Protein 3CJP (pdb70)

InterPro domains:
  IPR006680 Amidohydrolase-related [PF04909] (62-261)
  IPR032465 2-amino-3-carboxymuconate-6-semialdehyde decarboxylase [PTHR21240] (12-261)
  IPR032466 Metal-dependent hydrolase [SSF51556] (1-262)

Solvent-accessible surface area: 20740 Å² total; per-residue (Å²): 120,31,0,0,2,0,0,20,1,9,54,68,18,109,124,0,14,113,59,0,64,146,25,49,4,67,42,0,1,0,0,10,20,51,18,25,2,46,70,24,125,86,136,196,54,15,54,101,34,1,122,98,25,44,32,26,28,57,14,155,8,16,78,99,69,118,62,4,68,99,4,2,114,42,0,24,97,12,30,138,62,60,90,75,48,3,30,3,1,0,18,0,0,7,52,30,65,90,117,84,1,53,70,14,0,78,91,8,0,56,104,58,182,11,55,0,0,0,12,0,8,2,30,52,54,96,0,148,34,0,104,16,0,0,58,16,0,102,109,35,61,39,23,9,0,2,0,13,0,9,24,30,6,80,65,99,3,2,91,31,1,2,100,14,0,99,66,15,84,165,0,18,0,2,1,0,5,4,1,4,37,25,8,32,26,0,0,110,23,0,128,112,10,160,12,2,32,0,1,1,1,18,43,40,7,14,30,6,0,71,9,0,0,33,30,15,35,78,32,0,3,1,2,3,15,16,14,25,15,24,4,71,14,10,13,63,1,1,114,99,17,14,97,77,83,141,11,10,89,4,1,5,0,76,1,3,21,125,35,26,134,66,129,13,5,0,3,0,0,21,1,7,58,74,18,107,123,0,15,130,59,0,84,134,14,49,5,71,55,0,1,0,0,9,19,55,15,23,5,48,74,29,116,89,98,199,52,18,42,128,35,15,141,106,21,54,52,27,45,50,11,147,30,17,70,100,72,92,63,17,69,102,5,2,121,45,0,35,95,10,31,142,60,60,93,73,44,5,30,2,1,0,20,0,0,12,56,38,62,88,121,78,2,51,63,12,0,73,103,10,0,58,105,58,184,12,52,0,0,0,16,1,9,1,27,51,57,99,0,158,38,0,99,28,2,0,61,15,0,84,98,61,68,36,24,10,0,1,0,14,0,10,32,38,6,80,72,98,2,2,96,41,1,3,105,13,0,95,66,16,83,159,0,19,0,1,0,0,5,4,0,4,41,23,8,32,29,0,1,100,24,0,123,108,8,160,12,2,32,0,2,2,1,18,44,39,7,14,34,10,0,71,26,0,0,33,41,15,34,80,33,0,2,1,2,3,14,14,16,34,14,26,4,76,15,10,3,46,2,1,112,93,16,14,95,78,84,139,11,8,66,3,1,1,0,62,3,3,29,128,36,27,130,77

Secondary structure (DSSP, 8-state):
--EEEEEEPPSSHHHHHHHHHHHT--EEEEE--S--GGG--SHHHHHHHHHHHHHHHTTSSTT-HHHHHHHHHHHHHHHHHSTTTEEEEE---TT--HHHHHHHHIIIIITTT-SEEEEE-PPTT-GGGGHHHHHHHHHTT---EEE--STT--HHHHHHHHHHHHHSTTS-EEEGGGGGGGHHHHHHHHHH-TTEEEE-TT-S-HHHHHHHHHHSTTTEE----TTSS-HHHHHHHHHHH-SSHHHHHIIIIIHHHHHHT-/--EEEEEE--SSHHHHHHHHHHHT--EEEEE--S--GGG--SHHHHHHHHHHHHHHHTTTTTT--HHHHHHHHHHHHHHHH-TTTEEEEE---SS--HHHHHHHIIIIIGGGT-SEEEEE-PPTT-GGGGHHHHHHHHHTT---EEE--STT--HHHHHHHHHHHHHSTTS-EEEGGGGGGGHHHHHHHHHH-TTEEEE-TT-S-HHHHHHHHHHSTTTEE----TTSS-HHHHHHHHHHHSSSHHHHHIIIIIHHHHHHT-

Nearest PDB structures (foldseek):
  3cjp-assembly1_B  TM=1.001E+00  e=1.104E-48  Clostridium acetobutylicum ATCC 824
  3p61-assembly1_B  TM=5.730E-01  e=1.739E-01  Methanothermobacter thermautotrophicus str. Delta H
  3qf0-assembly1_B  TM=5.539E-01  e=3.934E-01  Methanothermobacter thermautotrophicus str. Delta H
  3g1s-assembly1_B  TM=5.950E-01  e=1.124E+00  Methanothermobacter thermautotrophicus str. Delta H
  3lld-assembly1_B  TM=5.649E-01  e=1.338E+00  Methanothermobacter thermautotrophicus str. Delta H

Organism: Clostridium acetobutylicum (strain ATCC 824 / DSM 792 / JCM 1419 / IAM 19013 / LMG 5710 / NBRC 13948 / NRRL B-527 / VKM B-1787 / 2291 / W) (NCBI:txid272562)

CATH classification: 3.20.20.140

Foldseek 3Di:
DQEAEEAEDAPPLVVVVVLCVVLVHFAYAYEFDLAHLVPDDDDVVNVVRVVVVVVVLQQPCLPVVVSQLVRLVVVLVSCVVPVRHYAYAGEFRQQDDLVVRLVCCVVRPVVSVHQAYDDARHHEPRLVSNLSVLVNCLVPVLHEYEYAQAPPYDLVSLVSVLVSCVVRVSRAYEYEQCNHPNNVVSLVSPVVRNRYAYENEPHPDLVSVLVRLQSCLQRYAYHHHPPVGRSNVSLVSLVVSHPDVSSSVNRRPVNVCVVSVD/DFEAEEAECAPPNVVVVVLCVVQVHFAYAYEFDLAYLVPQDDDVRNVVRVVVVVCVLQAVCQQDDVSQQVSLVVVLVSCVVPVRHYAYAGEFGFDDDLVVRLVSCVVRPVVSVGQAYDPARHHEVCLVSCLSVLVNLLPDPQHEYEYEQAPPYDLVSLVSVLVSCVVSVSHAYEYHQCNHVNNVVSLVSPVVRVRYAYENEPHPDLVSVLVRLQSCLLRYAYHHHPPVGRSNVSLVSLVVSHPDVSSSVNRSPVNVCVVSVD

Radius of gyration: 23.2 Å; Cα contacts (8 Å, |Δi|>4): 1042; chains: 2; bounding box: 42×70×48 Å

B-factor: mean 26.38, std 10.64, range [7.63, 78.7]

Structure (mmCIF, N/CA/C/O backbone):
data_3CJP
#
_entry.id   3CJP
#
_cell.length_a   47.628
_cell.length_b   77.273
_cell.length_c   72.661
_cell.angle_alpha   90.000
_cell.angle_beta   96.090
_cell.angle_gamma   90.000
#
_symmetry.space_group_name_H-M   'P 1 21 1'
#
loop_
_entity.id
_entity.type
_entity.pdbx_description
1 polymer 'Predicted amidohydrolase, dihydroorotase family'
2 non-polymer 'ZINC ION'
3 water water
#
loop_
_atom_site.group_PDB
_atom_site.id
_atom_site.type_symbol
_atom_site.label_atom_id
_atom_site.label_alt_id
_atom_site.label_comp_id
_atom_site.label_asym_id
_atom_site.label_entity_id
_atom_site.label_seq_id
_atom_site.pdbx_PDB_ins_code
_atom_site.Cartn_x
_atom_site.Cartn_y
_atom_site.Cartn_z
_atom_site.occupancy
_atom_site.B_iso_or_equiv
_atom_site.auth_seq_id
_atom_site.auth_comp_id
_atom_site.auth_asym_id
_atom_site.auth_atom_id
_atom_site.pdbx_PDB_model_num
ATOM 1 N N . LEU A 1 3 ? 51.742 65.478 48.146 1.00 37.11 3 LEU A N 1
ATOM 2 C CA . LEU A 1 3 ? 51.039 65.382 49.478 1.00 35.43 3 LEU A CA 1
ATOM 3 C C . LEU A 1 3 ? 50.237 64.082 49.524 1.00 32.51 3 LEU A C 1
ATOM 4 O O . LEU A 1 3 ? 49.507 63.813 48.563 1.00 32.02 3 LEU A O 1
ATOM 9 N N . ILE A 1 4 ? 50.393 63.274 50.593 1.00 29.92 4 ILE A N 1
ATOM 10 C CA . ILE A 1 4 ? 49.400 62.242 50.924 1.00 26.77 4 ILE A CA 1
ATOM 11 C C . ILE A 1 4 ? 48.377 62.951 51.807 1.00 22.69 4 ILE A C 1
ATOM 12 O O . ILE A 1 4 ? 48.732 63.585 52.832 1.00 20.30 4 ILE A O 1
ATOM 17 N N . ILE A 1 5 ? 47.113 62.865 51.401 1.00 20.20 5 ILE A N 1
ATOM 18 C CA . ILE A 1 5 ? 46.022 63.415 52.187 1.00 18.61 5 ILE A CA 1
ATOM 19 C C . ILE A 1 5 ? 45.019 62.315 52.456 1.00 17.86 5 ILE A C 1
ATOM 20 O O . ILE A 1 5 ? 44.566 61.620 51.533 1.00 17.86 5 ILE A O 1
ATOM 25 N N . ASP A 1 6 ? 44.700 62.129 53.726 1.00 16.74 6 ASP A N 1
ATOM 26 C CA . ASP A 1 6 ? 43.605 61.250 54.077 1.00 16.55 6 ASP A CA 1
ATOM 27 C C . ASP A 1 6 ? 42.310 62.016 53.813 1.00 18.20 6 ASP A C 1
ATOM 28 O O . ASP A 1 6 ? 42.006 62.958 54.526 1.00 17.61 6 ASP A O 1
ATOM 33 N N . GLY A 1 7 ? 41.544 61.575 52.807 1.00 17.97 7 GLY A N 1
ATOM 34 C CA . GLY A 1 7 ? 40.358 62.274 52.330 1.00 17.27 7 GLY A CA 1
ATOM 35 C C . GLY A 1 7 ? 39.109 62.147 53.156 1.00 18.68 7 GLY A C 1
ATOM 36 O O . GLY A 1 7 ? 38.119 62.832 52.902 1.00 20.06 7 GLY A O 1
ATOM 37 N N . HIS A 1 8 ? 39.118 61.243 54.128 1.00 18.57 8 HIS A N 1
ATOM 38 C CA . HIS A 1 8 ? 37.955 61.058 54.981 1.00 18.69 8 HIS A CA 1
ATOM 39 C C . HIS A 1 8 ? 38.339 60.351 56.289 1.00 17.63 8 HIS A C 1
ATOM 40 O O . HIS A 1 8 ? 38.567 59.145 56.328 1.00 14.48 8 HIS A O 1
ATOM 47 N N . THR A 1 9 ? 38.366 61.130 57.372 1.00 16.94 9 THR A N 1
ATOM 48 C CA . THR A 1 9 ? 38.541 60.606 58.718 1.00 17.37 9 THR A CA 1
ATOM 49 C C . THR A 1 9 ? 37.644 61.389 59.668 1.00 19.08 9 THR A C 1
ATOM 50 O O . THR A 1 9 ? 37.437 62.586 59.476 1.00 18.64 9 THR A O 1
ATOM 54 N N . HIS A 1 10 ? 37.035 60.700 60.630 1.00 18.22 10 HIS A N 1
ATOM 55 C CA . HIS A 1 10 ? 36.256 61.386 61.657 1.00 20.57 10 HIS A CA 1
ATOM 56 C C . HIS A 1 10 ? 37.132 61.924 62.823 1.00 21.16 10 HIS A C 1
ATOM 57 O O . HIS A 1 10 ? 38.149 61.333 63.142 1.00 19.01 10 HIS A O 1
ATOM 64 N N . VAL A 1 11 ? 36.720 63.001 63.480 1.00 19.92 11 VAL A N 1
ATOM 65 C CA . VAL A 1 11 ? 37.572 63.570 64.558 1.00 20.19 11 VAL A CA 1
ATOM 66 C C . VAL A 1 11 ? 38.035 62.490 65.542 1.00 20.01 11 VAL A C 1
ATOM 67 O O . VAL A 1 11 ? 37.185 61.795 66.137 1.00 20.07 11 VAL A O 1
ATOM 71 N N . ILE A 1 12 ? 39.353 62.358 65.715 1.00 19.62 12 ILE A N 1
ATOM 72 C CA . ILE A 1 12 ? 39.938 61.392 66.667 1.00 19.49 12 ILE A CA 1
ATOM 73 C C . ILE A 1 12 ? 40.412 62.076 67.958 1.00 19.68 12 ILE A C 1
ATOM 74 O O . ILE A 1 12 ? 41.127 63.087 67.914 1.00 19.17 12 ILE A O 1
ATOM 79 N N . LEU A 1 13 ? 40.013 61.513 69.098 1.00 17.41 13 LEU A N 1
ATOM 80 C CA . LEU A 1 13 ? 40.531 62.006 70.368 1.00 18.71 13 LEU A CA 1
ATOM 81 C C . LEU A 1 13 ? 41.355 60.928 71.050 1.00 19.52 13 LEU A C 1
ATOM 82 O O . LEU A 1 13 ? 40.980 59.755 70.999 1.00 20.25 13 LEU A O 1
ATOM 87 N N . PRO A 1 14 ? 42.476 61.302 71.700 1.00 18.83 14 PRO A N 1
ATOM 88 C CA . PRO A 1 14 ? 43.093 62.640 71.776 1.00 20.15 14 PRO A CA 1
ATOM 89 C C . PRO A 1 14 ? 43.734 63.027 70.429 1.00 20.13 14 PRO A C 1
ATOM 90 O O . PRO A 1 14 ? 44.205 62.151 69.675 1.00 20.10 14 PRO A O 1
ATOM 94 N N . VAL A 1 15 ? 43.753 64.324 70.142 1.00 19.58 15 VAL A N 1
ATOM 95 C CA . VAL A 1 15 ? 44.160 64.811 68.817 1.00 19.90 15 VAL A CA 1
ATOM 96 C C . VAL A 1 15 ? 45.621 64.490 68.548 1.00 19.76 15 VAL A C 1
ATOM 97 O O . VAL A 1 15 ? 45.991 64.067 67.462 1.00 19.96 15 VAL A O 1
ATOM 101 N N . GLU A 1 16 ? 46.450 64.680 69.563 1.00 18.54 16 GLU A N 1
ATOM 102 C CA . GLU A 1 16 ? 47.883 64.379 69.439 1.00 19.13 16 GLU A CA 1
ATOM 103 C C . GLU A 1 16 ? 48.159 62.943 69.025 1.00 19.36 16 GLU A C 1
ATOM 104 O O . GLU A 1 16 ? 49.135 62.696 68.303 1.00 22.54 16 GLU A O 1
ATOM 110 N N . LYS A 1 17 ? 47.347 61.992 69.498 1.00 20.14 17 LYS A N 1
ATOM 111 C CA . LYS A 1 17 ? 47.433 60.589 69.020 1.00 22.54 17 LYS A CA 1
ATOM 112 C C . LYS A 1 17 ? 47.265 60.497 67.496 1.00 20.97 17 LYS A C 1
ATOM 113 O O . LYS A 1 17 ? 47.995 59.762 66.804 1.00 19.03 17 LYS A O 1
ATOM 119 N N . HIS A 1 18 ? 46.308 61.258 66.978 1.00 19.80 18 HIS A N 1
ATOM 120 C CA . HIS A 1 18 ? 45.989 61.177 65.547 1.00 19.21 18 HIS A CA 1
ATOM 121 C C . HIS A 1 18 ? 47.087 61.858 64.747 1.00 19.16 18 HIS A C 1
ATOM 122 O O . HIS A 1 18 ? 47.525 61.327 63.733 1.00 20.18 18 HIS A O 1
ATOM 129 N N . ILE A 1 19 ? 47.579 62.994 65.246 1.00 18.92 19 ILE A N 1
ATOM 130 C CA . ILE A 1 19 ? 48.701 63.723 64.587 1.00 18.06 19 ILE A CA 1
ATOM 131 C C . ILE A 1 19 ? 49.965 62.851 64.507 1.00 18.85 19 ILE A C 1
ATOM 132 O O . ILE A 1 19 ? 50.652 62.794 63.479 1.00 17.61 19 ILE A O 1
ATOM 137 N N . LYS A 1 20 ? 50.236 62.136 65.587 1.00 19.71 20 LYS A N 1
ATOM 138 C CA . LYS A 1 20 ? 51.329 61.146 65.616 1.00 20.45 20 LYS A CA 1
ATOM 139 C C . LYS A 1 20 ? 51.182 60.053 64.544 1.00 19.76 20 LYS A C 1
ATOM 140 O O . LYS A 1 20 ? 52.126 59.736 63.816 1.00 22.04 20 LYS A O 1
ATOM 146 N N . ILE A 1 21 ? 49.994 59.477 64.441 1.00 18.26 21 ILE A N 1
ATOM 147 C CA . ILE A 1 21 ? 49.695 58.453 63.428 1.00 18.01 21 ILE A CA 1
ATOM 148 C C . ILE A 1 21 ? 49.925 59.014 62.014 1.00 17.34 21 ILE A C 1
ATOM 149 O O . ILE A 1 21 ? 50.466 58.331 61.160 1.00 18.16 21 ILE A O 1
ATOM 154 N N . MET A 1 22 ? 49.555 60.280 61.798 1.00 17.08 22 MET A N 1
ATOM 155 C CA . MET A 1 22 ? 49.730 60.940 60.499 1.00 17.14 22 MET A CA 1
ATOM 156 C C . MET A 1 22 ? 51.187 61.062 60.225 1.00 20.26 22 MET A C 1
ATOM 157 O O . MET A 1 22 ? 51.678 60.675 59.121 1.00 19.59 22 MET A O 1
ATOM 162 N N . ASP A 1 23 ? 51.876 61.587 61.239 1.00 20.44 23 ASP A N 1
ATOM 163 C CA . ASP A 1 23 ? 53.312 61.755 61.197 1.00 21.43 23 ASP A CA 1
ATOM 164 C C . ASP A 1 23 ? 53.989 60.422 60.823 1.00 20.45 23 ASP A C 1
ATOM 165 O O . ASP A 1 23 ? 54.719 60.362 59.850 1.00 22.86 23 ASP A O 1
ATOM 170 N N . GLU A 1 24 ? 53.722 59.358 61.570 1.00 19.43 24 GLU A N 1
ATOM 171 C CA . GLU A 1 24 ? 54.311 58.027 61.289 1.00 21.86 24 GLU A CA 1
ATOM 172 C C . GLU A 1 24 ? 53.991 57.385 59.909 1.00 23.49 24 GLU A C 1
ATOM 173 O O . GLU A 1 24 ? 54.767 56.572 59.389 1.00 23.31 24 GLU A O 1
ATOM 179 N N . ALA A 1 25 ? 52.862 57.766 59.324 1.00 21.57 25 ALA A N 1
ATOM 180 C CA . ALA A 1 25 ? 52.381 57.204 58.058 1.00 20.62 25 ALA A CA 1
ATOM 181 C C . ALA A 1 25 ? 52.795 58.091 56.895 1.00 21.50 25 ALA A C 1
ATOM 182 O O . ALA A 1 25 ? 52.494 57.777 55.749 1.00 22.66 25 ALA A O 1
ATOM 184 N N . GLY A 1 26 ? 53.473 59.198 57.184 1.00 22.37 26 GLY A N 1
ATOM 185 C CA . GLY A 1 26 ? 53.894 60.149 56.152 1.00 22.64 26 GLY A CA 1
ATOM 186 C C . GLY A 1 26 ? 52.706 60.877 55.541 1.00 23.56 26 GLY A C 1
ATOM 187 O O . GLY A 1 26 ? 52.684 61.150 54.366 1.00 25.09 26 GLY A O 1
ATOM 188 N N . VAL A 1 27 ? 51.702 61.193 56.344 1.00 22.96 27 VAL A N 1
ATOM 189 C CA . VAL A 1 27 ? 50.512 61.840 55.824 1.00 20.78 27 VAL A CA 1
ATOM 190 C C . VAL A 1 27 ? 50.548 63.343 56.152 1.00 21.74 27 VAL A C 1
ATOM 191 O O . VAL A 1 27 ? 50.750 63.735 57.324 1.00 20.61 27 VAL A O 1
ATOM 195 N N . ASP A 1 28 ? 50.317 64.178 55.135 1.00 20.28 28 ASP A N 1
ATOM 196 C CA . ASP A 1 28 ? 50.502 65.623 55.275 1.00 20.75 28 ASP A CA 1
ATOM 197 C C . ASP A 1 28 ? 49.256 66.282 55.900 1.00 20.41 28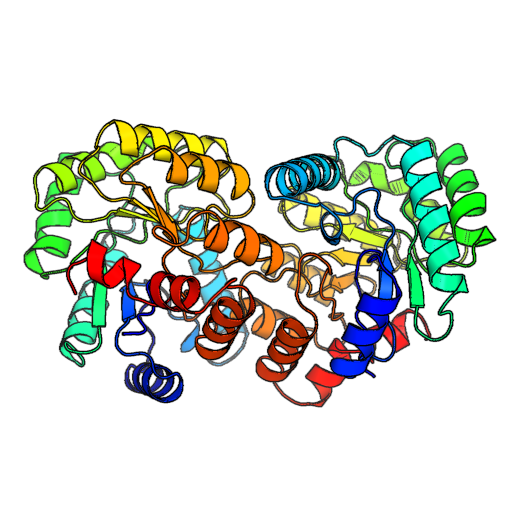 ASP A C 1
ATOM 198 O O . ASP A 1 28 ? 49.378 67.103 56.820 1.00 19.27 28 ASP A O 1
ATOM 203 N N . LYS A 1 29 ? 48.074 65.886 55.436 1.00 19.76 29 LYS A N 1
ATOM 204 C CA . LYS A 1 29 ? 46.794 66.471 55.879 1.00 19.22 29 LYS A CA 1
ATOM 205 C C . LYS A 1 29 ? 45.693 65.426 55.922 1.00 18.22 29 LYS A C 1
ATOM 206 O O . LYS A 1 29 ? 45.719 64.393 55.192 1.00 16.70 29 LYS A O 1
ATOM 212 N N . THR A 1 30 ? 44.661 65.737 56.699 1.00 17.62 30 THR A N 1
ATOM 213 C CA . THR A 1 30 ? 43.459 64.917 56.717 1.00 18.50 30 THR A CA 1
ATOM 214 C C . THR A 1 30 ? 42.262 65.837 56.552 1.00 18.41 30 THR A C 1
ATOM 215 O O . THR A 1 30 ? 42.212 66.919 57.161 1.00 18.96 30 THR A O 1
ATOM 219 N N . ILE A 1 31 ? 41.326 65.423 55.708 1.00 16.49 31 ILE A N 1
ATOM 220 C CA . ILE A 1 31 ? 39.992 66.058 55.692 1.00 16.08 31 ILE A CA 1
ATOM 221 C C . ILE A 1 31 ? 39.212 65.417 56.815 1.00 18.35 31 ILE A C 1
ATOM 222 O O . ILE A 1 31 ? 38.882 64.234 56.787 1.00 18.35 31 ILE A O 1
ATOM 227 N N . LEU A 1 32 ? 38.894 66.232 57.815 1.00 18.36 32 LEU A N 1
ATOM 228 C CA . LEU A 1 32 ? 38.380 65.746 59.033 1.00 16.88 32 LEU A CA 1
ATOM 229 C C . LEU A 1 32 ? 36.874 66.005 59.013 1.00 17.67 32 LEU A C 1
ATOM 230 O O . LEU A 1 32 ? 36.399 67.064 58.539 1.00 17.03 32 LEU A O 1
ATOM 235 N N . PHE A 1 33 ? 36.127 65.046 59.540 1.00 16.47 33 PHE A N 1
ATOM 236 C CA . PHE A 1 33 ? 34.686 65.082 59.462 1.00 17.11 33 PHE A CA 1
ATOM 237 C C . PHE A 1 33 ? 34.198 65.054 60.879 1.00 18.77 33 PHE A C 1
ATOM 238 O O . PHE A 1 33 ? 34.809 64.406 61.738 1.00 16.50 33 PHE A O 1
ATOM 246 N N . SER A 1 34 ? 33.103 65.759 61.134 1.00 19.93 34 SER A N 1
ATOM 247 C CA . SER A 1 34 ? 32.595 65.790 62.489 1.00 23.50 34 SER A CA 1
ATOM 248 C C . SER A 1 34 ? 32.067 64.409 62.876 1.00 27.04 34 SER A C 1
ATOM 249 O O . SER A 1 34 ? 31.748 63.582 61.997 1.00 29.43 34 SER A O 1
ATOM 252 N N . THR A 1 35 ? 31.998 64.147 64.180 1.00 25.97 35 THR A N 1
ATOM 253 C CA . THR A 1 35 ? 31.328 62.949 64.688 1.00 26.74 35 THR A CA 1
ATOM 254 C C . THR A 1 35 ? 30.668 63.161 66.064 1.00 27.10 35 THR A C 1
ATOM 255 O O . THR A 1 35 ? 31.206 63.879 66.916 1.00 25.35 35 THR A O 1
ATOM 259 N N . SER A 1 36 ? 29.507 62.527 66.263 1.00 27.62 36 SER A N 1
ATOM 260 C CA . SER A 1 36 ? 28.750 62.618 67.500 1.00 27.20 36 SER A CA 1
ATOM 261 C C . SER A 1 36 ? 29.226 61.535 68.455 1.00 26.81 36 SER A C 1
ATOM 262 O O . SER A 1 36 ? 28.963 61.618 69.670 1.00 25.90 36 SER A O 1
ATOM 265 N N . ILE A 1 37 ? 29.913 60.519 67.921 1.00 26.61 37 ILE A N 1
ATOM 266 C CA . ILE A 1 37 ? 30.339 59.378 68.754 1.00 28.07 37 ILE A CA 1
ATOM 267 C C . ILE A 1 37 ? 31.844 59.081 68.654 1.00 27.19 37 ILE A C 1
ATOM 268 O O . ILE A 1 37 ? 32.430 59.151 67.576 1.00 31.29 37 ILE A O 1
ATOM 273 N N . HIS A 1 38 ? 32.456 58.747 69.786 1.00 22.44 38 HIS A N 1
ATOM 274 C CA . HIS A 1 38 ? 33.892 58.513 69.857 1.00 22.95 38 HIS A CA 1
ATOM 275 C C . HIS A 1 38 ? 34.310 57.120 70.351 1.00 23.40 38 HIS A C 1
ATOM 276 O O . HIS A 1 38 ? 34.792 56.966 71.474 1.00 23.91 38 HIS A O 1
ATOM 283 N N . PRO A 1 39 ? 34.147 56.092 69.492 1.00 23.31 39 PRO A N 1
ATOM 284 C CA . PRO A 1 39 ? 34.401 54.690 69.939 1.00 24.61 39 PRO A CA 1
ATOM 285 C C . PRO A 1 39 ? 35.868 54.470 70.266 1.00 26.25 39 PRO A C 1
ATOM 286 O O . PRO A 1 39 ? 36.227 53.509 70.972 1.00 27.66 39 PRO A O 1
ATOM 290 N N . GLU A 1 40 ? 36.719 55.366 69.771 1.00 26.73 40 GLU A N 1
ATOM 291 C CA . GLU A 1 40 ? 38.152 55.273 70.035 1.00 28.87 40 GLU A CA 1
ATOM 292 C C . GLU A 1 40 ? 38.537 55.641 71.471 1.00 32.28 40 GLU A C 1
ATOM 293 O O . GLU A 1 40 ? 39.645 55.340 71.902 1.00 33.23 40 GLU A O 1
ATOM 299 N N . THR A 1 41 ? 37.654 56.306 72.210 1.00 35.13 41 THR A N 1
ATOM 300 C CA . THR A 1 41 ? 37.987 56.689 73.580 1.00 37.43 41 THR A CA 1
ATOM 301 C C . THR A 1 41 ? 37.313 55.795 74.598 1.00 41.21 41 THR A C 1
ATOM 302 O O . THR A 1 41 ? 37.536 55.938 75.812 1.00 40.34 41 THR A O 1
ATOM 306 N N . ALA A 1 42 ? 36.468 54.887 74.117 1.00 44.01 42 ALA A N 1
ATOM 307 C CA . ALA A 1 42 ? 35.879 53.892 75.000 1.00 46.02 42 ALA A CA 1
ATOM 308 C C . ALA A 1 42 ? 36.939 52.864 75.397 1.00 48.48 42 ALA A C 1
ATOM 309 O O . ALA A 1 42 ? 37.518 52.188 74.543 1.00 49.01 42 ALA A O 1
ATOM 311 N N . VAL A 1 43 ? 37.229 52.794 76.694 1.00 51.03 43 VAL A N 1
ATOM 312 C CA . VAL A 1 43 ? 37.925 51.634 77.250 1.00 52.32 43 VAL A CA 1
ATOM 313 C C . VAL A 1 43 ? 36.857 50.657 77.714 1.00 52.44 43 VAL A C 1
ATOM 314 O O . VAL A 1 43 ? 35.743 51.058 78.089 1.00 52.60 43 VAL A O 1
ATOM 318 N N . ASN A 1 44 ? 37.218 49.380 77.682 1.00 51.56 44 ASN A N 1
ATOM 319 C CA . ASN A 1 44 ? 36.290 48.266 77.899 1.00 50.59 44 ASN A CA 1
ATOM 320 C C . ASN A 1 44 ? 35.228 48.086 76.807 1.00 48.69 44 ASN A C 1
ATOM 321 O O . ASN A 1 44 ? 34.726 49.041 76.193 1.00 47.91 44 ASN A O 1
ATOM 326 N N . LEU A 1 45 ? 34.889 46.821 76.623 1.00 46.93 45 LEU A N 1
ATOM 327 C CA . LEU A 1 45 ? 34.156 46.338 75.487 1.00 44.93 45 LEU A CA 1
ATOM 328 C C . LEU A 1 45 ? 32.674 46.738 75.482 1.00 41.75 45 LEU A C 1
ATOM 329 O O . LEU A 1 45 ? 32.128 47.027 74.413 1.00 41.75 45 LEU A O 1
ATOM 334 N N . ARG A 1 46 ? 32.031 46.799 76.656 1.00 39.01 46 ARG A N 1
ATOM 335 C CA . ARG A 1 46 ? 30.607 47.184 76.736 1.00 37.21 46 ARG A CA 1
ATOM 336 C C . ARG A 1 46 ? 30.354 48.603 76.178 1.00 34.37 46 ARG A C 1
ATOM 337 O O . ARG A 1 46 ? 29.396 48.833 75.433 1.00 33.48 46 ARG A O 1
ATOM 345 N N . ASP A 1 47 ? 31.232 49.541 76.525 1.00 33.69 47 ASP A N 1
ATOM 346 C CA . ASP A 1 47 ? 31.120 50.921 76.046 1.00 33.14 47 ASP A CA 1
ATOM 347 C C . ASP A 1 47 ? 31.387 51.050 74.543 1.00 32.16 47 ASP A C 1
ATOM 348 O O . ASP A 1 47 ? 30.678 51.783 73.864 1.00 32.39 47 ASP A O 1
ATOM 353 N N . VAL A 1 48 ? 32.427 50.378 74.049 1.00 31.73 48 VAL A N 1
ATOM 354 C CA . VAL A 1 48 ? 32.709 50.328 72.592 1.00 29.92 48 VAL A CA 1
ATOM 355 C C . VAL A 1 48 ? 31.430 49.874 71.857 1.00 26.37 48 VAL A C 1
ATOM 356 O O . VAL A 1 48 ? 30.967 50.526 70.916 1.00 24.44 48 VAL A O 1
ATOM 360 N N . LYS A 1 49 ? 30.850 48.774 72.321 1.00 23.98 49 LYS A N 1
ATOM 361 C CA . LYS A 1 49 ? 29.647 48.208 71.703 1.00 26.76 49 LYS A CA 1
ATOM 362 C C . LYS A 1 49 ? 28.505 49.229 71.728 1.00 27.15 49 LYS A C 1
ATOM 363 O O . LYS A 1 49 ? 27.795 49.406 70.745 1.00 27.17 49 LYS A O 1
ATOM 369 N N . LYS A 1 50 ? 28.371 49.923 72.855 1.00 28.27 50 LYS A N 1
ATOM 370 C CA . LYS A 1 50 ? 27.364 50.962 73.054 1.00 29.80 50 LYS A CA 1
ATOM 371 C C . LYS A 1 50 ? 27.492 52.120 72.037 1.00 29.67 50 LYS A C 1
ATOM 372 O O . LYS A 1 50 ? 26.487 52.602 71.493 1.00 29.81 50 LYS A O 1
ATOM 378 N N . GLU A 1 51 ? 28.728 52.562 71.785 1.00 29.76 51 GLU A N 1
ATOM 379 C CA . GLU A 1 51 ? 29.014 53.599 70.771 1.00 30.49 51 GLU A CA 1
ATOM 380 C C . GLU A 1 51 ? 28.754 53.077 69.367 1.00 30.68 51 GLU A C 1
ATOM 381 O O . GLU A 1 51 ? 28.058 53.721 68.559 1.00 30.44 51 GLU A O 1
ATOM 387 N N . MET A 1 52 ? 29.301 51.892 69.075 1.00 29.95 52 MET A N 1
ATOM 388 C CA . MET A 1 52 ? 29.130 51.309 67.752 1.00 29.61 52 MET A CA 1
ATOM 389 C C . MET A 1 52 ? 27.652 51.153 67.394 1.00 30.79 52 MET A C 1
ATOM 390 O O . MET A 1 52 ? 27.267 51.352 66.244 1.00 31.47 52 MET A O 1
ATOM 395 N N . LYS A 1 53 ? 26.827 50.818 68.387 1.00 32.08 53 LYS A N 1
ATOM 396 C CA . LYS A 1 53 ? 25.385 50.734 68.203 1.00 34.67 53 LYS A CA 1
ATOM 397 C C . LYS A 1 53 ? 24.741 52.124 67.907 1.00 36.22 53 LYS A C 1
ATOM 398 O O . LYS A 1 53 ? 23.985 52.274 66.922 1.00 37.25 53 LYS A O 1
ATOM 404 N N . LYS A 1 54 ? 25.045 53.128 68.735 1.00 35.54 54 LYS A N 1
ATOM 405 C CA . LYS A 1 54 ? 24.651 54.511 68.438 1.00 36.67 54 LYS A CA 1
ATOM 406 C C . LYS A 1 54 ? 25.065 54.918 67.009 1.00 37.53 54 LYS A C 1
ATOM 407 O O . LYS A 1 54 ? 24.276 55.492 66.254 1.00 36.38 54 LYS A O 1
ATOM 413 N N . LEU A 1 55 ? 26.301 54.600 66.638 1.00 39.39 55 LEU A N 1
ATOM 414 C CA . LEU A 1 55 ? 26.769 54.879 65.296 1.00 41.09 55 LEU A CA 1
ATOM 415 C C . LEU A 1 55 ? 25.921 54.177 64.259 1.00 42.58 55 LEU A C 1
ATOM 416 O O . LEU A 1 55 ? 25.498 54.800 63.286 1.00 42.81 55 LEU A O 1
ATOM 421 N N . ASN A 1 56 ? 25.702 52.874 64.446 1.00 43.97 56 ASN A N 1
ATOM 422 C CA . ASN A 1 56 ? 25.038 52.065 63.430 1.00 45.71 56 ASN A CA 1
ATOM 423 C C . ASN A 1 56 ? 23.685 52.672 63.042 1.00 46.89 56 ASN A C 1
ATOM 424 O O . ASN A 1 56 ? 23.314 52.626 61.882 1.00 47.14 56 ASN A O 1
ATOM 429 N N . ASP A 1 57 ? 22.961 53.277 63.987 1.00 47.53 57 ASP A N 1
ATOM 430 C CA . ASP A 1 57 ? 21.691 53.913 63.611 1.00 48.13 57 ASP A CA 1
ATOM 431 C C . ASP A 1 57 ? 21.792 55.374 63.126 1.00 46.43 57 ASP A C 1
ATOM 432 O O . ASP A 1 57 ? 20.844 55.891 62.529 1.00 46.15 57 ASP A O 1
ATOM 437 N N . VAL A 1 58 ? 22.938 56.020 63.355 1.00 44.54 58 VAL A N 1
ATOM 438 C CA . VAL A 1 58 ? 23.243 57.293 62.692 1.00 43.82 58 VAL A CA 1
ATOM 439 C C . VAL A 1 58 ? 23.411 57.009 61.198 1.00 42.94 58 VAL A C 1
ATOM 440 O O . VAL A 1 58 ? 22.700 57.578 60.357 1.00 42.31 58 VAL A O 1
ATOM 444 N N . VAL A 1 59 ? 24.342 56.108 60.882 1.00 42.02 59 VAL A N 1
ATOM 445 C CA . VAL A 1 59 ? 24.675 55.783 59.493 1.00 42.32 59 VAL A CA 1
ATOM 446 C C . VAL A 1 59 ? 23.454 55.226 58.758 1.00 43.46 59 VAL A C 1
ATOM 447 O O . VAL A 1 59 ? 23.312 55.392 57.530 1.00 41.63 59 VAL A O 1
ATOM 451 N N . ASN A 1 60 ? 22.552 54.609 59.523 1.00 45.27 60 ASN A N 1
ATOM 452 C CA . ASN A 1 60 ? 21.326 54.079 58.957 1.00 46.70 60 ASN A CA 1
ATOM 453 C C . ASN A 1 60 ? 20.255 55.150 58.741 1.00 47.73 60 ASN A C 1
ATOM 454 O O . ASN A 1 60 ? 19.254 54.898 58.069 1.00 46.97 60 ASN A O 1
ATOM 459 N N . GLY A 1 61 ? 20.483 56.340 59.300 1.00 49.64 61 GLY A N 1
ATOM 460 C CA . GLY A 1 61 ? 19.625 57.512 59.060 1.00 51.43 61 GLY A CA 1
ATOM 461 C C . GLY A 1 61 ? 18.603 57.907 60.123 1.00 53.14 61 GLY A C 1
ATOM 462 O O . GLY A 1 61 ? 17.716 58.723 59.845 1.00 53.27 61 GLY A O 1
ATOM 463 N N . LYS A 1 62 ? 18.724 57.355 61.334 1.00 54.48 62 LYS A N 1
ATOM 464 C CA . LYS A 1 62 ? 17.718 57.577 62.405 1.00 55.79 62 LYS A CA 1
ATOM 465 C C . LYS A 1 62 ? 17.947 58.846 63.247 1.00 56.50 62 LYS A C 1
ATOM 466 O O . LYS A 1 62 ? 16.999 59.391 63.833 1.00 55.85 62 LYS A O 1
ATOM 472 N N . THR A 1 63 ? 19.199 59.305 63.280 1.00 56.85 63 THR A N 1
ATOM 473 C CA . THR A 1 63 ? 19.630 60.468 64.061 1.00 58.37 63 THR A CA 1
ATOM 474 C C . THR A 1 63 ? 19.503 61.764 63.233 1.00 60.24 63 THR A C 1
ATOM 475 O O . THR A 1 63 ? 19.782 62.868 63.729 1.00 60.46 63 THR A O 1
ATOM 479 N N . ASN A 1 64 ? 19.038 61.626 61.988 1.00 61.47 64 ASN A N 1
ATOM 480 C CA . ASN A 1 64 ? 19.108 62.706 60.983 1.00 62.18 64 ASN A CA 1
ATOM 481 C C . ASN A 1 64 ? 18.419 64.029 61.324 1.00 63.32 64 ASN A C 1
ATOM 482 O O . ASN A 1 64 ? 18.479 64.975 60.541 1.00 63.93 64 ASN A O 1
ATOM 487 N N . SER A 1 65 ? 17.771 64.077 62.488 1.00 63.86 65 SER A N 1
ATOM 488 C CA . SER A 1 65 ? 17.236 65.316 63.055 1.00 63.70 65 SER A CA 1
ATOM 489 C C . SER A 1 65 ? 17.445 65.349 64.572 1.00 63.77 65 SER A C 1
ATOM 490 O O . SER A 1 65 ? 16.491 65.288 65.361 1.00 64.74 65 SER A O 1
ATOM 493 N N . MET A 1 66 ? 18.721 65.416 64.953 1.00 62.48 66 MET A N 1
ATOM 494 C CA . MET A 1 66 ? 19.152 65.612 66.332 1.00 61.03 66 MET A CA 1
ATOM 495 C C . MET A 1 66 ? 20.098 66.824 66.362 1.00 57.88 66 MET A C 1
ATOM 496 O O . MET A 1 66 ? 21.264 66.711 66.756 1.00 57.41 66 MET A O 1
ATOM 501 N N . ILE A 1 67 ? 19.563 67.975 65.942 1.00 55.03 67 ILE A N 1
ATOM 502 C CA . ILE A 1 67 ? 20.321 69.216 65.673 1.00 52.60 67 ILE A CA 1
ATOM 503 C C . ILE A 1 67 ? 21.313 69.650 66.770 1.00 49.76 67 ILE A C 1
ATOM 504 O O . ILE A 1 67 ? 22.457 70.004 66.452 1.00 49.97 67 ILE A O 1
ATOM 509 N N . ASP A 1 68 ? 20.874 69.607 68.033 1.00 46.43 68 ASP A N 1
ATOM 510 C CA . ASP A 1 68 ? 21.719 69.891 69.202 1.00 43.47 68 ASP A CA 1
ATOM 511 C C . ASP A 1 68 ? 23.065 69.156 69.149 1.00 39.85 68 ASP A C 1
ATOM 512 O O . ASP A 1 68 ? 24.128 69.783 69.160 1.00 39.03 68 ASP A O 1
ATOM 517 N N . VAL A 1 69 ? 22.978 67.820 69.128 1.00 37.10 69 VAL A N 1
ATOM 518 C CA . VAL A 1 69 ? 24.131 66.920 69.127 1.00 35.63 69 VAL A CA 1
ATOM 519 C C . VAL A 1 69 ? 25.038 67.307 67.974 1.00 34.81 69 VAL A C 1
ATOM 520 O O . VAL A 1 69 ? 26.267 67.340 68.108 1.00 36.35 69 VAL A O 1
ATOM 524 N N . ARG A 1 70 ? 24.420 67.642 66.851 1.00 32.89 70 ARG A N 1
ATOM 525 C CA . ARG A 1 70 ? 25.162 67.969 65.651 1.00 31.94 70 ARG A CA 1
ATOM 526 C C . ARG A 1 70 ? 25.793 69.369 65.653 1.00 29.45 70 ARG A C 1
ATOM 527 O O . ARG A 1 70 ? 26.875 69.570 65.085 1.00 28.80 70 ARG A O 1
ATOM 535 N N . ARG A 1 71 ? 25.130 70.325 66.297 1.00 27.08 71 ARG A N 1
ATOM 536 C CA . ARG A 1 71 ? 25.763 71.612 66.578 1.00 27.11 71 ARG A CA 1
ATOM 537 C C . ARG A 1 71 ? 27.022 71.412 67.461 1.00 24.26 71 ARG A C 1
ATOM 538 O O . ARG A 1 71 ? 28.075 71.995 67.199 1.00 24.42 71 ARG A O 1
ATOM 546 N N . ASN A 1 72 ? 26.926 70.546 68.466 1.00 22.46 72 ASN A N 1
ATOM 547 C CA . ASN A 1 72 ? 28.082 70.243 69.333 1.00 21.71 72 ASN A CA 1
ATOM 548 C C . ASN A 1 72 ? 29.241 69.601 68.549 1.00 19.85 72 ASN A C 1
ATOM 549 O O . ASN A 1 72 ? 30.378 69.981 68.758 1.00 20.13 72 ASN A O 1
ATOM 554 N N . SER A 1 73 ? 28.933 68.686 67.624 1.00 19.31 73 SER A N 1
ATOM 555 C CA A SER A 1 73 ? 29.976 67.984 66.849 0.50 19.91 73 SER A CA 1
ATOM 556 C CA B SER A 1 73 ? 29.952 67.982 66.809 0.50 19.93 73 SER A CA 1
ATOM 557 C C . SER A 1 73 ? 30.748 68.942 65.931 1.00 19.78 73 SER A C 1
ATOM 558 O O . SER A 1 73 ? 31.937 68.740 65.681 1.00 20.54 73 SER A O 1
ATOM 563 N N . ILE A 1 74 ? 30.066 69.975 65.424 1.00 20.47 74 ILE A N 1
ATOM 564 C CA . ILE A 1 74 ? 30.694 70.986 64.571 1.00 19.83 74 ILE A CA 1
ATOM 565 C C . ILE A 1 74 ? 31.605 71.892 65.403 1.00 18.32 74 ILE A C 1
ATOM 566 O O . ILE A 1 74 ? 32.711 72.222 64.967 1.00 18.70 74 ILE A O 1
ATOM 571 N N . LYS A 1 75 ? 31.143 72.282 66.592 1.00 17.32 75 LYS A N 1
ATOM 572 C CA . LYS A 1 75 ? 32.010 73.004 67.579 1.00 16.15 75 LYS A CA 1
ATOM 573 C C . LYS A 1 75 ? 33.261 72.166 67.892 1.00 15.42 75 LYS A C 1
ATOM 574 O O . LYS A 1 75 ? 34.373 72.692 67.894 1.00 18.18 75 LYS A O 1
ATOM 580 N N . GLU A 1 76 ? 33.091 70.877 68.174 1.00 12.58 76 GLU A N 1
ATOM 581 C CA . GLU A 1 76 ? 34.269 70.021 68.363 1.00 13.24 76 GLU A CA 1
ATOM 582 C C . GLU A 1 76 ? 35.199 70.113 67.165 1.00 13.02 76 GLU A C 1
ATOM 583 O O . GLU A 1 76 ? 36.423 70.285 67.319 1.00 13.69 76 GLU A O 1
ATOM 589 N N . LEU A 1 77 ? 34.643 69.984 65.961 1.00 15.33 77 LEU A N 1
ATOM 590 C CA . LEU A 1 77 ? 35.479 69.909 64.737 1.00 16.08 77 LEU A CA 1
ATOM 591 C C . LEU A 1 77 ? 36.211 71.242 64.562 1.00 16.57 77 LEU A C 1
ATOM 592 O O . LEU A 1 77 ? 37.380 71.271 64.227 1.00 17.36 77 LEU A O 1
ATOM 597 N N . THR A 1 78 ? 35.513 72.356 64.774 1.00 17.41 78 THR A N 1
ATOM 598 C CA . THR A 1 78 ? 36.173 73.663 64.581 1.00 18.69 78 THR A CA 1
ATOM 599 C C . THR A 1 78 ? 37.335 73.866 65.581 1.00 17.93 78 THR A C 1
ATOM 600 O O . THR A 1 78 ? 38.428 74.342 65.203 1.00 18.12 78 THR A O 1
ATOM 604 N N . ASN A 1 79 ? 37.111 73.474 66.839 1.00 14.84 79 ASN A N 1
ATOM 605 C CA . ASN A 1 79 ? 38.170 73.516 67.826 1.00 15.93 79 ASN A CA 1
ATOM 606 C C . ASN A 1 79 ? 39.381 72.631 67.519 1.00 18.16 79 ASN A C 1
ATOM 607 O O . ASN A 1 79 ? 40.530 73.033 67.809 1.00 19.39 79 ASN A O 1
ATOM 612 N N . VAL A 1 80 ? 39.146 71.432 66.958 1.00 19.38 80 VAL A N 1
ATOM 613 C CA . VAL A 1 80 ? 40.260 70.526 66.585 1.00 19.25 80 VAL A CA 1
ATOM 614 C C . VAL A 1 80 ? 41.061 71.090 65.424 1.00 19.36 80 VAL A C 1
ATOM 615 O O . VAL A 1 80 ? 42.309 71.084 65.411 1.00 18.79 80 VAL A O 1
ATOM 619 N N . ILE A 1 81 ? 40.345 71.580 64.423 1.00 20.36 81 ILE A N 1
ATOM 620 C CA . ILE A 1 81 ? 41.012 72.226 63.286 1.00 22.85 81 ILE A CA 1
ATOM 621 C C . ILE A 1 81 ? 41.909 73.394 63.736 1.00 21.88 81 ILE A C 1
ATOM 622 O O . ILE A 1 81 ? 43.037 73.571 63.245 1.00 20.06 81 ILE A O 1
ATOM 627 N N . GLN A 1 82 ? 41.418 74.174 64.685 1.00 20.85 82 GLN A N 1
ATOM 628 C CA . GLN A 1 82 ? 42.190 75.310 65.196 1.00 21.85 82 GLN A CA 1
ATOM 629 C C . GLN A 1 82 ? 43.508 74.867 65.841 1.00 22.28 82 GLN A C 1
ATOM 630 O O . GLN A 1 82 ? 44.482 75.609 65.790 1.00 22.72 82 GLN A O 1
ATOM 636 N N . ALA A 1 83 ? 43.551 73.659 66.421 1.00 20.13 83 ALA A N 1
ATOM 637 C CA . ALA A 1 83 ? 44.763 73.168 67.068 1.00 19.26 83 ALA A CA 1
ATOM 638 C C . ALA A 1 83 ? 45.877 72.776 66.074 1.00 21.88 83 ALA A C 1
ATOM 639 O O . ALA A 1 83 ? 47.064 72.891 66.397 1.00 23.44 83 ALA A O 1
ATOM 641 N N . TYR A 1 84 ? 45.487 72.265 64.901 1.00 20.67 84 TYR A N 1
ATOM 642 C CA . TYR A 1 84 ? 46.452 71.891 63.858 1.00 20.19 84 TYR A CA 1
ATOM 643 C C . TYR A 1 84 ? 45.981 72.343 62.474 1.00 19.57 84 TYR A C 1
ATOM 644 O O . TYR A 1 84 ? 45.776 71.504 61.563 1.00 17.68 84 TYR A O 1
ATOM 653 N N . PRO A 1 85 ? 45.837 73.683 62.283 1.00 20.11 85 PRO A N 1
ATOM 654 C CA . PRO A 1 85 ? 45.230 74.219 61.064 1.00 21.45 85 PRO A CA 1
ATOM 655 C C . PRO A 1 85 ? 46.045 73.951 59.803 1.00 22.24 85 PRO A C 1
ATOM 656 O O . PRO A 1 85 ? 45.506 74.111 58.718 1.00 22.30 85 PRO A O 1
ATOM 660 N N . SER A 1 86 ? 47.314 73.548 59.955 1.00 22.74 86 SER A N 1
ATOM 661 C CA . SER A 1 86 ? 48.160 73.153 58.811 1.00 22.41 86 SER A CA 1
ATOM 662 C C . SER A 1 86 ? 48.014 71.659 58.443 1.00 20.96 86 SER A C 1
ATOM 663 O O . SER A 1 86 ? 48.500 71.231 57.410 1.00 21.02 86 SER A O 1
ATOM 666 N N . ARG A 1 87 ? 47.314 70.897 59.283 1.00 19.52 87 ARG A N 1
ATOM 667 C CA . ARG A 1 87 ? 47.207 69.439 59.166 1.00 19.59 87 ARG A CA 1
ATOM 668 C C . ARG A 1 87 ? 45.818 68.995 58.819 1.00 19.50 87 ARG A C 1
ATOM 669 O O . ARG A 1 87 ? 45.627 67.869 58.350 1.00 20.32 87 ARG A O 1
ATOM 677 N N . TYR A 1 88 ? 44.843 69.870 59.077 1.00 19.71 88 TYR A N 1
ATOM 678 C CA . TYR A 1 88 ? 43.444 69.528 58.980 1.00 19.11 88 TYR A CA 1
ATOM 679 C C . TYR A 1 88 ? 42.661 70.585 58.206 1.00 21.28 88 TYR A C 1
ATOM 680 O O . TYR A 1 88 ? 42.870 71.822 58.374 1.00 21.65 88 TYR A O 1
ATOM 689 N N . VAL A 1 89 ? 41.755 70.102 57.361 1.00 21.67 89 VAL A N 1
ATOM 690 C CA . VAL A 1 89 ? 40.697 70.937 56.765 1.00 23.49 89 VAL A CA 1
ATOM 691 C C . VAL A 1 89 ? 39.384 70.219 57.008 1.00 22.99 89 VAL A C 1
ATOM 692 O O . VAL A 1 89 ? 39.385 68.987 57.103 1.00 26.86 89 VAL A O 1
ATOM 696 N N . GLY A 1 90 ? 38.268 70.928 57.145 1.00 18.63 90 GLY A N 1
ATOM 697 C CA . GLY A 1 90 ? 37.098 70.237 57.653 1.00 17.66 90 GLY A CA 1
ATOM 698 C C . GLY A 1 90 ? 35.886 70.231 56.748 1.00 19.22 90 GLY A C 1
ATOM 699 O O . GLY A 1 90 ? 35.684 71.172 55.974 1.00 20.35 90 GLY A O 1
ATOM 700 N N . PHE A 1 91 ? 35.097 69.157 56.843 1.00 20.66 91 PHE A N 1
ATOM 701 C CA . PHE A 1 91 ? 33.758 69.098 56.240 1.00 21.39 91 PHE A CA 1
ATOM 702 C C . PHE A 1 91 ? 32.777 69.123 57.400 1.00 22.15 91 PHE A C 1
ATOM 703 O O . PHE A 1 91 ? 32.990 68.447 58.397 1.00 21.41 91 PHE A O 1
ATOM 711 N N . GLY A 1 92 ? 31.681 69.863 57.277 1.00 24.36 92 GLY A N 1
ATOM 712 C CA . GLY A 1 92 ? 30.729 69.883 58.380 1.00 23.61 92 GLY A CA 1
ATOM 713 C C . GLY A 1 92 ? 29.414 69.263 57.997 1.00 24.62 92 GLY A C 1
ATOM 714 O O . GLY A 1 92 ? 28.960 69.432 56.862 1.00 23.52 92 GLY A O 1
ATOM 715 N N . ASN A 1 93 ? 28.811 68.531 58.936 1.00 24.20 93 ASN A N 1
ATOM 716 C CA . ASN A 1 93 ? 27.591 67.805 58.668 1.00 25.12 93 ASN A CA 1
ATOM 717 C C . ASN A 1 93 ? 26.344 68.703 58.697 1.00 26.28 93 ASN A C 1
ATOM 718 O O . ASN A 1 93 ? 26.324 69.736 59.364 1.00 26.23 93 ASN A O 1
ATOM 723 N N . VAL A 1 94 ? 25.326 68.319 57.929 1.00 27.11 94 VAL A N 1
ATOM 724 C CA . VAL A 1 94 ? 24.062 69.046 57.844 1.00 26.77 94 VAL A CA 1
ATOM 725 C C . VAL A 1 94 ? 22.953 68.011 57.983 1.00 28.84 94 VAL A C 1
ATOM 726 O O . VAL A 1 94 ? 22.971 66.982 57.279 1.00 28.57 94 VAL A O 1
ATOM 730 N N . PRO A 1 95 ? 21.999 68.256 58.905 1.00 30.02 95 PRO A N 1
ATOM 731 C CA . PRO A 1 95 ? 20.887 67.329 59.101 1.00 32.52 95 PRO A CA 1
ATOM 732 C C . PRO A 1 95 ? 20.148 67.148 57.768 1.00 33.06 95 PRO A C 1
ATOM 733 O O . PRO A 1 95 ? 19.915 68.127 57.071 1.00 32.06 95 PRO A O 1
ATOM 737 N N . VAL A 1 96 ? 19.796 65.906 57.446 1.00 36.30 96 VAL A N 1
ATOM 738 C CA . VAL A 1 96 ? 19.369 65.505 56.092 1.00 38.88 96 VAL A CA 1
ATOM 739 C C . VAL A 1 96 ? 17.978 65.995 55.621 1.00 42.74 96 VAL A C 1
ATOM 740 O O . VAL A 1 96 ? 17.839 66.513 54.497 1.00 44.50 96 VAL A O 1
ATOM 744 N N . GLY A 1 97 ? 16.955 65.811 56.450 1.00 43.59 97 GLY A N 1
ATOM 745 C CA . GLY A 1 97 ? 15.584 65.984 55.970 1.00 44.14 97 GLY A CA 1
ATOM 746 C C . GLY A 1 97 ? 14.898 67.296 56.293 1.00 44.07 97 GLY A C 1
ATOM 747 O O . GLY A 1 97 ? 13.678 67.326 56.435 1.00 44.35 97 GLY A O 1
ATOM 748 N N . LEU A 1 98 ? 15.658 68.383 56.397 1.00 43.62 98 LEU A N 1
ATOM 749 C CA . LEU A 1 98 ? 15.071 69.672 56.793 1.00 43.39 98 LEU A CA 1
ATOM 750 C C . LEU A 1 98 ? 14.461 70.454 55.617 1.00 42.87 98 LEU A C 1
ATOM 751 O O . LEU A 1 98 ? 14.716 70.154 54.443 1.00 42.94 98 LEU A O 1
ATOM 756 N N . SER A 1 99 ? 13.658 71.461 55.953 1.00 42.32 99 SER A N 1
ATOM 757 C CA . SER A 1 99 ? 13.075 72.370 54.974 1.00 41.87 99 SER A CA 1
ATOM 758 C C . SER A 1 99 ? 14.177 73.193 54.312 1.00 41.01 99 SER A C 1
ATOM 759 O O . SER A 1 99 ? 15.293 73.284 54.829 1.00 40.01 99 SER A O 1
ATOM 762 N N . GLU A 1 100 ? 13.860 73.792 53.172 1.00 40.78 100 GLU A N 1
ATOM 763 C CA . GLU A 1 100 ? 14.828 74.588 52.437 1.00 40.43 100 GLU A CA 1
ATOM 764 C C . GLU A 1 100 ? 15.338 75.728 53.317 1.00 39.77 100 GLU A C 1
ATOM 765 O O . GLU A 1 100 ? 16.534 76.011 53.335 1.00 40.12 100 GLU A O 1
ATOM 771 N N . ASN A 1 101 ? 14.425 76.358 54.063 1.00 37.97 101 ASN A N 1
ATOM 772 C CA . ASN A 1 101 ? 14.766 77.471 54.951 1.00 37.10 101 ASN A CA 1
ATOM 773 C C . ASN A 1 101 ? 15.607 77.089 56.164 1.00 35.05 101 ASN A C 1
ATOM 774 O O . ASN A 1 101 ? 16.564 77.788 56.499 1.00 33.88 101 ASN A O 1
ATOM 779 N N . ASP A 1 102 ? 15.245 75.982 56.813 1.00 34.90 102 ASP A N 1
ATOM 780 C CA . ASP A 1 102 ? 15.989 75.476 57.970 1.00 35.36 102 ASP A CA 1
ATOM 781 C C . ASP A 1 102 ? 17.336 74.876 57.569 1.00 36.27 102 ASP A C 1
ATOM 782 O O . ASP A 1 102 ? 18.202 74.653 58.417 1.00 37.01 102 ASP A O 1
ATOM 787 N N . THR A 1 103 ? 17.489 74.594 56.277 1.00 36.24 103 THR A N 1
ATOM 788 C CA . THR A 1 103 ? 18.722 74.050 55.729 1.00 35.84 103 THR A CA 1
ATOM 789 C C . THR A 1 103 ? 19.722 75.177 55.492 1.00 35.39 103 THR A C 1
ATOM 790 O O . THR A 1 103 ? 20.877 75.074 55.901 1.00 33.99 103 THR A O 1
ATOM 794 N N . ASN A 1 104 ? 19.277 76.253 54.843 1.00 35.77 104 ASN A N 1
ATOM 795 C CA . ASN A 1 104 ? 20.171 77.373 54.518 1.00 36.55 104 ASN A CA 1
ATOM 796 C C . ASN A 1 104 ? 20.640 78.096 55.779 1.00 37.45 104 ASN A C 1
ATOM 797 O O . ASN A 1 104 ? 21.724 78.697 55.807 1.00 38.89 104 ASN A O 1
ATOM 802 N N . SER A 1 105 ? 19.820 78.010 56.823 1.00 36.58 105 SER A N 1
ATOM 803 C CA . SER A 1 105 ? 20.119 78.637 58.103 1.00 36.42 105 SER A CA 1
ATOM 804 C C . SER A 1 105 ? 21.236 77.849 58.772 1.00 36.87 105 SER A C 1
ATOM 805 O O . SER A 1 105 ? 22.259 78.428 59.163 1.00 37.87 105 SER A O 1
ATOM 808 N N . TYR A 1 106 ? 21.049 76.532 58.864 1.00 35.78 106 TYR A N 1
ATOM 809 C CA . TYR A 1 106 ? 22.073 75.648 59.427 1.00 35.53 106 TYR A CA 1
ATOM 810 C C . TYR A 1 106 ? 23.399 75.778 58.687 1.00 35.14 106 TYR A C 1
ATOM 811 O O . TYR A 1 106 ? 24.459 75.914 59.310 1.00 35.12 106 TYR A O 1
ATOM 820 N N . ILE A 1 107 ? 23.347 75.747 57.361 1.00 34.11 107 ILE A N 1
ATOM 821 C CA . ILE A 1 107 ? 24.571 75.786 56.574 1.00 33.06 107 ILE A CA 1
ATOM 822 C C . ILE A 1 107 ? 25.351 77.089 56.767 1.00 33.47 107 ILE A C 1
ATOM 823 O O . ILE A 1 107 ? 26.579 77.072 56.906 1.00 32.44 107 ILE A O 1
ATOM 828 N N . GLU A 1 108 ? 24.637 78.211 56.788 1.00 34.84 108 GLU A N 1
ATOM 829 C CA . GLU A 1 108 ? 25.253 79.537 56.910 1.00 35.29 108 GLU A CA 1
ATOM 830 C C . GLU A 1 108 ? 26.018 79.680 58.215 1.00 34.69 108 GLU A C 1
ATOM 831 O O . GLU A 1 108 ? 27.193 80.045 58.226 1.00 33.23 108 GLU A O 1
ATOM 837 N N . GLU A 1 109 ? 25.311 79.397 59.302 1.00 35.81 109 GLU A N 1
ATOM 838 C CA . GLU A 1 109 ? 25.844 79.464 60.645 1.00 37.72 109 GLU A CA 1
ATOM 839 C C . GLU A 1 109 ? 27.015 78.498 60.802 1.00 37.37 109 GLU A C 1
ATOM 840 O O . GLU A 1 109 ? 28.107 78.903 61.211 1.00 37.54 109 GLU A O 1
ATOM 846 N N . ASN A 1 110 ? 26.791 77.239 60.417 1.00 36.08 110 ASN A N 1
ATOM 847 C CA . ASN A 1 110 ? 27.663 76.144 60.836 1.00 34.11 110 ASN A CA 1
ATOM 848 C C . ASN A 1 110 ? 28.766 75.746 59.868 1.00 33.50 110 ASN A C 1
ATOM 849 O O . ASN A 1 110 ? 29.839 75.317 60.293 1.00 34.83 110 ASN A O 1
ATOM 854 N N . ILE A 1 111 ? 28.527 75.930 58.576 1.00 31.95 111 ILE A N 1
ATOM 855 C CA . ILE A 1 111 ? 29.515 75.585 57.559 1.00 32.04 111 ILE A CA 1
ATOM 856 C C . ILE A 1 111 ? 30.293 76.822 57.083 1.00 31.34 111 ILE A C 1
ATOM 857 O O . ILE A 1 111 ? 31.505 76.929 57.285 1.00 30.81 111 ILE A O 1
ATOM 862 N N . VAL A 1 112 ? 29.587 77.765 56.471 1.00 32.05 112 VAL A N 1
ATOM 863 C CA . VAL A 1 112 ? 30.216 78.943 55.875 1.00 32.52 112 VAL A CA 1
ATOM 864 C C . VAL A 1 112 ? 30.927 79.811 56.915 1.00 33.17 112 VAL A C 1
ATOM 865 O O . VAL A 1 112 ? 32.093 80.190 56.718 1.00 33.83 112 VAL A O 1
ATOM 869 N N . ASN A 1 113 ? 30.236 80.099 58.023 1.00 33.97 113 ASN A N 1
ATOM 870 C CA . ASN A 1 113 ? 30.801 80.900 59.121 1.00 35.41 113 ASN A CA 1
ATOM 871 C C . ASN A 1 113 ? 32.018 80.269 59.805 1.00 34.91 113 ASN A C 1
ATOM 872 O O . ASN A 1 113 ? 32.910 80.986 60.278 1.00 35.59 113 ASN A O 1
ATOM 877 N N . ASN A 1 114 ? 32.073 78.935 59.827 1.00 32.41 114 ASN A N 1
ATOM 878 C CA . ASN A 1 114 ? 33.219 78.223 60.410 1.00 30.30 114 ASN A CA 1
ATOM 879 C C . ASN A 1 114 ? 34.347 77.941 59.429 1.00 29.87 114 ASN A C 1
ATOM 880 O O . ASN A 1 114 ? 35.281 77.210 59.751 1.00 30.05 114 ASN A O 1
ATOM 885 N N . LYS A 1 115 ? 34.249 78.537 58.239 1.00 29.85 115 LYS A N 1
ATOM 886 C CA . LYS A 1 115 ? 35.222 78.386 57.147 1.00 29.57 115 LYS A CA 1
ATOM 887 C C . LYS A 1 115 ? 35.508 76.929 56.751 1.00 28.57 115 LYS A C 1
ATOM 888 O O . LYS A 1 115 ? 36.612 76.589 56.350 1.00 28.83 115 LYS A O 1
ATOM 894 N N . LEU A 1 116 ? 34.494 76.083 56.851 1.00 27.40 116 LEU A N 1
ATOM 895 C CA . LEU A 1 116 ? 34.665 74.669 56.470 1.00 26.49 116 LEU A CA 1
ATOM 896 C C . LEU A 1 116 ? 34.630 74.556 54.951 1.00 26.26 116 LEU A C 1
ATOM 897 O O . LEU A 1 116 ? 33.960 75.359 54.302 1.00 28.24 116 LEU A O 1
ATOM 902 N N . VAL A 1 117 ? 35.328 73.577 54.378 1.00 25.60 117 VAL A N 1
ATOM 903 C CA . VAL A 1 117 ? 35.477 73.503 52.920 1.00 25.93 117 VAL A CA 1
ATOM 904 C C . VAL A 1 117 ? 34.510 72.535 52.200 1.00 24.45 117 VAL A C 1
ATOM 905 O O . VAL A 1 117 ? 34.576 72.383 50.994 1.00 23.77 117 VAL A O 1
ATOM 909 N N . GLY A 1 118 ? 33.602 71.912 52.941 1.00 23.68 118 GLY A N 1
ATOM 910 C CA . GLY A 1 118 ? 32.675 70.967 52.345 1.00 23.53 118 GLY A CA 1
ATOM 911 C C . GLY A 1 118 ? 31.542 70.615 53.282 1.00 21.90 118 GLY A C 1
ATOM 912 O O . GLY A 1 118 ? 31.618 70.922 54.446 1.00 20.92 118 GLY A O 1
ATOM 913 N N . ILE A 1 119 ? 30.510 69.942 52.758 1.00 20.04 119 ILE A N 1
ATOM 914 C CA . ILE A 1 119 ? 29.357 69.496 53.541 1.00 17.85 119 ILE A CA 1
ATOM 915 C C . ILE A 1 119 ? 29.379 67.967 53.602 1.00 17.96 119 ILE A C 1
ATOM 916 O O . ILE A 1 119 ? 29.404 67.275 52.555 1.00 18.55 119 ILE A O 1
ATOM 921 N N . GLY A 1 120 ? 29.359 67.425 54.809 1.00 17.63 120 GLY A N 1
ATOM 922 C CA . GLY A 1 120 ? 29.362 65.952 54.995 1.00 17.95 120 GLY A CA 1
ATOM 923 C C . GLY A 1 120 ? 29.756 65.580 56.425 1.00 18.71 120 GLY A C 1
ATOM 924 O O . GLY A 1 120 ? 30.118 66.452 57.192 1.00 18.11 120 GLY A O 1
ATOM 925 N N . GLU A 1 121 ? 29.708 64.296 56.805 1.00 19.68 121 GLU A N 1
ATOM 926 C CA . GLU A 1 121 ? 29.309 63.212 55.943 1.00 20.91 121 GLU A CA 1
ATOM 927 C C . GLU A 1 121 ? 27.796 63.026 56.038 1.00 19.40 121 GLU A C 1
ATOM 928 O O . GLU A 1 121 ? 27.275 62.702 57.095 1.00 21.10 121 GLU A O 1
ATOM 934 N N . LEU A 1 122 ? 27.069 63.257 54.951 1.00 18.60 122 LEU A N 1
ATOM 935 C CA . LEU A 1 122 ? 25.599 63.014 54.989 1.00 18.31 122 LEU A CA 1
ATOM 936 C C . LEU A 1 122 ? 25.226 61.522 55.086 1.00 18.03 122 LEU A C 1
ATOM 937 O O . LEU A 1 122 ? 25.812 60.666 54.429 1.00 16.46 122 LEU A O 1
ATOM 942 N N . THR A 1 123 ? 24.205 61.219 55.889 1.00 17.58 123 THR A N 1
ATOM 943 C CA . THR A 1 123 ? 23.769 59.828 56.067 1.00 20.47 123 THR A CA 1
ATOM 944 C C . THR A 1 123 ? 22.265 59.706 55.824 1.00 23.02 123 THR A C 1
ATOM 945 O O . THR A 1 123 ? 21.472 59.466 56.759 1.00 25.96 123 THR A O 1
ATOM 949 N N . PRO A 1 124 ? 21.853 59.875 54.559 1.00 22.62 124 PRO A N 1
ATOM 950 C CA . PRO A 1 124 ? 20.429 59.745 54.263 1.00 23.47 124 PRO A CA 1
ATOM 951 C C . PRO A 1 124 ? 20.038 58.263 54.466 1.00 25.49 124 PRO A C 1
ATOM 952 O O . PRO A 1 124 ? 20.871 57.366 54.265 1.00 26.14 124 PRO A O 1
ATOM 956 N N . ALA A 1 125 ? 18.809 58.016 54.905 1.00 27.50 125 ALA A N 1
ATOM 957 C CA . ALA A 1 125 ? 18.279 56.661 54.980 1.00 28.10 125 ALA A CA 1
ATOM 958 C C . ALA A 1 125 ? 17.952 56.226 53.563 1.00 26.61 125 ALA A C 1
ATOM 959 O O . ALA A 1 125 ? 17.681 57.074 52.701 1.00 27.51 125 ALA A O 1
ATOM 961 N N . SER A 1 126 ? 17.933 54.924 53.312 1.00 24.83 126 SER A N 1
ATOM 962 C CA . SER A 1 126 ? 17.516 54.419 51.989 1.00 24.65 126 SER A CA 1
ATOM 963 C C . SER A 1 126 ? 16.153 54.946 51.573 1.00 24.06 126 SER A C 1
ATOM 964 O O . SER A 1 126 ? 15.211 54.948 52.385 1.00 23.68 126 SER A O 1
ATOM 967 N N . GLY A 1 127 ? 16.031 55.401 50.322 1.00 23.37 127 GLY A N 1
ATOM 968 C CA . GLY A 1 127 ? 14.744 55.976 49.859 1.00 24.28 127 GLY A CA 1
ATOM 969 C C . GLY A 1 127 ? 14.594 57.468 50.129 1.00 23.83 127 GLY A C 1
ATOM 970 O O . GLY A 1 127 ? 13.602 58.091 49.712 1.00 24.21 127 GLY A O 1
ATOM 971 N N . GLN A 1 128 ? 15.567 58.071 50.808 1.00 22.43 128 GLN A N 1
ATOM 972 C CA . GLN A 1 128 ? 15.454 59.493 51.114 1.00 24.05 128 GLN A CA 1
ATOM 973 C C . GLN A 1 128 ? 16.446 60.387 50.381 1.00 23.45 128 GLN A C 1
ATOM 974 O O . GLN A 1 128 ? 16.680 61.504 50.799 1.00 24.73 128 GLN A O 1
ATOM 980 N N . ILE A 1 129 ? 17.010 59.917 49.279 1.00 23.16 129 ILE A N 1
ATOM 981 C CA . ILE A 1 129 ? 18.027 60.702 48.564 1.00 22.38 129 ILE A CA 1
ATOM 982 C C . ILE A 1 129 ? 17.451 62.015 48.059 1.00 22.35 129 ILE A C 1
ATOM 983 O O . ILE A 1 129 ? 18.119 63.033 48.039 1.00 22.13 129 ILE A O 1
ATOM 988 N N . LYS A 1 130 ? 16.195 61.991 47.643 1.00 21.99 130 LYS A N 1
ATOM 989 C CA . LYS A 1 130 ? 15.589 63.215 47.142 1.00 23.52 130 LYS A CA 1
ATOM 990 C C . LYS A 1 130 ? 15.513 64.345 48.170 1.00 23.94 130 LYS A C 1
ATOM 991 O O . LYS A 1 130 ? 15.612 65.511 47.782 1.00 24.76 130 LYS A O 1
ATOM 997 N N . SER A 1 131 ? 15.447 63.999 49.463 1.00 23.60 131 SER A N 1
ATOM 998 C CA . SER A 1 131 ? 15.408 64.971 50.571 1.00 23.35 131 SER A CA 1
ATOM 999 C C . SER A 1 131 ? 16.679 65.798 50.625 1.00 23.62 131 SER A C 1
ATOM 1000 O O . SER A 1 131 ? 16.717 66.820 51.286 1.00 24.30 131 SER A O 1
ATOM 1003 N N . LEU A 1 132 ? 17.720 65.344 49.932 1.00 22.12 132 LEU A N 1
ATOM 1004 C CA . LEU A 1 132 ? 18.990 66.074 49.885 1.00 20.05 132 LEU A CA 1
ATOM 1005 C C . LEU A 1 132 ? 18.978 67.340 49.013 1.00 20.01 132 LEU A C 1
ATOM 1006 O O . LEU A 1 132 ? 19.925 68.137 49.061 1.00 17.44 132 LEU A O 1
ATOM 1011 N N . LYS A 1 133 ? 17.917 67.530 48.231 1.00 20.55 133 LYS A N 1
ATOM 1012 C CA . LYS A 1 133 ? 17.882 68.608 47.262 1.00 22.18 133 LYS A CA 1
ATOM 1013 C C . LYS A 1 133 ? 18.221 69.995 47.857 1.00 20.86 133 LYS A C 1
ATOM 1014 O O . LYS A 1 133 ? 19.011 70.705 47.266 1.00 20.17 133 LYS A O 1
ATOM 1020 N N . PRO A 1 134 ? 17.622 70.390 49.009 1.00 21.74 134 PRO A N 1
ATOM 1021 C CA . PRO A 1 134 ? 17.968 71.697 49.605 1.00 22.11 134 PRO A CA 1
ATOM 1022 C C . PRO A 1 134 ? 19.453 71.920 49.786 1.00 21.64 134 PRO A C 1
ATOM 1023 O O . PRO A 1 134 ? 19.948 73.036 49.574 1.00 20.79 134 PRO A O 1
ATOM 1027 N N . ILE A 1 135 ? 20.163 70.868 50.181 1.00 22.08 135 ILE A N 1
ATOM 1028 C CA . ILE A 1 135 ? 21.592 70.981 50.436 1.00 21.87 135 ILE A CA 1
ATOM 1029 C C . ILE A 1 135 ? 22.340 71.256 49.124 1.00 21.90 135 ILE A C 1
ATOM 1030 O O . ILE A 1 135 ? 23.193 72.127 49.072 1.00 22.62 135 ILE A O 1
ATOM 1035 N N . PHE A 1 136 ? 21.994 70.533 48.051 1.00 21.42 136 PHE A N 1
ATOM 1036 C CA . PHE A 1 136 ? 22.539 70.812 46.719 1.00 21.24 136 PHE A CA 1
ATOM 1037 C C . PHE A 1 136 ? 22.217 72.220 46.250 1.00 22.65 136 PHE A C 1
ATOM 1038 O O . PHE A 1 136 ? 23.060 72.909 45.648 1.00 20.67 136 PHE A O 1
ATOM 1046 N N . LYS A 1 137 ? 20.981 72.629 46.507 1.00 25.31 137 LYS A N 1
ATOM 1047 C CA . LYS A 1 137 ? 20.514 73.970 46.135 1.00 30.35 137 LYS A CA 1
ATOM 1048 C C . LYS A 1 137 ? 21.387 75.022 46.830 1.00 31.98 137 LYS A C 1
ATOM 1049 O O . LYS A 1 137 ? 21.897 75.922 46.173 1.00 31.56 137 LYS A O 1
ATOM 1055 N N . TYR A 1 138 ? 21.607 74.866 48.137 1.00 33.85 138 TYR A N 1
ATOM 1056 C CA . TYR A 1 138 ? 22.425 75.841 48.862 1.00 36.18 138 TYR A CA 1
ATOM 1057 C C . TYR A 1 138 ? 23.876 75.847 48.419 1.00 37.08 138 TYR A C 1
ATOM 1058 O O . TYR A 1 138 ? 24.458 76.914 48.228 1.00 38.08 138 TYR A O 1
ATOM 1067 N N . SER A 1 139 ? 24.471 74.668 48.271 1.00 36.70 139 SER A N 1
ATOM 1068 C CA . SER A 1 139 ? 25.860 74.597 47.835 1.00 37.36 139 SER A CA 1
ATOM 1069 C C . SER A 1 139 ? 26.039 75.304 46.493 1.00 37.89 139 SER A C 1
ATOM 1070 O O . SER A 1 139 ? 27.067 75.932 46.248 1.00 37.47 139 SER A O 1
ATOM 1073 N N . MET A 1 140 ? 25.021 75.197 45.642 1.00 39.30 140 MET A N 1
ATOM 1074 C CA . MET A 1 140 ? 25.030 75.827 44.331 1.00 42.09 140 MET A CA 1
ATOM 1075 C C . MET A 1 140 ? 24.993 77.346 44.452 1.00 44.33 140 MET A C 1
ATOM 1076 O O . MET A 1 140 ? 25.495 78.035 43.572 1.00 44.40 140 MET A O 1
ATOM 1081 N N . ASP A 1 141 ? 24.400 77.867 45.528 1.00 46.83 141 ASP A N 1
ATOM 1082 C CA . ASP A 1 141 ? 24.299 79.328 45.691 1.00 48.67 141 ASP A CA 1
ATOM 1083 C C . ASP A 1 141 ? 25.467 79.901 46.509 1.00 49.16 141 ASP A C 1
ATOM 1084 O O . ASP A 1 141 ? 25.844 81.053 46.326 1.00 50.00 141 ASP A O 1
ATOM 1089 N N . SER A 1 142 ? 26.031 79.085 47.394 1.00 48.86 142 SER A N 1
ATOM 1090 C CA . SER A 1 142 ? 27.301 79.388 48.050 1.00 48.51 142 SER A CA 1
ATOM 1091 C C . SER A 1 142 ? 28.471 78.999 47.130 1.00 47.21 142 SER A C 1
ATOM 1092 O O . SER A 1 142 ? 28.344 79.036 45.905 1.00 47.84 142 SER A O 1
ATOM 1095 N N . GLY A 1 143 ? 29.603 78.607 47.702 1.00 45.24 143 GLY A N 1
ATOM 1096 C CA . GLY A 1 143 ? 30.819 78.463 46.894 1.00 42.52 143 GLY A CA 1
ATOM 1097 C C . GLY A 1 143 ? 30.969 77.157 46.147 1.00 38.96 143 GLY A C 1
ATOM 1098 O O . GLY A 1 143 ? 32.089 76.734 45.890 1.00 38.16 143 GLY A O 1
ATOM 1099 N N . SER A 1 144 ? 29.843 76.554 45.756 1.00 36.99 144 SER A N 1
ATOM 1100 C CA . SER A 1 144 ? 29.783 75.133 45.333 1.00 34.76 144 SER A CA 1
ATOM 1101 C C . SER A 1 144 ? 30.639 74.257 46.256 1.00 32.03 144 SER A C 1
ATOM 1102 O O . SER A 1 144 ? 31.651 73.662 45.842 1.00 32.43 144 SER A O 1
ATOM 1105 N N . LEU A 1 145 ? 30.239 74.229 47.525 1.00 28.80 145 LEU A N 1
ATOM 1106 C CA . LEU A 1 145 ? 30.841 73.345 48.526 1.00 25.95 145 LEU A CA 1
ATOM 1107 C C . LEU A 1 145 ? 30.573 71.896 48.127 1.00 23.04 145 LEU A C 1
ATOM 1108 O O . LEU A 1 145 ? 29.423 71.538 47.830 1.00 20.49 145 LEU A O 1
ATOM 1113 N N . PRO A 1 146 ? 31.634 71.066 48.106 1.00 22.20 146 PRO A N 1
ATOM 1114 C CA . PRO A 1 146 ? 31.474 69.654 47.850 1.00 20.97 146 PRO A CA 1
ATOM 1115 C C . PRO A 1 146 ? 30.515 69.025 48.858 1.00 20.20 146 PRO A C 1
ATOM 1116 O O . PRO A 1 146 ? 30.474 69.437 50.011 1.00 22.70 146 PRO A O 1
ATOM 1120 N N . ILE A 1 147 ? 29.763 68.032 48.416 1.00 18.55 147 ILE A N 1
ATOM 1121 C CA . ILE A 1 147 ? 28.839 67.285 49.272 1.00 18.41 147 ILE A CA 1
ATOM 1122 C C . ILE A 1 147 ? 29.343 65.850 49.330 1.00 17.90 147 ILE A C 1
ATOM 1123 O O . ILE A 1 147 ? 29.581 65.235 48.290 1.00 17.24 147 ILE A O 1
ATOM 1128 N N . TRP A 1 148 ? 29.459 65.295 50.542 1.00 17.77 148 TRP A N 1
ATOM 1129 C CA . TRP A 1 148 ? 30.083 63.997 50.772 1.00 17.12 148 TRP A CA 1
ATOM 1130 C C . TRP A 1 148 ? 28.985 63.096 51.373 1.00 16.83 148 TRP A C 1
ATOM 1131 O O . TRP A 1 148 ? 28.398 63.448 52.438 1.00 14.93 148 TRP A O 1
ATOM 1142 N N . ILE A 1 149 ? 28.651 61.990 50.705 1.00 16.39 149 ILE A N 1
ATOM 1143 C CA . ILE A 1 149 ? 27.433 61.228 51.129 1.00 17.59 149 ILE A CA 1
ATOM 1144 C C . ILE A 1 149 ? 27.840 59.814 51.492 1.00 19.46 149 ILE A C 1
ATOM 1145 O O . ILE A 1 149 ? 28.476 59.126 50.684 1.00 21.05 149 ILE A O 1
ATOM 1150 N N . HIS A 1 150 ? 27.477 59.358 52.700 1.00 17.94 150 HIS A N 1
ATOM 1151 C CA . HIS A 1 150 ? 27.674 57.940 53.022 1.00 18.13 150 HIS A CA 1
ATOM 1152 C C . HIS A 1 150 ? 26.920 57.043 52.001 1.00 18.26 150 HIS A C 1
ATOM 1153 O O . HIS A 1 150 ? 25.701 57.189 51.831 1.00 18.70 150 HIS A O 1
ATOM 1160 N N . ALA A 1 151 ? 27.636 56.140 51.327 1.00 18.12 151 ALA A N 1
ATOM 1161 C CA . ALA A 1 151 ? 27.038 55.277 50.268 1.00 17.81 151 ALA A CA 1
ATOM 1162 C C . ALA A 1 151 ? 27.356 53.769 50.357 1.00 16.94 151 ALA A C 1
ATOM 1163 O O . ALA A 1 151 ? 27.131 53.008 49.415 1.00 15.02 151 ALA A O 1
ATOM 1165 N N . PHE A 1 152 ? 27.839 53.350 51.530 1.00 19.34 152 PHE A N 1
ATOM 1166 C CA . PHE A 1 152 ? 27.840 51.932 51.894 1.00 21.28 152 PHE A CA 1
ATOM 1167 C C . PHE A 1 152 ? 26.434 51.585 52.370 1.00 19.82 152 PHE A C 1
ATOM 1168 O O . PHE A 1 152 ? 25.533 52.430 52.298 1.00 19.99 152 PHE A O 1
ATOM 1176 N N . ASN A 1 153 ? 26.217 50.356 52.854 1.00 19.37 153 ASN A N 1
ATOM 1177 C CA . ASN A 1 153 ? 24.927 50.089 53.572 1.00 20.27 153 ASN A CA 1
ATOM 1178 C C . ASN A 1 153 ? 24.640 51.250 54.518 1.00 21.19 153 ASN A C 1
ATOM 1179 O O . ASN A 1 153 ? 25.565 51.713 55.185 1.00 22.52 153 ASN A O 1
ATOM 1184 N N . PRO A 1 154 ? 23.354 51.676 54.637 1.00 20.53 154 PRO A N 1
ATOM 1185 C CA . PRO A 1 154 ? 22.222 50.956 54.031 1.00 21.38 154 PRO A CA 1
ATOM 1186 C C . PRO A 1 154 ? 21.739 51.427 52.667 1.00 22.18 154 PRO A C 1
ATOM 1187 O O . PRO A 1 154 ? 20.658 50.999 52.244 1.00 19.96 154 PRO A O 1
ATOM 1191 N N . LEU A 1 155 ? 22.479 52.317 52.007 1.00 22.63 155 LEU A N 1
ATOM 1192 C CA . LEU A 1 155 ? 22.118 52.707 50.640 1.00 23.41 155 LEU A CA 1
ATOM 1193 C C . LEU A 1 155 ? 22.138 51.517 49.698 1.00 22.69 155 LEU A C 1
ATOM 1194 O O . LEU A 1 155 ? 23.091 50.722 49.681 1.00 21.32 155 LEU A O 1
ATOM 1199 N N . VAL A 1 156 ? 21.100 51.427 48.877 1.00 20.35 156 VAL A N 1
ATOM 1200 C CA . VAL A 1 156 ? 21.011 50.377 47.872 1.00 21.87 156 VAL A CA 1
ATOM 1201 C C . VAL A 1 156 ? 21.228 50.988 46.478 1.00 24.88 156 VAL A C 1
ATOM 1202 O O . VAL A 1 156 ? 21.432 52.208 46.352 1.00 25.83 156 VAL A O 1
ATOM 1206 N N . LEU A 1 157 ? 21.243 50.138 45.444 1.00 25.35 157 LEU A N 1
ATOM 1207 C CA . LEU A 1 157 ? 21.460 50.603 44.069 1.00 24.59 157 LEU A CA 1
ATOM 1208 C C . LEU A 1 157 ? 20.602 51.804 43.633 1.00 23.56 157 LEU A C 1
ATOM 1209 O O . LEU A 1 157 ? 21.106 52.729 42.999 1.00 24.00 157 LEU A O 1
ATOM 1214 N N . GLN A 1 158 ? 19.307 51.780 43.942 1.00 21.46 158 GLN A N 1
ATOM 1215 C CA . GLN A 1 158 ? 18.407 52.855 43.536 1.00 21.71 158 GLN A CA 1
ATOM 1216 C C . GLN A 1 158 ? 18.796 54.207 44.153 1.00 20.82 158 GLN A C 1
ATOM 1217 O O . GLN A 1 158 ? 18.766 55.220 43.461 1.00 19.09 158 GLN A O 1
ATOM 1223 N N . ASP A 1 159 ? 19.198 54.214 45.424 1.00 22.32 159 ASP A N 1
ATOM 1224 C CA . ASP A 1 159 ? 19.749 55.434 46.075 1.00 22.17 159 ASP A CA 1
ATOM 1225 C C . ASP A 1 159 ? 20.991 55.958 45.358 1.00 22.89 159 ASP A C 1
ATOM 1226 O O . ASP A 1 159 ? 21.187 57.174 45.232 1.00 23.87 159 ASP A O 1
ATOM 1231 N N . ILE A 1 160 ? 21.844 55.052 44.905 1.00 22.28 160 ILE A N 1
ATOM 1232 C CA . ILE A 1 160 ? 23.061 55.444 44.174 1.00 21.72 160 ILE A CA 1
ATOM 1233 C C . ILE A 1 160 ? 22.633 56.130 42.868 1.00 22.20 160 ILE A C 1
ATOM 1234 O O . ILE A 1 160 ? 23.096 57.225 42.537 1.00 21.29 160 ILE A O 1
ATOM 1239 N N . LYS A 1 161 ? 21.732 55.478 42.128 1.00 20.24 161 LYS A N 1
ATOM 1240 C CA . LYS A 1 161 ? 21.167 56.090 40.910 1.00 20.29 161 LYS A CA 1
ATOM 1241 C C . LYS A 1 161 ? 20.557 57.451 41.136 1.00 18.24 161 LYS A C 1
ATOM 1242 O O . LYS A 1 161 ? 20.725 58.349 40.302 1.00 16.43 161 LYS A O 1
ATOM 1248 N N . GLU A 1 162 ? 19.894 57.628 42.285 1.00 19.50 162 GLU A N 1
ATOM 1249 C CA . GLU A 1 162 ? 19.269 58.911 42.603 1.00 19.08 162 GLU A CA 1
ATOM 1250 C C . GLU A 1 162 ? 20.273 59.994 42.953 1.00 19.06 162 GLU A C 1
ATOM 1251 O O . GLU A 1 162 ? 20.077 61.164 42.579 1.00 20.61 162 GLU A O 1
ATOM 1257 N N . ILE A 1 163 ? 21.369 59.619 43.618 1.00 18.35 163 ILE A N 1
ATOM 1258 C CA . ILE A 1 163 ? 22.443 60.558 43.853 1.00 18.58 163 ILE A CA 1
ATOM 1259 C C . ILE A 1 163 ? 22.996 61.068 42.503 1.00 19.79 163 ILE A C 1
ATOM 1260 O O . ILE A 1 163 ? 23.163 62.287 42.326 1.00 20.07 163 ILE A O 1
ATOM 1265 N N . ALA A 1 164 ? 23.248 60.151 41.562 1.00 19.14 164 ALA A N 1
ATOM 1266 C CA . ALA A 1 164 ? 23.721 60.539 40.222 1.00 21.05 164 ALA A CA 1
ATOM 1267 C C . ALA A 1 164 ? 22.789 61.569 39.552 1.00 21.50 164 ALA A C 1
ATOM 1268 O O . ALA A 1 164 ? 23.250 62.560 38.997 1.00 22.56 164 ALA A O 1
ATOM 1270 N N . GLU A 1 165 ? 21.478 61.338 39.618 1.00 21.29 165 GLU A N 1
ATOM 1271 C CA . GLU A 1 165 ? 20.537 62.315 39.085 1.00 20.75 165 GLU A CA 1
ATOM 1272 C C . GLU A 1 165 ? 20.732 63.693 39.741 1.00 20.14 165 GLU A C 1
ATOM 1273 O O . GLU A 1 165 ? 20.730 64.708 39.039 1.00 18.40 165 GLU A O 1
ATOM 1279 N N . LEU A 1 166 ? 20.958 63.732 41.057 1.00 20.25 166 LEU A N 1
ATOM 1280 C CA . LEU A 1 166 ? 21.216 65.017 41.729 1.00 21.07 166 LEU A CA 1
ATOM 1281 C C . LEU A 1 166 ? 22.484 65.642 41.201 1.00 19.95 166 LEU A C 1
ATOM 1282 O O . LEU A 1 166 ? 22.541 66.843 41.070 1.00 19.01 166 LEU A O 1
ATOM 1287 N N . CYS A 1 167 ? 23.510 64.835 40.927 1.00 20.58 167 CYS A N 1
ATOM 1288 C CA . CYS A 1 167 ? 24.745 65.385 40.375 1.00 19.81 167 CYS A CA 1
ATOM 1289 C C . CYS A 1 167 ? 24.440 66.068 39.055 1.00 19.77 167 CYS A C 1
ATOM 1290 O O . CYS A 1 167 ? 24.866 67.189 38.841 1.00 20.41 167 CYS A O 1
ATOM 1293 N N . LYS A 1 168 ? 23.671 65.403 38.181 1.00 18.80 168 LYS A N 1
ATOM 1294 C CA . LYS A 1 168 ? 23.348 65.991 36.877 1.00 19.73 168 LYS A CA 1
ATOM 1295 C C . LYS A 1 168 ? 22.503 67.253 37.002 1.00 20.28 168 LYS A C 1
ATOM 1296 O O . LYS A 1 168 ? 22.641 68.165 36.195 1.00 20.74 168 LYS A O 1
ATOM 1302 N N . ALA A 1 169 ? 21.612 67.305 37.987 1.00 19.84 169 ALA A N 1
ATOM 1303 C CA . ALA A 1 169 ? 20.799 68.520 38.206 1.00 19.80 169 ALA A CA 1
ATOM 1304 C C . ALA A 1 169 ? 21.584 69.687 38.786 1.00 20.37 169 ALA A C 1
ATOM 1305 O O . ALA A 1 169 ? 21.177 70.831 38.665 1.00 21.52 169 ALA A O 1
ATOM 1307 N N . PHE 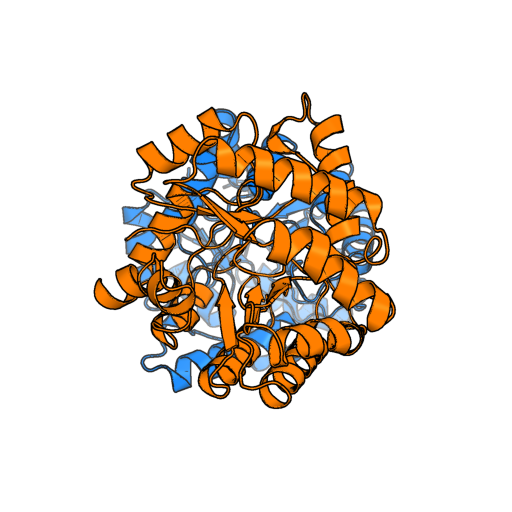A 1 170 ? 22.738 69.397 39.368 1.00 19.83 170 PHE A N 1
ATOM 1308 C CA . PHE A 1 170 ? 23.594 70.404 39.977 1.00 20.27 170 PHE A CA 1
ATOM 1309 C C . PHE A 1 170 ? 25.031 70.197 39.528 1.00 20.90 170 PHE A C 1
ATOM 1310 O O . PHE A 1 170 ? 25.890 69.864 40.353 1.00 20.68 170 PHE A O 1
ATOM 1318 N N . PRO A 1 171 ? 25.298 70.382 38.211 1.00 21.41 171 PRO A N 1
ATOM 1319 C CA . PRO A 1 171 ? 26.608 70.019 37.635 1.00 22.29 171 PRO A CA 1
ATOM 1320 C C . PRO A 1 171 ? 27.821 70.734 38.228 1.00 23.22 171 PRO A C 1
ATOM 1321 O O . PRO A 1 171 ? 28.919 70.186 38.144 1.00 24.49 171 PRO A O 1
ATOM 1325 N N . LYS A 1 172 ? 27.645 71.914 38.824 1.00 22.56 172 LYS A N 1
ATOM 1326 C CA . LYS A 1 172 ? 28.771 72.607 39.471 1.00 23.01 172 LYS A CA 1
ATOM 1327 C C . LYS A 1 172 ? 29.095 72.174 40.903 1.00 23.93 172 LYS A C 1
ATOM 1328 O O . LYS A 1 172 ? 30.136 72.552 41.430 1.00 24.02 172 LYS A O 1
ATOM 1334 N N . VAL A 1 173 ? 28.210 71.386 41.517 1.00 22.00 173 VAL A N 1
ATOM 1335 C CA . VAL A 1 173 ? 28.392 70.916 42.902 1.00 20.72 173 VAL A CA 1
ATOM 1336 C C . VAL A 1 173 ? 29.191 69.594 42.877 1.00 20.13 173 VAL A C 1
ATOM 1337 O O . VAL A 1 173 ? 28.687 68.594 42.425 1.00 19.52 173 VAL A O 1
ATOM 1341 N N . PRO A 1 174 ? 30.429 69.593 43.380 1.00 18.83 174 PRO A N 1
ATOM 1342 C CA . PRO A 1 174 ? 31.138 68.325 43.465 1.00 17.92 174 PRO A CA 1
ATOM 1343 C C . PRO A 1 174 ? 30.527 67.406 44.509 1.00 16.66 174 PRO A C 1
ATOM 1344 O O . PRO A 1 174 ? 30.065 67.869 45.569 1.00 17.80 174 PRO A O 1
ATOM 1348 N N . VAL A 1 175 ? 30.488 66.122 44.192 1.00 16.63 175 VAL A N 1
ATOM 1349 C CA . VAL A 1 175 ? 29.874 65.117 45.063 1.00 18.05 175 VAL A CA 1
ATOM 1350 C C . VAL A 1 175 ? 30.864 63.996 45.266 1.00 16.97 175 VAL A C 1
ATOM 1351 O O . VAL A 1 175 ? 31.438 63.476 44.281 1.00 16.04 175 VAL A O 1
ATOM 1355 N N . ILE A 1 176 ? 31.073 63.617 46.523 1.00 15.71 176 ILE A N 1
ATOM 1356 C CA . ILE A 1 176 ? 31.998 62.496 46.802 1.00 15.46 176 ILE A CA 1
ATOM 1357 C C . ILE A 1 176 ? 31.146 61.375 47.315 1.00 15.76 176 ILE A C 1
ATOM 1358 O O . ILE A 1 176 ? 30.399 61.555 48.313 1.00 17.30 176 ILE A O 1
ATOM 1363 N N . LEU A 1 177 ? 31.184 60.255 46.583 1.00 15.25 177 LEU A N 1
ATOM 1364 C CA . LEU A 1 177 ? 30.380 59.085 46.924 1.00 14.50 177 LEU A CA 1
ATOM 1365 C C . LEU A 1 177 ? 31.171 58.217 47.916 1.00 15.66 177 LEU A C 1
ATOM 1366 O O . LEU A 1 177 ? 32.187 57.589 47.550 1.00 19.84 177 LEU A O 1
ATOM 1371 N N . GLY A 1 178 ? 30.716 58.234 49.172 1.00 17.06 178 GLY A N 1
ATOM 1372 C CA . GLY A 1 178 ? 31.346 57.499 50.264 1.00 17.56 178 GLY A CA 1
ATOM 1373 C C . GLY A 1 178 ? 31.487 56.005 49.999 1.00 18.11 178 GLY A C 1
ATOM 1374 O O . GLY A 1 178 ? 30.528 55.336 49.593 1.00 18.12 178 GLY A O 1
ATOM 1375 N N . HIS A 1 179 ? 32.694 55.491 50.217 1.00 18.14 179 HIS A N 1
ATOM 1376 C CA . HIS A 1 179 ? 32.916 54.051 50.243 1.00 18.67 179 HIS A CA 1
ATOM 1377 C C . HIS A 1 179 ? 32.688 53.354 48.890 1.00 19.15 179 HIS A C 1
ATOM 1378 O O . HIS A 1 179 ? 32.415 52.159 48.857 1.00 20.21 179 HIS A O 1
ATOM 1385 N N . MET A 1 180 ? 32.809 54.112 47.775 1.00 17.23 180 MET A N 1
ATOM 1386 C CA . MET A 1 180 ? 32.700 53.585 46.371 1.00 18.11 180 MET A CA 1
ATOM 1387 C C . MET A 1 180 ? 31.275 53.024 46.160 1.00 17.50 180 MET A C 1
ATOM 1388 O O . MET A 1 180 ? 30.999 52.272 45.227 1.00 18.84 180 MET A O 1
ATOM 1393 N N . GLY A 1 181 ? 30.355 53.417 47.026 1.00 16.54 181 GLY A N 1
ATOM 1394 C CA . GLY A 1 181 ? 28.994 52.856 46.915 1.00 16.83 181 GLY A CA 1
ATOM 1395 C C . GLY A 1 181 ? 28.840 51.388 47.375 1.00 18.53 181 GLY A C 1
ATOM 1396 O O . GLY A 1 181 ? 27.831 50.731 47.069 1.00 20.03 181 GLY A O 1
ATOM 1397 N N . GLY A 1 182 ? 29.796 50.868 48.131 1.00 19.78 182 GLY A N 1
ATOM 1398 C CA . GLY A 1 182 ? 29.656 49.535 48.761 1.00 18.74 182 GLY A CA 1
ATOM 1399 C C . GLY A 1 182 ? 29.515 48.447 47.711 1.00 19.48 182 GLY A C 1
ATOM 1400 O O . GLY A 1 182 ? 30.267 48.407 46.741 1.00 20.17 182 GLY A O 1
ATOM 1401 N N . SER A 1 183 ? 28.503 47.605 47.877 1.00 22.04 183 SER A N 1
ATOM 1402 C CA A SER A 1 183 ? 28.273 46.481 46.971 0.50 20.85 183 SER A CA 1
ATOM 1403 C CA B SER A 1 183 ? 28.300 46.483 46.969 0.50 20.82 183 SER A CA 1
ATOM 1404 C C . SER A 1 183 ? 27.823 46.958 45.591 1.00 20.71 183 SER A C 1
ATOM 1405 O O . SER A 1 183 ? 27.790 46.173 44.644 1.00 20.97 183 SER A O 1
ATOM 1410 N N . ASN A 1 184 ? 27.482 48.252 45.496 1.00 19.32 184 ASN A N 1
ATOM 1411 C CA . ASN A 1 184 ? 27.019 48.864 44.261 1.00 18.89 184 ASN A CA 1
ATOM 1412 C C . ASN A 1 184 ? 28.109 49.557 43.470 1.00 17.94 184 ASN A C 1
ATOM 1413 O O . ASN A 1 184 ? 27.802 50.386 42.628 1.00 16.01 184 ASN A O 1
ATOM 1418 N N . TRP A 1 185 ? 29.369 49.180 43.739 1.00 18.17 185 TRP A N 1
ATOM 1419 C CA . TRP A 1 185 ? 30.553 49.803 43.155 1.00 20.97 185 TRP A CA 1
ATOM 1420 C C . TRP A 1 185 ? 30.648 49.739 41.608 1.00 21.58 185 TRP A C 1
ATOM 1421 O O . TRP A 1 185 ? 31.265 50.604 40.978 1.00 18.06 185 TRP A O 1
ATOM 1432 N N . MET A 1 186 ? 30.070 48.691 41.002 1.00 22.27 186 MET A N 1
ATOM 1433 C CA . MET A 1 186 ? 30.053 48.577 39.532 1.00 22.30 186 MET A CA 1
ATOM 1434 C C . MET A 1 186 ? 29.238 49.713 38.925 1.00 19.38 186 MET A C 1
ATOM 1435 O O . MET A 1 186 ? 29.663 50.354 37.981 1.00 18.59 186 MET A O 1
ATOM 1440 N N . THR A 1 187 ? 28.048 49.960 39.467 1.00 19.44 187 THR A N 1
ATOM 1441 C CA . THR A 1 187 ? 27.272 51.093 38.998 1.00 19.18 187 THR A CA 1
ATOM 1442 C C . THR A 1 187 ? 27.961 52.438 39.377 1.00 16.95 187 THR A C 1
ATOM 1443 O O . THR A 1 187 ? 28.055 53.324 38.562 1.00 16.26 187 THR A O 1
ATOM 1447 N N . ALA A 1 188 ? 28.430 52.560 40.607 1.00 18.28 188 ALA A N 1
ATOM 1448 C CA . ALA A 1 188 ? 29.093 53.762 41.079 1.00 18.55 188 ALA A CA 1
ATOM 1449 C C . ALA A 1 188 ? 30.219 54.162 40.124 1.00 18.56 188 ALA A C 1
ATOM 1450 O O . ALA A 1 188 ? 30.349 55.339 39.757 1.00 16.98 188 ALA A O 1
ATOM 1452 N N . VAL A 1 189 ? 31.022 53.192 39.706 1.00 19.25 189 VAL A N 1
ATOM 1453 C CA . VAL A 1 189 ? 32.177 53.550 38.856 1.00 19.59 189 VAL A CA 1
ATOM 1454 C C . VAL A 1 189 ? 31.727 53.929 37.419 1.00 20.87 189 VAL A C 1
ATOM 1455 O O . VAL A 1 189 ? 32.305 54.834 36.820 1.00 22.06 189 VAL A O 1
ATOM 1459 N N . GLU A 1 190 ? 30.683 53.285 36.883 1.00 21.40 190 GLU A N 1
ATOM 1460 C CA . GLU A 1 190 ? 30.116 53.721 35.593 1.00 22.10 190 GLU A CA 1
ATOM 1461 C C . GLU A 1 190 ? 29.606 55.167 35.678 1.00 19.67 190 GLU A C 1
ATOM 1462 O O . GLU A 1 190 ? 29.787 55.935 34.761 1.00 19.41 190 GLU A O 1
ATOM 1468 N N . LEU A 1 191 ? 28.914 55.489 36.770 1.00 18.95 191 LEU A N 1
ATOM 1469 C CA . LEU A 1 191 ? 28.301 56.807 36.985 1.00 18.84 191 LEU A CA 1
ATOM 1470 C C . LEU A 1 191 ? 29.370 57.894 37.120 1.00 20.61 191 LEU A C 1
ATOM 1471 O O . LEU A 1 191 ? 29.266 58.971 36.491 1.00 21.37 191 LEU A O 1
ATOM 1476 N N . ALA A 1 192 ? 30.415 57.590 37.888 1.00 20.02 192 ALA A N 1
ATOM 1477 C CA . ALA A 1 192 ? 31.516 58.537 38.092 1.00 20.93 192 ALA A CA 1
ATOM 1478 C C . ALA A 1 192 ? 32.326 58.760 36.803 1.00 21.37 192 ALA A C 1
ATOM 1479 O O . ALA A 1 192 ? 32.830 59.860 36.591 1.00 20.49 192 ALA A O 1
ATOM 1481 N N . LYS A 1 193 ? 32.427 57.739 35.937 1.00 22.92 193 LYS A N 1
ATOM 1482 C CA . LYS A 1 193 ? 33.078 57.889 34.645 1.00 24.87 193 LYS A CA 1
ATOM 1483 C C . LYS A 1 193 ? 32.286 58.886 33.778 1.00 24.20 193 LYS A C 1
ATOM 1484 O O . LYS A 1 193 ? 32.883 59.775 33.153 1.00 24.34 193 LYS A O 1
ATOM 1490 N N . GLU A 1 194 ? 30.951 58.765 33.795 1.00 23.04 194 GLU A N 1
ATOM 1491 C CA . GLU A 1 194 ? 30.043 59.536 32.925 1.00 23.49 194 GLU A CA 1
ATOM 1492 C C . GLU A 1 194 ? 29.702 60.929 33.437 1.00 20.11 194 GLU A C 1
ATOM 1493 O O . GLU A 1 194 ? 29.406 61.830 32.644 1.00 17.67 194 GLU A O 1
ATOM 1499 N N . ILE A 1 195 ? 29.745 61.124 34.758 1.00 18.63 195 ILE A N 1
ATOM 1500 C CA . ILE A 1 195 ? 29.276 62.381 35.352 1.00 17.66 195 ILE A CA 1
ATOM 1501 C C . ILE A 1 195 ? 30.432 63.210 35.881 1.00 16.48 195 ILE A C 1
ATOM 1502 O O . ILE A 1 195 ? 31.139 62.787 36.809 1.00 16.22 195 ILE A O 1
ATOM 1507 N N . GLN A 1 196 ? 30.631 64.374 35.250 1.00 15.22 196 GLN A N 1
ATOM 1508 C CA . GLN A 1 196 ? 31.742 65.315 35.553 1.00 18.68 196 GLN A CA 1
ATOM 1509 C C . GLN A 1 196 ? 32.069 65.552 37.054 1.00 19.35 196 GLN A C 1
ATOM 1510 O O . GLN A 1 196 ? 33.253 65.473 37.476 1.00 21.54 196 GLN A O 1
ATOM 1516 N N . ASN A 1 197 ? 31.027 65.752 37.861 1.00 16.57 197 ASN A N 1
ATOM 1517 C CA . ASN A 1 197 ? 31.195 66.224 39.214 1.00 17.32 197 ASN A CA 1
ATOM 1518 C C . ASN A 1 197 ? 31.190 65.126 40.288 1.00 18.64 197 ASN A C 1
ATOM 1519 O O . ASN A 1 197 ? 31.323 65.426 41.469 1.00 20.99 197 ASN A O 1
ATOM 1524 N N . LEU A 1 198 ? 31.111 63.858 39.873 1.00 17.48 198 LEU A N 1
ATOM 1525 C CA . LEU A 1 198 ? 30.941 62.735 40.821 1.00 17.35 198 LEU A CA 1
ATOM 1526 C C . LEU A 1 198 ? 32.315 62.059 41.015 1.00 17.60 198 LEU A C 1
ATOM 1527 O O . LEU A 1 198 ? 32.933 61.668 40.037 1.00 19.63 198 LEU A O 1
ATOM 1532 N N . TYR A 1 199 ? 32.783 61.999 42.277 1.00 15.93 199 TYR A N 1
ATOM 1533 C CA . TYR A 1 199 ? 34.011 61.319 42.693 1.00 15.25 199 TYR A CA 1
ATOM 1534 C C . TYR A 1 199 ? 33.650 60.165 43.607 1.00 16.09 199 TYR A C 1
ATOM 1535 O O . TYR A 1 199 ? 32.544 60.125 44.143 1.00 18.19 199 TYR A O 1
ATOM 1544 N N . LEU A 1 200 ? 34.610 59.271 43.815 1.00 17.90 200 LEU A N 1
ATOM 1545 C CA . LEU A 1 200 ? 34.440 58.110 44.689 1.00 16.58 200 LEU A CA 1
ATOM 1546 C C . LEU A 1 200 ? 35.445 58.164 45.829 1.00 16.31 200 LEU A C 1
ATOM 1547 O O . LEU A 1 200 ? 36.653 58.286 45.574 1.00 17.35 200 LEU A O 1
ATOM 1552 N N . ASP A 1 201 ? 34.959 58.053 47.073 1.00 16.17 201 ASP A N 1
ATOM 1553 C CA . ASP A 1 201 ? 35.847 57.779 48.218 1.00 17.91 201 ASP A CA 1
ATOM 1554 C C . ASP A 1 201 ? 36.211 56.269 48.283 1.00 16.74 201 ASP A C 1
ATOM 1555 O O . ASP A 1 201 ? 35.352 55.447 48.044 1.00 17.02 201 ASP A O 1
ATOM 1560 N N . THR A 1 202 ? 37.475 55.943 48.586 1.00 17.17 202 THR A N 1
ATOM 1561 C CA . THR A 1 202 ? 38.003 54.552 48.647 1.00 19.25 202 THR A CA 1
ATOM 1562 C C . THR A 1 202 ? 37.811 53.883 50.017 1.00 20.60 202 THR A C 1
ATOM 1563 O O . THR A 1 202 ? 37.987 52.649 50.155 1.00 19.37 202 THR A O 1
ATOM 1567 N N . SER A 1 203 ? 37.403 54.658 51.026 1.00 21.73 203 SER A N 1
ATOM 1568 C CA . SER A 1 203 ? 37.306 54.126 52.393 1.00 19.63 203 SER A CA 1
ATOM 1569 C C . SER A 1 203 ? 36.305 53.010 52.527 1.00 19.78 203 SER A C 1
ATOM 1570 O O . SER A 1 203 ? 35.316 52.989 51.831 1.00 20.70 203 SER A O 1
ATOM 1573 N N . ALA A 1 204 ? 36.592 52.069 53.437 1.00 18.45 204 ALA A N 1
ATOM 1574 C CA . ALA A 1 204 ? 35.714 50.936 53.705 1.00 19.06 204 ALA A CA 1
ATOM 1575 C C . ALA A 1 204 ? 35.455 50.055 52.499 1.00 20.34 204 ALA A C 1
ATOM 1576 O O . ALA A 1 204 ? 34.354 49.509 52.340 1.00 22.32 204 ALA A O 1
ATOM 1578 N N . TYR A 1 205 ? 36.484 49.908 51.650 1.00 22.38 205 TYR A N 1
ATOM 1579 C CA . TYR A 1 205 ? 36.517 48.850 50.658 1.00 20.14 205 TYR A CA 1
ATOM 1580 C C . TYR A 1 205 ? 36.408 47.529 51.469 1.00 18.98 205 TYR A C 1
ATOM 1581 O O . TYR A 1 205 ? 36.969 47.419 52.594 1.00 18.57 205 TYR A O 1
ATOM 1590 N N . PHE A 1 206 ? 35.705 46.553 50.897 1.00 17.48 206 PHE A N 1
ATOM 1591 C CA . PHE A 1 206 ? 35.647 45.177 51.461 1.00 18.36 206 PHE A CA 1
ATOM 1592 C C . PHE A 1 206 ? 36.408 44.131 50.628 1.00 21.21 206 PHE A C 1
ATOM 1593 O O . PHE A 1 206 ? 36.472 42.959 51.026 1.00 23.29 206 PHE A O 1
ATOM 1601 N N . SER A 1 207 ? 36.945 44.538 49.471 1.00 19.30 207 SER A N 1
ATOM 1602 C CA . SER A 1 207 ? 37.730 43.659 48.560 1.00 20.70 207 SER A CA 1
ATOM 1603 C C . SER A 1 207 ? 38.863 44.466 47.934 1.00 19.78 207 SER A C 1
ATOM 1604 O O . SER A 1 207 ? 38.606 45.553 47.394 1.00 21.03 207 SER A O 1
ATOM 1607 N N . THR A 1 208 ? 40.112 43.986 48.012 1.00 18.54 208 THR A N 1
ATOM 1608 C CA . THR A 1 208 ? 41.227 44.663 47.414 1.00 18.53 208 THR A CA 1
ATOM 1609 C C . THR A 1 208 ? 41.159 44.546 45.893 1.00 18.10 208 THR A C 1
ATOM 1610 O O . THR A 1 208 ? 41.530 45.458 45.181 1.00 18.00 208 THR A O 1
ATOM 1614 N N . PHE A 1 209 ? 40.583 43.451 45.406 1.00 20.05 209 PHE A N 1
ATOM 1615 C CA . PHE A 1 209 ? 40.335 43.278 43.974 1.00 18.46 209 PHE A CA 1
ATOM 1616 C C . PHE A 1 209 ? 39.388 44.323 43.443 1.00 19.38 209 PHE A C 1
ATOM 1617 O O . PHE A 1 209 ? 39.638 44.880 42.369 1.00 20.11 209 PHE A O 1
ATOM 1625 N N . VAL A 1 210 ? 38.277 44.568 44.163 1.00 17.57 210 VAL A N 1
ATOM 1626 C CA . VAL A 1 210 ? 37.359 45.662 43.791 1.00 19.23 210 VAL A CA 1
ATOM 1627 C C . VAL A 1 210 ? 38.116 46.993 43.785 1.00 18.95 210 VAL A C 1
ATOM 1628 O O . VAL A 1 210 ? 38.047 47.760 42.826 1.00 17.29 210 VAL A O 1
ATOM 1632 N N . LEU A 1 211 ? 38.853 47.234 44.868 1.00 16.07 211 LEU A N 1
ATOM 1633 C CA . LEU A 1 211 ? 39.650 48.454 44.999 1.00 17.48 211 LEU A CA 1
ATOM 1634 C C . LEU A 1 211 ? 40.553 48.650 43.815 1.00 18.19 211 LEU A C 1
ATOM 1635 O O . LEU A 1 211 ? 40.585 49.724 43.226 1.00 18.25 211 LEU A O 1
ATOM 1640 N N . LYS A 1 212 ? 41.270 47.594 43.460 1.00 16.19 212 LYS A N 1
ATOM 1641 C CA . LYS A 1 212 ? 42.105 47.583 42.253 1.00 15.33 212 LYS A CA 1
ATOM 1642 C C . LYS A 1 212 ? 41.367 47.957 40.974 1.00 16.61 212 LYS A C 1
ATOM 1643 O O . LYS A 1 212 ? 41.812 48.817 40.195 1.00 17.31 212 LYS A O 1
ATOM 1649 N N . ILE A 1 213 ? 40.251 47.303 40.714 1.00 15.42 213 ILE A N 1
ATOM 1650 C CA . ILE A 1 213 ? 39.508 47.618 39.493 1.00 15.61 213 ILE A CA 1
ATOM 1651 C C . ILE A 1 213 ? 39.107 49.096 39.487 1.00 17.07 213 ILE A C 1
ATOM 1652 O O . ILE A 1 213 ? 39.329 49.792 38.474 1.00 15.75 213 ILE A O 1
ATOM 1657 N N . VAL A 1 214 ? 38.424 49.524 40.556 1.00 19.23 214 VAL A N 1
ATOM 1658 C CA . VAL A 1 214 ? 37.921 50.907 40.671 1.00 18.54 214 VAL A CA 1
ATOM 1659 C C . VAL A 1 214 ? 39.018 51.996 40.523 1.00 17.24 214 VAL A C 1
ATOM 1660 O O . VAL A 1 214 ? 38.905 52.869 39.655 1.00 14.25 214 VAL A O 1
ATOM 1664 N N . ILE A 1 215 ? 40.089 51.935 41.320 1.00 19.50 215 ILE A N 1
ATOM 1665 C CA . ILE A 1 215 ? 41.140 52.972 41.240 1.00 19.11 215 ILE A CA 1
ATOM 1666 C C . ILE A 1 215 ? 41.903 53.028 39.938 1.00 19.13 215 ILE A C 1
ATOM 1667 O O . ILE A 1 215 ? 42.377 54.115 39.506 1.00 18.44 215 ILE A O 1
ATOM 1672 N N . ASN A 1 216 ? 42.057 51.876 39.285 1.00 19.94 216 ASN A N 1
ATOM 1673 C CA . ASN A 1 216 ? 42.749 51.868 38.005 1.00 18.26 216 ASN A CA 1
ATOM 1674 C C . ASN A 1 216 ? 41.856 52.212 36.827 1.00 17.39 216 ASN A C 1
ATOM 1675 O O . ASN A 1 216 ? 42.347 52.658 35.784 1.00 18.27 216 ASN A O 1
ATOM 1680 N N . GLU A 1 217 ? 40.560 52.025 36.999 1.00 17.53 217 GLU A N 1
ATOM 1681 C CA . GLU A 1 217 ? 39.606 52.477 35.980 1.00 17.94 217 GLU A CA 1
ATOM 1682 C C . GLU A 1 217 ? 39.372 54.008 36.047 1.00 17.15 217 GLU A C 1
ATOM 1683 O O . GLU A 1 217 ? 39.199 54.654 35.009 1.00 19.11 217 GLU A O 1
ATOM 1689 N N . LEU A 1 218 ? 39.348 54.534 37.269 1.00 14.77 218 LEU A N 1
ATOM 1690 C CA . LEU A 1 218 ? 39.112 55.941 37.546 1.00 17.75 218 LEU A CA 1
ATOM 1691 C C . LEU A 1 218 ? 40.205 56.600 38.405 1.00 16.83 218 LEU A C 1
ATOM 1692 O O . LEU A 1 218 ? 39.929 57.083 39.497 1.00 19.30 218 LEU A O 1
ATOM 1697 N N . PRO A 1 219 ? 41.453 56.666 37.898 1.00 17.27 219 PRO A N 1
ATOM 1698 C CA . PRO A 1 219 ? 42.605 57.083 38.716 1.00 16.00 219 PRO A CA 1
ATOM 1699 C C . PRO A 1 219 ? 42.498 58.544 39.125 1.00 17.01 219 PRO A C 1
ATOM 1700 O O . PRO A 1 219 ? 43.019 58.942 40.145 1.00 19.62 219 PRO A O 1
ATOM 1704 N N . LEU A 1 220 ? 41.760 59.332 38.354 1.00 14.94 220 LEU A N 1
ATOM 1705 C CA . LEU A 1 220 ? 41.668 60.774 38.628 1.00 16.64 220 LEU A CA 1
ATOM 1706 C C . LEU A 1 220 ? 40.438 61.214 39.401 1.00 16.95 220 LEU A C 1
ATOM 1707 O O . LEU A 1 220 ? 40.325 62.382 39.818 1.00 17.30 220 LEU A O 1
ATOM 1712 N N . LYS A 1 221 ? 39.531 60.282 39.635 1.00 15.61 221 LYS A N 1
ATOM 1713 C CA . LYS A 1 221 ? 38.373 60.640 40.386 1.00 17.59 221 LYS A CA 1
ATOM 1714 C C . LYS A 1 221 ? 38.144 59.815 41.665 1.00 17.41 221 LYS A C 1
ATOM 1715 O O . LYS A 1 221 ? 37.125 59.984 42.321 1.00 16.63 221 LYS A O 1
ATOM 1721 N N . CYS A 1 222 ? 39.130 58.996 42.051 1.00 16.85 222 CYS A N 1
ATOM 1722 C CA . CYS A 1 222 ? 39.059 58.261 43.308 1.00 16.18 222 CYS A CA 1
ATOM 1723 C C . CYS A 1 222 ? 39.917 58.989 44.331 1.00 16.47 222 CYS A C 1
ATOM 1724 O O . CYS A 1 222 ? 41.068 59.376 44.051 1.00 14.90 222 CYS A O 1
ATOM 1727 N N . ILE A 1 223 ? 39.336 59.171 45.519 1.00 14.93 223 ILE A N 1
ATOM 1728 C CA . ILE A 1 223 ? 39.935 59.918 46.569 1.00 15.21 223 ILE A CA 1
ATOM 1729 C C . ILE A 1 223 ? 40.212 58.985 47.760 1.00 16.20 223 ILE A C 1
ATOM 1730 O O . ILE A 1 223 ? 39.289 58.398 48.354 1.00 15.56 223 ILE A O 1
ATOM 1735 N N . PHE A 1 224 ? 41.497 58.829 48.058 1.00 16.03 224 PHE A N 1
ATOM 1736 C CA . PHE A 1 224 ? 41.914 57.992 49.191 1.00 17.34 224 PHE A CA 1
ATOM 1737 C C . PHE A 1 224 ? 41.298 58.542 50.455 1.00 18.68 224 PHE A C 1
ATOM 1738 O O . PHE A 1 224 ? 41.402 59.759 50.742 1.00 19.60 224 PHE A O 1
ATOM 1746 N N . GLY A 1 225 ? 40.684 57.641 51.224 1.00 17.03 225 GLY A N 1
ATOM 1747 C CA . GLY A 1 225 ? 40.342 57.964 52.611 1.00 16.58 225 GLY A CA 1
ATOM 1748 C C . GLY A 1 225 ? 40.451 56.705 53.459 1.00 15.06 225 GLY A C 1
ATOM 1749 O O . GLY A 1 225 ? 40.366 55.599 52.942 1.00 16.59 225 GLY A O 1
ATOM 1750 N N . THR A 1 226 ? 40.665 56.873 54.751 1.00 15.82 226 THR A N 1
ATOM 1751 C CA . THR A 1 226 ? 40.764 55.719 55.640 1.00 18.60 226 THR A CA 1
ATOM 1752 C C . THR A 1 226 ? 39.512 55.493 56.469 1.00 18.67 226 THR A C 1
ATOM 1753 O O . THR A 1 226 ? 39.300 54.397 57.001 1.00 18.11 226 THR A O 1
ATOM 1757 N N . ASP A 1 227 ? 38.735 56.548 56.668 1.00 18.92 227 ASP A N 1
ATOM 1758 C CA . ASP A 1 227 ? 37.578 56.457 57.586 1.00 21.03 227 ASP A CA 1
ATOM 1759 C C . ASP A 1 227 ? 38.014 56.110 59.042 1.00 22.06 227 ASP A C 1
ATOM 1760 O O . ASP A 1 227 ? 37.330 55.360 59.727 1.00 22.27 227 ASP A O 1
ATOM 1765 N N . MET A 1 228 ? 39.124 56.667 59.515 1.00 19.74 228 MET A N 1
ATOM 1766 C CA . MET A 1 228 ? 39.448 56.513 60.949 1.00 19.92 228 MET A CA 1
ATOM 1767 C C . MET A 1 228 ? 38.272 57.061 61.765 1.00 20.82 228 MET A C 1
ATOM 1768 O O . MET A 1 228 ? 37.652 58.062 61.359 1.00 19.47 228 MET A O 1
ATOM 1773 N N . PRO A 1 229 ? 37.959 56.443 62.920 1.00 20.48 229 PRO A N 1
ATOM 1774 C CA . PRO A 1 229 ? 38.625 55.358 63.643 1.00 22.68 229 PRO A CA 1
ATOM 1775 C C . PRO A 1 229 ? 38.267 53.947 63.110 1.00 22.50 229 PRO A C 1
ATOM 1776 O O . PRO A 1 229 ? 38.667 52.969 63.716 1.00 21.99 229 PRO A O 1
ATOM 1780 N N . PHE A 1 230 ? 37.559 53.859 61.981 1.00 20.06 230 PHE A N 1
ATOM 1781 C CA . PHE A 1 230 ? 37.061 52.565 61.493 1.00 19.99 230 PHE A CA 1
ATOM 1782 C C . PHE A 1 230 ? 38.064 51.798 60.665 1.00 21.29 230 PHE A C 1
ATOM 1783 O O . PHE A 1 230 ? 37.976 50.556 60.513 1.00 20.58 230 PHE A O 1
ATOM 1791 N N . GLY A 1 231 ? 39.033 52.540 60.136 1.00 20.49 231 GLY A N 1
ATOM 1792 C CA . GLY A 1 231 ? 40.062 51.961 59.301 1.00 19.63 231 GLY A CA 1
ATOM 1793 C C . GLY A 1 231 ? 41.374 52.392 59.871 1.00 22.46 231 GLY A C 1
ATOM 1794 O O . GLY A 1 231 ? 41.453 53.195 60.830 1.00 25.34 231 GLY A O 1
ATOM 1795 N N . ASP A 1 232 ? 42.414 51.867 59.272 1.00 22.13 232 ASP A N 1
ATOM 1796 C CA . ASP A 1 232 ? 43.738 51.984 59.792 1.00 21.20 232 ASP A CA 1
ATOM 1797 C C . ASP A 1 232 ? 44.590 52.681 58.718 1.00 19.77 232 ASP A C 1
ATOM 1798 O O . ASP A 1 232 ? 44.734 52.177 57.590 1.00 18.91 232 ASP A O 1
ATOM 1803 N N . LEU A 1 233 ? 45.141 53.829 59.075 1.00 18.52 233 LEU A N 1
ATOM 1804 C CA . LEU A 1 233 ? 45.873 54.653 58.103 1.00 18.66 233 LEU A CA 1
ATOM 1805 C C . LEU A 1 233 ? 46.984 53.873 57.359 1.00 19.27 233 LEU A C 1
ATOM 1806 O O . LEU A 1 233 ? 47.003 53.812 56.119 1.00 20.33 233 LEU A O 1
ATOM 1811 N N . GLN A 1 234 ? 47.905 53.270 58.105 1.00 18.09 234 GLN A N 1
ATOM 1812 C CA . GLN A 1 234 ? 49.042 52.559 57.477 1.00 18.29 234 GLN A CA 1
ATOM 1813 C C . GLN A 1 234 ? 48.522 51.418 56.616 1.00 18.11 234 GLN A C 1
ATOM 1814 O O . GLN A 1 234 ? 48.957 51.226 55.496 1.00 18.94 234 GLN A O 1
ATOM 1820 N N . LEU A 1 235 ? 47.550 50.670 57.137 1.00 19.00 235 LEU A N 1
ATOM 1821 C CA . LEU A 1 235 ? 47.030 49.514 56.384 1.00 20.89 235 LEU A CA 1
ATOM 1822 C C . LEU A 1 235 ? 46.418 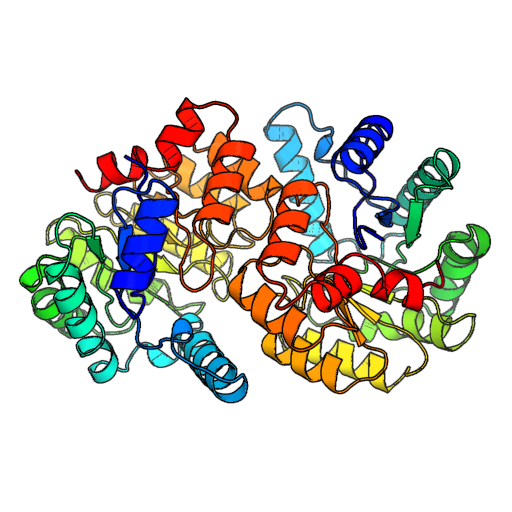49.950 55.043 1.00 21.15 235 LEU A C 1
ATOM 1823 O O . LEU A 1 235 ? 46.720 49.367 53.983 1.00 19.87 235 LEU A O 1
ATOM 1828 N N . SER A 1 236 ? 45.595 50.995 55.101 1.00 19.68 236 SER A N 1
ATOM 1829 C CA . SER A 1 236 ? 44.852 51.487 53.916 1.00 19.39 236 SER A CA 1
ATOM 1830 C C . SER A 1 236 ? 45.793 52.050 52.895 1.00 18.72 236 SER A C 1
ATOM 1831 O O . SER A 1 236 ? 45.634 51.762 51.728 1.00 17.76 236 SER A O 1
ATOM 1834 N N . ILE A 1 237 ? 46.751 52.868 53.321 1.00 18.68 237 ILE A N 1
ATOM 1835 C CA . ILE A 1 237 ? 47.801 53.327 52.395 1.00 18.71 237 ILE A CA 1
ATOM 1836 C C . ILE A 1 237 ? 48.511 52.184 51.654 1.00 21.97 237 ILE A C 1
ATOM 1837 O O . ILE A 1 237 ? 48.793 52.265 50.418 1.00 20.44 237 ILE A O 1
ATOM 1842 N N . GLU A 1 238 ? 48.909 51.163 52.425 1.00 21.35 238 GLU A N 1
ATOM 1843 C CA . GLU A 1 238 ? 49.603 50.016 51.839 1.00 19.87 238 GLU A CA 1
ATOM 1844 C C . GLU A 1 238 ? 48.800 49.403 50.720 1.00 18.00 238 GLU A C 1
ATOM 1845 O O . GLU A 1 238 ? 49.336 49.027 49.666 1.00 17.31 238 GLU A O 1
ATOM 1851 N N . ALA A 1 239 ? 47.497 49.291 50.967 1.00 15.21 239 ALA A N 1
ATOM 1852 C CA . ALA A 1 239 ? 46.601 48.638 50.024 1.00 17.06 239 ALA A CA 1
ATOM 1853 C C . ALA A 1 239 ? 46.533 49.450 48.727 1.00 19.68 239 ALA A C 1
ATOM 1854 O O . ALA A 1 239 ? 46.645 48.880 47.634 1.00 18.79 239 ALA A O 1
ATOM 1856 N N . ILE A 1 240 ? 46.358 50.773 48.862 1.00 18.77 240 ILE A N 1
ATOM 1857 C CA . ILE A 1 240 ? 46.324 51.658 47.666 1.00 17.00 240 ILE A CA 1
ATOM 1858 C C . ILE A 1 240 ? 47.603 51.461 46.828 1.00 18.38 240 ILE A C 1
ATOM 1859 O O . ILE A 1 240 ? 47.566 51.280 45.578 1.00 18.83 240 ILE A O 1
ATOM 1864 N N . LYS A 1 241 ? 48.752 51.461 47.499 1.00 17.21 241 LYS A N 1
ATOM 1865 C CA . LYS A 1 241 ? 49.989 51.384 46.743 1.00 20.02 241 LYS A CA 1
ATOM 1866 C C . LYS A 1 241 ? 50.125 50.016 46.107 1.00 20.58 241 LYS A C 1
ATOM 1867 O O . LYS A 1 241 ? 50.610 49.905 44.984 1.00 20.85 241 LYS A O 1
ATOM 1873 N N . LYS A 1 242 ? 49.656 48.978 46.790 1.00 20.06 242 LYS A N 1
ATOM 1874 C CA . LYS A 1 242 ? 49.794 47.621 46.249 1.00 19.47 242 LYS A CA 1
ATOM 1875 C C . LYS A 1 242 ? 48.834 47.388 45.111 1.00 17.96 242 LYS A C 1
ATOM 1876 O O . LYS A 1 242 ? 49.208 46.771 44.113 1.00 16.83 242 LYS A O 1
ATOM 1882 N N . MET A 1 243 ? 47.601 47.902 45.226 1.00 18.20 243 MET A N 1
ATOM 1883 C CA . MET A 1 243 ? 46.618 47.733 44.155 1.00 18.85 243 MET A CA 1
ATOM 1884 C C . MET A 1 243 ? 46.755 48.678 42.942 1.00 18.96 243 MET A C 1
ATOM 1885 O O . MET A 1 243 ? 46.209 48.360 41.878 1.00 18.26 243 MET A O 1
ATOM 1890 N N . SER A 1 244 ? 47.428 49.824 43.110 1.00 18.53 244 SER A N 1
ATOM 1891 C CA . SER A 1 244 ? 47.609 50.797 41.989 1.00 19.45 244 SER A CA 1
ATOM 1892 C C . SER A 1 244 ? 48.471 50.190 40.864 1.00 22.38 244 SER A C 1
ATOM 1893 O O . SER A 1 244 ? 49.497 49.574 41.151 1.00 23.11 244 SER A O 1
ATOM 1896 N N . ASN A 1 245 ? 48.100 50.388 39.596 1.00 21.71 245 ASN A N 1
ATOM 1897 C CA . ASN A 1 245 ? 48.897 49.779 38.508 1.00 23.84 245 ASN A CA 1
ATOM 1898 C C . ASN A 1 245 ? 50.234 50.449 38.234 1.00 22.62 245 ASN A C 1
ATOM 1899 O O . ASN A 1 245 ? 51.115 49.848 37.582 1.00 22.28 245 ASN A O 1
ATOM 1904 N N . ASP A 1 246 ? 50.376 51.677 38.740 1.00 21.07 246 ASP A N 1
ATOM 1905 C CA . ASP A 1 246 ? 51.613 52.459 38.650 1.00 19.68 246 ASP A CA 1
ATOM 1906 C C . ASP A 1 246 ? 51.651 53.583 39.708 1.00 19.50 246 ASP A C 1
ATOM 1907 O O . ASP A 1 246 ? 50.669 53.819 40.432 1.00 16.44 246 ASP A O 1
ATOM 1912 N N . SER A 1 247 ? 52.791 54.242 39.840 1.00 18.94 247 SER A N 1
ATOM 1913 C CA . SER A 1 247 ? 52.973 55.237 40.897 1.00 18.82 247 SER A CA 1
ATOM 1914 C C . SER A 1 247 ? 52.191 56.535 40.627 1.00 19.47 247 SER A C 1
ATOM 1915 O O . SER A 1 247 ? 51.893 57.287 41.563 1.00 19.82 247 SER A O 1
ATOM 1918 N N . TYR A 1 248 ? 51.882 56.826 39.350 1.00 18.80 248 TYR A N 1
ATOM 1919 C CA . TYR A 1 248 ? 50.971 57.935 39.026 1.00 18.79 248 TYR A CA 1
ATOM 1920 C C . TYR A 1 248 ? 49.609 57.709 39.628 1.00 17.31 248 TYR A C 1
ATOM 1921 O O . TYR A 1 248 ? 49.028 58.613 40.245 1.00 18.26 248 TYR A O 1
ATOM 1930 N N . VAL A 1 249 ? 49.056 56.530 39.367 1.00 15.85 249 VAL A N 1
ATOM 1931 C CA . VAL A 1 249 ? 47.741 56.178 39.918 1.00 16.64 249 VAL A CA 1
ATOM 1932 C C . VAL A 1 249 ? 47.761 56.344 41.450 1.00 16.58 249 VAL A C 1
ATOM 1933 O O . VAL A 1 249 ? 46.899 57.044 42.040 1.00 15.41 249 VAL A O 1
ATOM 1937 N N . ALA A 1 250 ? 48.761 55.733 42.080 1.00 16.54 250 ALA A N 1
ATOM 1938 C CA . ALA A 1 250 ? 48.922 55.798 43.550 1.00 17.41 250 ALA A CA 1
ATOM 1939 C C . ALA A 1 250 ? 49.043 57.246 44.008 1.00 16.94 250 ALA A C 1
ATOM 1940 O O . ALA A 1 250 ? 48.415 57.642 44.990 1.00 16.77 250 ALA A O 1
ATOM 1942 N N . ASN A 1 251 ? 49.844 58.052 43.317 1.00 15.96 251 ASN A N 1
ATOM 1943 C CA . ASN A 1 251 ? 50.032 59.435 43.787 1.00 15.88 251 ASN A CA 1
ATOM 1944 C C . ASN A 1 251 ? 48.807 60.292 43.584 1.00 16.27 251 ASN A C 1
ATOM 1945 O O . ASN A 1 251 ? 48.549 61.196 44.403 1.00 20.31 251 ASN A O 1
ATOM 1950 N N . ALA A 1 252 ? 48.032 60.020 42.525 1.00 13.84 252 ALA A N 1
ATOM 1951 C CA . ALA A 1 252 ? 46.753 60.708 42.320 1.00 13.01 252 ALA A CA 1
ATOM 1952 C C . ALA A 1 252 ? 45.734 60.344 43.407 1.00 15.92 252 ALA A C 1
ATOM 1953 O O . ALA A 1 252 ? 45.139 61.229 44.061 1.00 14.87 252 ALA A O 1
ATOM 1955 N N . VAL A 1 253 ? 45.507 59.047 43.582 1.00 15.64 253 VAL A N 1
ATOM 1956 C CA . VAL A 1 253 ? 44.512 58.596 44.565 1.00 16.26 253 VAL A CA 1
ATOM 1957 C C . VAL A 1 253 ? 44.832 59.025 45.996 1.00 16.48 253 VAL A C 1
ATOM 1958 O O . VAL A 1 253 ? 43.925 59.443 46.746 1.00 14.71 253 VAL A O 1
ATOM 1962 N N . LEU A 1 254 ? 46.116 58.987 46.318 1.00 17.09 254 LEU A N 1
ATOM 1963 C CA . LEU A 1 254 ? 46.592 59.262 47.665 1.00 17.77 254 LEU A CA 1
ATOM 1964 C C . LEU A 1 254 ? 46.555 60.738 48.062 1.00 19.10 254 LEU A C 1
ATOM 1965 O O . LEU A 1 254 ? 46.563 61.034 49.252 1.00 19.40 254 LEU A O 1
ATOM 1970 N N . GLY A 1 255 ? 46.470 61.670 47.102 1.00 18.18 255 GLY A N 1
ATOM 1971 C CA . GLY A 1 255 ? 46.360 63.081 47.488 1.00 16.55 255 GLY A CA 1
ATOM 1972 C C . GLY A 1 255 ? 46.210 64.134 46.403 1.00 16.79 255 GLY A C 1
ATOM 1973 O O . GLY A 1 255 ? 45.657 65.223 46.640 1.00 16.74 255 GLY A O 1
ATOM 1974 N N . ASP A 1 256 ? 46.777 63.866 45.244 1.00 15.35 256 ASP A N 1
ATOM 1975 C CA . ASP A 1 256 ? 46.772 64.842 44.178 1.00 17.26 256 ASP A CA 1
ATOM 1976 C C . ASP A 1 256 ? 45.353 65.140 43.745 1.00 16.88 256 ASP A C 1
ATOM 1977 O O . ASP A 1 256 ? 45.003 66.289 43.495 1.00 18.13 256 ASP A O 1
ATOM 1982 N N . ASN A 1 257 ? 44.526 64.108 43.660 1.00 17.67 257 ASN A N 1
ATOM 1983 C CA . ASN A 1 257 ? 43.130 64.322 43.260 1.00 18.15 257 ASN A CA 1
ATOM 1984 C C . ASN A 1 257 ? 42.392 65.284 44.190 1.00 17.15 257 ASN A C 1
ATOM 1985 O O . ASN A 1 257 ? 41.706 66.216 43.715 1.00 18.33 257 ASN A O 1
ATOM 1990 N N . ILE A 1 258 ? 42.446 65.031 45.503 1.00 15.57 258 ILE A N 1
ATOM 1991 C CA . ILE A 1 258 ? 41.698 65.891 46.444 1.00 16.26 258 ILE A CA 1
ATOM 1992 C C . ILE A 1 258 ? 42.346 67.287 46.564 1.00 17.24 258 ILE A C 1
ATOM 1993 O O . ILE A 1 258 ? 41.650 68.284 46.787 1.00 18.34 258 ILE A O 1
ATOM 1998 N N . SER A 1 259 ? 43.668 67.337 46.451 1.00 17.72 259 SER A N 1
ATOM 1999 C CA . SER A 1 259 ? 44.399 68.612 46.363 1.00 17.59 259 SER A CA 1
ATOM 2000 C C . SER A 1 259 ? 43.907 69.491 45.206 1.00 19.23 259 SER A C 1
ATOM 2001 O O . SER A 1 259 ? 43.684 70.697 45.374 1.00 18.66 259 SER A O 1
ATOM 2004 N N . ARG A 1 260 ? 43.682 68.875 44.054 1.00 18.89 260 ARG A N 1
ATOM 2005 C CA . ARG A 1 260 ? 43.109 69.549 42.917 1.00 20.18 260 ARG A CA 1
ATOM 2006 C C . ARG A 1 260 ? 41.669 69.989 43.189 1.00 20.04 260 ARG A C 1
ATOM 2007 O O . ARG A 1 260 ? 41.325 71.164 42.994 1.00 18.42 260 ARG A O 1
ATOM 2015 N N . LEU A 1 261 ? 40.841 69.063 43.655 1.00 22.00 261 LEU A N 1
ATOM 2016 C CA . LEU A 1 261 ? 39.403 69.322 43.774 1.00 23.62 261 LEU A CA 1
ATOM 2017 C C . LEU A 1 261 ? 39.140 70.387 44.833 1.00 24.33 261 LEU A C 1
ATOM 2018 O O . LEU A 1 261 ? 38.278 71.271 44.638 1.00 23.76 261 LEU A O 1
ATOM 2023 N N . LEU A 1 262 ? 39.860 70.299 45.950 1.00 24.06 262 LEU A N 1
ATOM 2024 C CA . LEU A 1 262 ? 39.670 71.242 47.068 1.00 25.24 262 LEU A CA 1
ATOM 2025 C C . LEU A 1 262 ? 40.530 72.491 46.985 1.00 27.62 262 LEU A C 1
ATOM 2026 O O . LEU A 1 262 ? 40.321 73.423 47.765 1.00 27.43 262 LEU A O 1
ATOM 2031 N N . ASN A 1 263 ? 41.466 72.506 46.026 1.00 28.29 263 ASN A N 1
ATOM 2032 C CA . ASN A 1 263 ? 42.498 73.542 45.891 1.00 29.74 263 ASN A CA 1
ATOM 2033 C C . ASN A 1 263 ? 43.390 73.650 47.135 1.00 29.11 263 ASN A C 1
ATOM 2034 O O . ASN A 1 263 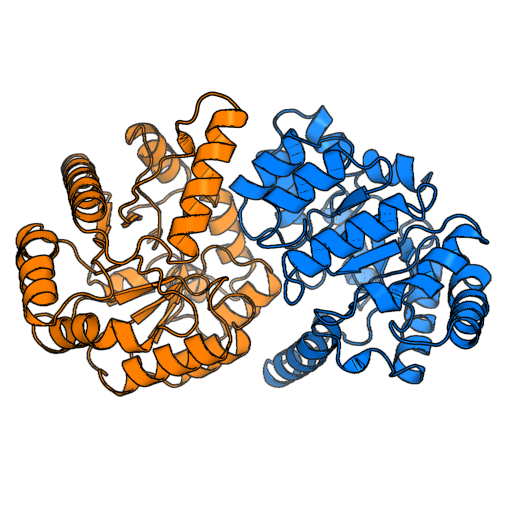? 43.531 74.735 47.719 1.00 27.48 263 ASN A O 1
ATOM 2039 N N . ILE A 1 264 ? 43.975 72.533 47.542 1.00 29.46 264 ILE A N 1
ATOM 2040 C CA . ILE A 1 264 ? 44.770 72.485 48.764 1.00 32.50 264 ILE A CA 1
ATOM 2041 C C . ILE A 1 264 ? 46.230 72.879 48.509 1.00 34.81 264 ILE A C 1
ATOM 2042 O O . ILE A 1 264 ? 46.960 72.142 47.835 1.00 36.23 264 ILE A O 1
ATOM 2047 N N . LEU B 1 3 ? 48.837 26.415 60.933 1.00 40.88 3 LEU B N 1
ATOM 2048 C CA . LEU B 1 3 ? 49.748 27.474 61.473 1.00 38.51 3 LEU B CA 1
ATOM 2049 C C . LEU B 1 3 ? 49.425 28.833 60.880 1.00 33.31 3 LEU B C 1
ATOM 2050 O O . LEU B 1 3 ? 49.135 29.759 61.629 1.00 34.39 3 LEU B O 1
ATOM 2055 N N . ILE B 1 4 ? 49.554 29.002 59.564 1.00 27.29 4 ILE B N 1
ATOM 2056 C CA . ILE B 1 4 ? 48.647 29.927 58.887 1.00 20.96 4 ILE B CA 1
ATOM 2057 C C . ILE B 1 4 ? 47.890 29.074 57.866 1.00 21.12 4 ILE B C 1
ATOM 2058 O O . ILE B 1 4 ? 48.501 28.412 57.026 1.00 20.45 4 ILE B O 1
ATOM 2063 N N . ILE B 1 5 ? 46.571 29.087 58.003 1.00 21.59 5 ILE B N 1
ATOM 2064 C CA . ILE B 1 5 ? 45.664 28.476 57.069 1.00 19.05 5 ILE B CA 1
ATOM 2065 C C . ILE B 1 5 ? 44.666 29.514 56.592 1.00 17.12 5 ILE B C 1
ATOM 2066 O O . ILE B 1 5 ? 43.922 30.125 57.390 1.00 17.18 5 ILE B O 1
ATOM 2071 N N . ASP B 1 6 ? 44.619 29.704 55.269 1.00 15.82 6 ASP B N 1
ATOM 2072 C CA . ASP B 1 6 ? 43.618 30.602 54.706 1.00 15.27 6 ASP B CA 1
ATOM 2073 C C . ASP B 1 6 ? 42.298 29.841 54.672 1.00 17.44 6 ASP B C 1
ATOM 2074 O O . ASP B 1 6 ? 42.146 28.918 53.892 1.00 17.30 6 ASP B O 1
ATOM 2079 N N . GLY B 1 7 ? 41.363 30.212 55.541 1.00 16.32 7 GLY B N 1
ATOM 2080 C CA . GLY B 1 7 ? 40.122 29.454 55.702 1.00 17.97 7 GLY B CA 1
ATOM 2081 C C . GLY B 1 7 ? 39.078 29.595 54.615 1.00 18.10 7 GLY B C 1
ATOM 2082 O O . GLY B 1 7 ? 38.038 28.919 54.657 1.00 16.41 7 GLY B O 1
ATOM 2083 N N . HIS B 1 8 ? 39.349 30.418 53.613 1.00 18.58 8 HIS B N 1
ATOM 2084 C CA . HIS B 1 8 ? 38.333 30.623 52.565 1.00 20.07 8 HIS B CA 1
ATOM 2085 C C . HIS B 1 8 ? 38.962 31.349 51.395 1.00 19.65 8 HIS B C 1
ATOM 2086 O O . HIS B 1 8 ? 39.180 32.560 51.458 1.00 17.45 8 HIS B O 1
ATOM 2093 N N . THR B 1 9 ? 39.250 30.590 50.336 1.00 19.08 9 THR B N 1
ATOM 2094 C CA . THR B 1 9 ? 39.740 31.125 49.069 1.00 19.42 9 THR B CA 1
ATOM 2095 C C . THR B 1 9 ? 39.084 30.346 47.943 1.00 20.47 9 THR B C 1
ATOM 2096 O O . THR B 1 9 ? 38.850 29.134 48.073 1.00 20.53 9 THR B O 1
ATOM 2100 N N . HIS B 1 10 ? 38.716 31.046 46.872 1.00 20.82 10 HIS B N 1
ATOM 2101 C CA . HIS B 1 10 ? 38.180 30.358 45.686 1.00 20.80 10 HIS B CA 1
ATOM 2102 C C . HIS B 1 10 ? 39.295 29.815 44.783 1.00 20.11 10 HIS B C 1
ATOM 2103 O O . HIS B 1 10 ? 40.392 30.361 44.746 1.00 21.66 10 HIS B O 1
ATOM 2110 N N . VAL B 1 11 ? 39.025 28.734 44.073 1.00 16.76 11 VAL B N 1
ATOM 2111 C CA . VAL B 1 11 ? 40.117 28.145 43.224 1.00 15.14 11 VAL B CA 1
ATOM 2112 C C . VAL B 1 11 ? 40.720 29.253 42.368 1.00 17.24 11 VAL B C 1
ATOM 2113 O O . VAL B 1 11 ? 39.993 29.992 41.720 1.00 17.79 11 VAL B O 1
ATOM 2117 N N . ILE B 1 12 ? 42.054 29.358 42.356 1.00 17.29 12 ILE B N 1
ATOM 2118 C CA . ILE B 1 12 ? 42.801 30.362 41.574 1.00 17.57 12 ILE B CA 1
ATOM 2119 C C . ILE B 1 12 ? 43.606 29.653 40.491 1.00 17.53 12 ILE B C 1
ATOM 2120 O O . ILE B 1 12 ? 44.229 28.646 40.774 1.00 19.28 12 ILE B O 1
ATOM 2125 N N . LEU B 1 13 ? 43.526 30.163 39.254 1.00 16.43 13 LEU B N 1
ATOM 2126 C CA . LEU B 1 13 ? 44.282 29.673 38.128 1.00 20.17 13 LEU B CA 1
ATOM 2127 C C . LEU B 1 13 ? 45.218 30.765 37.613 1.00 21.07 13 LEU B C 1
ATOM 2128 O O . LEU B 1 13 ? 44.850 31.943 37.670 1.00 22.51 13 LEU B O 1
ATOM 2133 N N . PRO B 1 14 ? 46.423 30.397 37.132 1.00 20.50 14 PRO B N 1
ATOM 2134 C CA . PRO B 1 14 ? 47.092 29.081 37.220 1.00 19.78 14 PRO B CA 1
ATOM 2135 C C . PRO B 1 14 ? 47.308 28.735 38.692 1.00 18.01 14 PRO B C 1
ATOM 2136 O O . PRO B 1 14 ? 47.532 29.634 39.533 1.00 17.44 14 PRO B O 1
ATOM 2140 N N . VAL B 1 15 ? 47.178 27.453 39.003 1.00 17.02 15 VAL B N 1
ATOM 2141 C CA . VAL B 1 15 ? 47.286 26.960 40.379 1.00 16.99 15 VAL B CA 1
ATOM 2142 C C . VAL B 1 15 ? 48.637 27.309 40.957 1.00 17.81 15 VAL B C 1
ATOM 2143 O O . VAL B 1 15 ? 48.734 27.709 42.091 1.00 18.63 15 VAL B O 1
ATOM 2147 N N . GLU B 1 16 ? 49.678 27.223 40.135 1.00 15.32 16 GLU B N 1
ATOM 2148 C CA . GLU B 1 16 ? 51.058 27.462 40.588 1.00 18.54 16 GLU B CA 1
ATOM 2149 C C . GLU B 1 16 ? 51.290 28.916 41.040 1.00 18.96 16 GLU B C 1
ATOM 2150 O O . GLU B 1 16 ? 52.124 29.193 41.908 1.00 18.35 16 GLU B O 1
ATOM 2156 N N . LYS B 1 17 ? 50.593 29.858 40.420 1.00 19.73 17 LYS B N 1
ATOM 2157 C CA . LYS B 1 17 ? 50.639 31.251 40.903 1.00 22.44 17 LYS B CA 1
ATOM 2158 C C . LYS B 1 17 ? 50.103 31.361 42.349 1.00 20.43 17 LYS B C 1
ATOM 2159 O O . LYS B 1 17 ? 50.641 32.089 43.193 1.00 17.36 17 LYS B O 1
ATOM 2165 N N . HIS B 1 18 ? 49.033 30.643 42.633 1.00 19.01 18 HIS B N 1
ATOM 2166 C CA . HIS B 1 18 ? 48.457 30.697 43.985 1.00 19.76 18 HIS B CA 1
ATOM 2167 C C . HIS B 1 18 ? 49.397 30.009 44.985 1.00 18.64 18 HIS B C 1
ATOM 2168 O O . HIS B 1 18 ? 49.588 30.521 46.077 1.00 17.91 18 HIS B O 1
ATOM 2175 N N . ILE B 1 19 ? 50.023 28.894 44.575 1.00 18.26 19 ILE B N 1
ATOM 2176 C CA . ILE B 1 19 ? 50.929 28.141 45.468 1.00 17.51 19 ILE B CA 1
ATOM 2177 C C . ILE B 1 19 ? 52.141 29.056 45.780 1.00 19.52 19 ILE B C 1
ATOM 2178 O O . ILE B 1 19 ? 52.662 29.105 46.916 1.00 18.91 19 ILE B O 1
ATOM 2183 N N . LYS B 1 20 ? 52.589 29.774 44.762 1.00 19.58 20 LYS B N 1
ATOM 2184 C CA . LYS B 1 20 ? 53.671 30.730 44.986 1.00 20.73 20 LYS B CA 1
ATOM 2185 C C . LYS B 1 20 ? 53.260 31.855 45.974 1.00 19.33 20 LYS B C 1
ATOM 2186 O O . LYS B 1 20 ? 54.062 32.247 46.817 1.00 22.73 20 LYS B O 1
ATOM 2192 N N . ILE B 1 21 ? 52.034 32.349 45.888 1.00 19.53 21 ILE B N 1
ATOM 2193 C CA . ILE B 1 21 ? 51.509 33.407 46.794 1.00 19.13 21 ILE B CA 1
ATOM 2194 C C . ILE B 1 21 ? 51.411 32.881 48.243 1.00 18.51 21 ILE B C 1
ATOM 2195 O O . ILE B 1 21 ? 51.752 33.564 49.211 1.00 20.14 21 ILE B O 1
ATOM 2200 N N . MET B 1 22 ? 50.956 31.644 48.389 1.00 16.17 22 MET B N 1
ATOM 2201 C CA . MET B 1 22 ? 50.964 30.961 49.671 1.00 15.41 22 MET B CA 1
ATOM 2202 C C . MET B 1 22 ? 52.403 30.814 50.183 1.00 18.64 22 MET B C 1
ATOM 2203 O O . MET B 1 22 ? 52.681 31.163 51.345 1.00 20.53 22 MET B O 1
ATOM 2208 N N . ASP B 1 23 ? 53.298 30.312 49.335 1.00 19.11 23 ASP B N 1
ATOM 2209 C CA . ASP B 1 23 ? 54.715 30.165 49.755 1.00 21.91 23 ASP B CA 1
ATOM 2210 C C . ASP B 1 23 ? 55.269 31.489 50.283 1.00 23.55 23 ASP B C 1
ATOM 2211 O O . ASP B 1 23 ? 55.818 31.563 51.397 1.00 24.31 23 ASP B O 1
ATOM 2216 N N . GLU B 1 24 ? 55.089 32.549 49.505 1.00 24.39 24 GLU B N 1
ATOM 2217 C CA . GLU B 1 24 ? 55.613 33.861 49.873 1.00 25.79 24 GLU B CA 1
ATOM 2218 C C . GLU B 1 24 ? 54.972 34.474 51.129 1.00 24.79 24 GLU B C 1
ATOM 2219 O O . GLU B 1 24 ? 55.614 35.260 51.828 1.00 26.11 24 GLU B O 1
ATOM 2225 N N . ALA B 1 25 ? 53.734 34.085 51.448 1.00 23.60 25 ALA B N 1
ATOM 2226 C CA . ALA B 1 25 ? 53.002 34.681 52.570 1.00 22.75 25 ALA B CA 1
ATOM 2227 C C . ALA B 1 25 ? 53.169 33.861 53.850 1.00 23.93 25 ALA B C 1
ATOM 2228 O O . ALA B 1 25 ? 52.634 34.231 54.890 1.00 24.83 25 ALA B O 1
ATOM 2230 N N . GLY B 1 26 ? 53.868 32.732 53.760 1.00 22.25 26 GLY B N 1
ATOM 2231 C CA . GLY B 1 26 ? 54.054 31.834 54.908 1.00 23.83 26 GLY B CA 1
ATOM 2232 C C . GLY B 1 26 ? 52.815 31.031 55.257 1.00 24.97 26 GLY B C 1
ATOM 2233 O O . GLY B 1 26 ? 52.569 30.721 56.413 1.00 26.27 26 GLY B O 1
ATOM 2234 N N . VAL B 1 27 ? 52.030 30.697 54.235 1.00 22.21 27 VAL B N 1
ATOM 2235 C CA . VAL B 1 27 ? 50.764 30.024 54.402 1.00 18.84 27 VAL B CA 1
ATOM 2236 C C . VAL B 1 27 ? 50.893 28.516 54.107 1.00 20.89 27 VAL B C 1
ATOM 2237 O O . VAL B 1 27 ? 51.381 28.127 53.030 1.00 23.13 27 VAL B O 1
ATOM 2241 N N . ASP B 1 28 ? 50.487 27.673 55.062 1.00 19.77 28 ASP B N 1
ATOM 2242 C CA . ASP B 1 28 ? 50.686 26.222 54.948 1.00 21.23 28 ASP B CA 1
ATOM 2243 C C . ASP B 1 28 ? 49.656 25.573 54.049 1.00 21.40 28 ASP B C 1
ATOM 2244 O O . ASP B 1 28 ? 49.996 24.740 53.171 1.00 22.38 28 ASP B O 1
ATOM 2249 N N . LYS B 1 29 ? 48.410 25.957 54.262 1.00 19.39 29 LYS B N 1
ATOM 2250 C CA . LYS B 1 29 ? 47.266 25.346 53.580 1.00 19.71 29 LYS B CA 1
ATOM 2251 C C . LYS B 1 29 ? 46.169 26.369 53.321 1.00 18.84 29 LYS B C 1
ATOM 2252 O O . LYS B 1 29 ? 46.061 27.400 54.009 1.00 19.88 29 LYS B O 1
ATOM 2258 N N . THR B 1 30 ? 45.337 26.051 52.338 1.00 17.67 30 THR B N 1
ATOM 2259 C CA . THR B 1 30 ? 44.175 26.836 52.035 1.00 17.98 30 THR B CA 1
ATOM 2260 C C . THR B 1 30 ? 42.984 25.894 51.973 1.00 17.35 30 THR B C 1
ATOM 2261 O O . THR B 1 30 ? 43.073 24.774 51.448 1.00 15.86 30 THR B O 1
ATOM 2265 N N . ILE B 1 31 ? 41.878 26.362 52.519 1.00 19.00 31 ILE B N 1
ATOM 2266 C CA . ILE B 1 31 ? 40.609 25.687 52.330 1.00 19.63 31 ILE B CA 1
ATOM 2267 C C . ILE B 1 31 ? 40.047 26.298 51.039 1.00 20.29 31 ILE B C 1
ATOM 2268 O O . ILE B 1 31 ? 39.748 27.495 50.979 1.00 20.38 31 ILE B O 1
ATOM 2273 N N . LEU B 1 32 ? 40.013 25.507 49.966 1.00 20.68 32 LEU B N 1
ATOM 2274 C CA . LEU B 1 32 ? 39.554 25.984 48.670 1.00 19.46 32 LEU B CA 1
ATOM 2275 C C . LEU B 1 32 ? 38.071 25.772 48.457 1.00 19.54 32 LEU B C 1
ATOM 2276 O O . LEU B 1 32 ? 37.480 24.739 48.863 1.00 18.53 32 LEU B O 1
ATOM 2281 N N . PHE B 1 33 ? 37.480 26.755 47.796 1.00 19.07 33 PHE B N 1
ATOM 2282 C CA . PHE B 1 33 ? 36.069 26.747 47.498 1.00 19.33 33 PHE B CA 1
ATOM 2283 C C . PHE B 1 33 ? 35.898 26.695 46.016 1.00 20.42 33 PHE B C 1
ATOM 2284 O O . PHE B 1 33 ? 36.644 27.351 45.268 1.00 17.94 33 PHE B O 1
ATOM 2292 N N . SER B 1 34 ? 34.925 25.888 45.572 1.00 21.53 34 SER B N 1
ATOM 2293 C CA . SER B 1 34 ? 34.681 25.814 44.162 1.00 24.20 34 SER B CA 1
ATOM 2294 C C . SER B 1 34 ? 34.220 27.188 43.705 1.00 26.65 34 SER B C 1
ATOM 2295 O O . SER B 1 34 ? 33.865 28.058 44.541 1.00 28.57 34 SER B O 1
ATOM 2298 N N . THR B 1 35 ? 34.304 27.422 42.402 1.00 26.73 35 THR B N 1
ATOM 2299 C CA . THR B 1 35 ? 33.769 28.623 41.785 1.00 27.90 35 THR B CA 1
ATOM 2300 C C . THR B 1 35 ? 33.525 28.382 40.290 1.00 28.68 35 THR B C 1
ATOM 2301 O O . THR B 1 35 ? 34.294 27.693 39.620 1.00 26.60 35 THR B O 1
ATOM 2305 N N . SER B 1 36 ? 32.446 28.964 39.780 1.00 30.57 36 SER B N 1
ATOM 2306 C CA . SER B 1 36 ? 32.120 28.842 38.385 1.00 31.14 36 SER B CA 1
ATOM 2307 C C . SER B 1 36 ? 32.837 29.924 37.547 1.00 30.42 36 SER B C 1
ATOM 2308 O O . SER B 1 36 ? 32.825 29.887 36.308 1.00 31.53 36 SER B O 1
ATOM 2311 N N . ILE B 1 37 ? 33.532 30.837 38.217 1.00 26.98 37 ILE B N 1
ATOM 2312 C CA . ILE B 1 37 ? 33.932 32.088 37.582 1.00 25.69 37 ILE B CA 1
ATOM 2313 C C . ILE B 1 37 ? 35.368 32.450 37.960 1.00 23.32 37 ILE B C 1
ATOM 2314 O O . ILE B 1 37 ? 35.738 32.313 39.131 1.00 23.89 37 ILE B O 1
ATOM 2319 N N . HIS B 1 38 ? 36.168 32.881 36.978 1.00 19.12 38 HIS B N 1
ATOM 2320 C CA . HIS B 1 38 ? 37.576 33.129 37.215 1.00 18.41 38 HIS B CA 1
ATOM 2321 C C . HIS B 1 38 ? 38.028 34.526 36.768 1.00 18.95 38 HIS B C 1
ATOM 2322 O O . HIS B 1 38 ? 38.695 34.675 35.746 1.00 19.10 38 HIS B O 1
ATOM 2329 N N . PRO B 1 39 ? 37.656 35.552 37.545 1.00 18.14 39 PRO B N 1
ATOM 2330 C CA . PRO B 1 39 ? 37.993 36.936 37.162 1.00 19.60 39 PRO B CA 1
ATOM 2331 C C . PRO B 1 39 ? 39.502 37.139 37.089 1.00 20.29 39 PRO B C 1
ATOM 2332 O O . PRO B 1 39 ? 39.973 37.994 36.310 1.00 22.15 39 PRO B O 1
ATOM 2336 N N . GLU B 1 40 ? 40.249 36.360 37.873 1.00 18.96 40 GLU B N 1
ATOM 2337 C CA . GLU B 1 40 ? 41.735 36.430 37.864 1.00 20.07 40 GLU B CA 1
ATOM 2338 C C . GLU B 1 40 ? 42.405 36.018 36.556 1.00 24.20 40 GLU B C 1
ATOM 2339 O O . GLU B 1 40 ? 43.604 36.245 36.393 1.00 25.90 40 GLU B O 1
ATOM 2345 N N . THR B 1 41 ? 41.655 35.411 35.629 1.00 26.01 41 THR B N 1
ATOM 2346 C CA . THR B 1 41 ? 42.216 35.054 34.308 1.00 27.67 41 THR B CA 1
ATOM 2347 C C . THR B 1 41 ? 41.654 35.911 33.182 1.00 31.43 41 THR B C 1
ATOM 2348 O O . THR B 1 41 ? 41.992 35.685 32.019 1.00 31.15 41 THR B O 1
ATOM 2352 N N . ALA B 1 42 ? 40.757 36.842 33.497 1.00 33.60 42 ALA B N 1
ATOM 2353 C CA . ALA B 1 42 ? 40.182 37.676 32.446 1.00 36.79 42 ALA B CA 1
ATOM 2354 C C . ALA B 1 42 ? 41.287 38.508 31.800 1.00 40.90 42 ALA B C 1
ATOM 2355 O O . ALA B 1 42 ? 42.066 39.148 32.501 1.00 41.38 42 ALA B O 1
ATOM 2357 N N . VAL B 1 43 ? 41.385 38.455 30.466 1.00 44.47 43 VAL B N 1
ATOM 2358 C CA . VAL B 1 43 ? 42.208 39.441 29.741 1.00 46.61 43 VAL B CA 1
ATOM 2359 C C . VAL B 1 43 ? 41.332 40.671 29.561 1.00 46.82 43 VAL B C 1
ATOM 2360 O O . VAL B 1 43 ? 40.161 40.534 29.212 1.00 48.99 43 VAL B O 1
ATOM 2364 N N . ASN B 1 44 ? 41.876 41.851 29.848 1.00 44.72 44 ASN B N 1
ATOM 2365 C CA . ASN B 1 44 ? 41.173 43.149 29.663 1.00 43.01 44 ASN B CA 1
ATOM 2366 C C . ASN B 1 44 ? 39.971 43.465 30.587 1.00 39.97 44 ASN B C 1
ATOM 2367 O O . ASN B 1 44 ? 39.279 42.561 31.098 1.00 39.23 44 ASN B O 1
ATOM 2372 N N . LEU B 1 45 ? 39.741 44.765 30.775 1.00 37.00 45 LEU B N 1
ATOM 2373 C CA . LEU B 1 45 ? 38.772 45.274 31.741 1.00 33.90 45 LEU B CA 1
ATOM 2374 C C . LEU B 1 45 ? 37.333 44.859 31.447 1.00 29.23 45 LEU B C 1
ATOM 2375 O O . LEU B 1 45 ? 36.602 44.482 32.344 1.00 25.44 45 LEU B O 1
ATOM 2380 N N . ARG B 1 46 ? 36.942 44.884 30.181 1.00 29.58 46 ARG B N 1
ATOM 2381 C CA . ARG B 1 46 ? 35.603 44.472 29.779 1.00 29.86 46 ARG B CA 1
ATOM 2382 C C . ARG B 1 46 ? 35.288 43.044 30.291 1.00 27.66 46 ARG B C 1
ATOM 2383 O O . ARG B 1 46 ? 34.231 42.789 30.867 1.00 26.19 46 ARG B O 1
ATOM 2391 N N . ASP B 1 47 ? 36.239 42.135 30.072 1.00 27.56 47 ASP B N 1
ATOM 2392 C CA . ASP B 1 47 ? 36.137 40.747 30.531 1.00 26.36 47 ASP B CA 1
ATOM 2393 C C . ASP B 1 47 ? 36.095 40.623 32.061 1.00 23.44 47 ASP B C 1
ATOM 2394 O O . ASP B 1 47 ? 35.289 39.856 32.580 1.00 23.32 47 ASP B O 1
ATOM 2399 N N . VAL B 1 48 ? 36.927 41.380 32.779 1.00 22.95 48 VAL B N 1
ATOM 2400 C CA . VAL B 1 48 ? 36.817 41.426 34.263 1.00 22.52 48 VAL B CA 1
ATOM 2401 C C . VAL B 1 48 ? 35.394 41.800 34.697 1.00 22.66 48 VAL B C 1
ATOM 2402 O O . VAL B 1 48 ? 34.775 41.136 35.550 1.00 19.25 48 VAL B O 1
ATOM 2406 N N . LYS B 1 49 ? 34.859 42.861 34.098 1.00 23.83 49 LYS B N 1
ATOM 2407 C CA . LYS B 1 49 ? 33.510 43.301 34.433 1.00 26.37 49 LYS B CA 1
ATOM 2408 C C . LYS B 1 49 ? 32.447 42.280 34.137 1.00 26.62 49 LYS B C 1
ATOM 2409 O O . LYS B 1 49 ? 31.551 42.070 34.957 1.00 27.15 49 LYS B O 1
ATOM 2415 N N . LYS B 1 50 ? 32.547 41.639 32.971 1.00 27.35 50 LYS B N 1
ATOM 2416 C CA . LYS B 1 50 ? 31.643 40.563 32.594 1.00 28.57 50 LYS B CA 1
ATOM 2417 C C . LYS B 1 50 ? 31.631 39.494 33.696 1.00 26.87 50 LYS B C 1
ATOM 2418 O O . LYS B 1 50 ? 30.564 39.057 34.157 1.00 25.16 50 LYS B O 1
ATOM 2424 N N . GLU B 1 51 ? 32.836 39.116 34.131 1.00 26.35 51 GLU B N 1
ATOM 2425 C CA . GLU B 1 51 ? 33.033 38.093 35.165 1.00 26.23 51 GLU B CA 1
ATOM 2426 C C . GLU B 1 51 ? 32.519 38.539 36.517 1.00 23.87 51 GLU B C 1
ATOM 2427 O O . GLU B 1 51 ? 31.884 37.760 37.212 1.00 22.12 51 GLU B O 1
ATOM 2433 N N . MET B 1 52 ? 32.810 39.794 36.890 1.00 21.59 52 MET B N 1
ATOM 2434 C CA . MET B 1 52 ? 32.299 40.341 38.161 1.00 21.85 52 MET B CA 1
ATOM 2435 C C . MET B 1 52 ? 30.782 40.486 38.150 1.00 23.54 52 MET B C 1
ATOM 2436 O O . MET B 1 52 ? 30.112 40.187 39.160 1.00 24.28 52 MET B O 1
ATOM 2441 N N . LYS B 1 53 ? 30.218 40.866 37.001 1.00 24.26 53 LYS B N 1
ATOM 2442 C CA . LYS B 1 53 ? 28.741 40.871 36.872 1.00 26.43 53 LYS B CA 1
ATOM 2443 C C . LYS B 1 53 ? 28.125 39.467 37.064 1.00 26.79 53 LYS B C 1
ATOM 2444 O O . LYS B 1 53 ? 27.089 39.326 37.727 1.00 27.55 53 LYS B O 1
ATOM 2450 N N . LYS B 1 54 ? 28.752 38.422 36.523 1.00 26.03 54 LYS B N 1
ATOM 2451 C CA . LYS B 1 54 ? 28.246 37.055 36.772 1.00 27.39 54 LYS B CA 1
ATOM 2452 C C . LYS B 1 54 ? 28.360 36.662 38.254 1.00 26.51 54 LYS B C 1
ATOM 2453 O O . LYS B 1 54 ? 27.490 35.985 38.801 1.00 25.00 54 LYS B O 1
ATOM 2459 N N . LEU B 1 55 ? 29.433 37.085 38.905 1.00 28.27 55 LEU B N 1
ATOM 2460 C CA . LEU B 1 55 ? 29.617 36.765 40.311 1.00 28.46 55 LEU B CA 1
ATOM 2461 C C . LEU B 1 55 ? 28.594 37.474 41.156 1.00 29.00 55 LEU B C 1
ATOM 2462 O O . LEU B 1 55 ? 28.119 36.913 42.145 1.00 28.37 55 LEU B O 1
ATOM 2467 N N . ASN B 1 56 ? 28.235 38.699 40.765 1.00 28.84 56 ASN B N 1
ATOM 2468 C CA . ASN B 1 56 ? 27.122 39.408 41.408 1.00 32.01 56 ASN B CA 1
ATOM 2469 C C . ASN B 1 56 ? 25.830 38.608 41.386 1.00 31.11 56 ASN B C 1
ATOM 2470 O O . ASN B 1 56 ? 25.129 38.566 42.386 1.00 31.83 56 ASN B O 1
ATOM 2475 N N . ASP B 1 57 ? 25.515 37.974 40.249 1.00 29.14 57 ASP B N 1
ATOM 2476 C CA . ASP B 1 57 ? 24.306 37.161 40.148 1.00 28.83 57 ASP B CA 1
ATOM 2477 C C . ASP B 1 57 ? 24.383 35.972 41.089 1.00 27.36 57 ASP B C 1
ATOM 2478 O O . ASP B 1 57 ? 23.410 35.678 41.780 1.00 27.63 57 ASP B O 1
ATOM 2483 N N . VAL B 1 58 ? 25.536 35.305 41.114 1.00 25.30 58 VAL B N 1
ATOM 2484 C CA . VAL B 1 58 ? 25.756 34.160 42.015 1.00 25.93 58 VAL B CA 1
ATOM 2485 C C . VAL B 1 58 ? 25.579 34.574 43.470 1.00 26.46 58 VAL B C 1
ATOM 2486 O O . VAL B 1 58 ? 24.749 33.996 44.184 1.00 25.25 58 VAL B O 1
ATOM 2490 N N . VAL B 1 59 ? 26.338 35.586 43.900 1.00 27.89 59 VAL B N 1
ATOM 2491 C CA . VAL B 1 59 ? 26.283 36.040 45.295 1.00 29.68 59 VAL B CA 1
ATOM 2492 C C . VAL B 1 59 ? 24.872 36.494 45.689 1.00 29.32 59 VAL B C 1
ATOM 2493 O O . VAL B 1 59 ? 24.471 36.349 46.842 1.00 29.15 59 VAL B O 1
ATOM 2497 N N . ASN B 1 60 ? 24.125 37.019 44.716 1.00 30.16 60 ASN B N 1
ATOM 2498 C CA . ASN B 1 60 ? 22.762 37.461 44.942 1.00 31.99 60 ASN B CA 1
ATOM 2499 C C . ASN B 1 60 ? 21.804 36.288 44.994 1.00 32.87 60 ASN B C 1
ATOM 2500 O O . ASN B 1 60 ? 20.644 36.446 45.378 1.00 33.59 60 ASN B O 1
ATOM 2505 N N . GLY B 1 61 ? 22.282 35.101 44.617 1.00 32.96 61 GLY B N 1
ATOM 2506 C CA . GLY B 1 61 ? 21.468 33.884 44.717 1.00 31.76 61 GLY B CA 1
ATOM 2507 C C . GLY B 1 61 ? 20.604 33.555 43.507 1.00 31.96 61 GLY B C 1
ATOM 2508 O O . GLY B 1 61 ? 19.709 32.734 43.603 1.00 33.18 61 GLY B O 1
ATOM 2509 N N . LYS B 1 62 ? 20.885 34.167 42.359 1.00 31.12 62 LYS B N 1
ATOM 2510 C CA . LYS B 1 62 ? 20.045 33.943 41.181 1.00 29.89 62 LYS B CA 1
ATOM 2511 C C . LYS B 1 62 ? 20.307 32.596 40.533 1.00 28.02 62 LYS B C 1
ATOM 2512 O O . LYS B 1 62 ? 19.513 32.187 39.701 1.00 27.43 62 LYS B O 1
ATOM 2518 N N . THR B 1 63 ? 21.397 31.909 40.905 1.00 26.91 63 THR B N 1
ATOM 2519 C CA . THR B 1 63 ? 21.799 30.672 40.204 1.00 26.08 63 THR B CA 1
ATOM 2520 C C . THR B 1 63 ? 21.626 29.395 41.037 1.00 24.36 63 THR B C 1
ATOM 2521 O O . THR B 1 63 ? 22.131 28.325 40.658 1.00 22.42 63 THR B O 1
ATOM 2525 N N . ASN B 1 64 ? 20.881 29.490 42.138 1.00 23.86 64 ASN B N 1
ATOM 2526 C CA . ASN B 1 64 ? 21.048 28.519 43.231 1.00 23.95 64 ASN B CA 1
ATOM 2527 C C . ASN B 1 64 ? 20.600 27.125 42.932 1.00 23.48 64 ASN B C 1
ATOM 2528 O O . ASN B 1 64 ? 21.189 26.199 43.450 1.00 24.77 64 ASN B O 1
ATOM 2533 N N . SER B 1 65 ? 19.538 26.962 42.133 1.00 23.50 65 SER B N 1
ATOM 2534 C CA . SER B 1 65 ? 19.024 25.626 41.800 1.00 22.45 65 SER B CA 1
ATOM 2535 C C . SER B 1 65 ? 19.778 24.911 40.669 1.00 22.77 65 SER B C 1
ATOM 2536 O O . SER B 1 65 ? 19.513 23.757 40.392 1.00 23.37 65 SER B O 1
ATOM 2539 N N . MET B 1 66 ? 20.722 25.587 40.021 1.00 23.01 66 MET B N 1
ATOM 2540 C CA . MET B 1 66 ? 21.464 24.981 38.910 1.00 23.37 66 MET B CA 1
ATOM 2541 C C . MET B 1 66 ? 22.445 23.889 39.389 1.00 25.08 66 MET B C 1
ATOM 2542 O O . MET B 1 66 ? 23.185 24.085 40.371 1.00 27.57 66 MET B O 1
ATOM 2547 N N . ILE B 1 67 ? 22.442 22.750 38.700 1.00 23.65 67 ILE B N 1
ATOM 2548 C CA . ILE B 1 67 ? 23.171 21.546 39.131 1.00 22.04 67 ILE B CA 1
ATOM 2549 C C . ILE B 1 67 ? 24.523 21.407 38.413 1.00 22.80 67 ILE B C 1
ATOM 2550 O O . ILE B 1 67 ? 25.584 21.368 39.069 1.00 22.91 67 ILE B O 1
ATOM 2555 N N . ASP B 1 68 ? 24.476 21.327 37.080 1.00 23.77 68 ASP B N 1
ATOM 2556 C CA . ASP B 1 68 ? 25.659 21.121 36.224 1.00 24.76 68 ASP B CA 1
ATOM 2557 C C . ASP B 1 68 ? 26.819 22.078 36.489 1.00 24.78 68 ASP B C 1
ATOM 2558 O O . ASP B 1 68 ? 27.991 21.686 36.413 1.00 26.24 68 ASP B O 1
ATOM 2563 N N . VAL B 1 69 ? 26.519 23.338 36.754 1.00 22.45 69 VAL B N 1
ATOM 2564 C CA . VAL B 1 69 ? 27.612 24.300 36.923 1.00 22.69 69 VAL B CA 1
ATOM 2565 C C . VAL B 1 69 ? 28.319 24.011 38.255 1.00 23.14 69 VAL B C 1
ATOM 2566 O O . VAL B 1 69 ? 29.555 24.075 38.327 1.00 25.23 69 VAL B O 1
ATOM 2570 N N . ARG B 1 70 ? 27.549 23.647 39.282 1.00 21.65 70 ARG B N 1
ATOM 2571 C CA . ARG B 1 70 ? 28.141 23.280 40.582 1.00 23.27 70 ARG B CA 1
ATOM 2572 C C . ARG B 1 70 ? 28.955 21.971 40.501 1.00 21.72 70 ARG B C 1
ATOM 2573 O O . ARG B 1 70 ? 29.984 21.814 41.161 1.00 19.60 70 ARG B O 1
ATOM 2581 N N . ARG B 1 71 ? 28.475 21.029 39.693 1.00 21.40 71 ARG B N 1
ATOM 2582 C CA . ARG B 1 71 ? 29.197 19.776 39.450 1.00 22.21 71 ARG B CA 1
ATOM 2583 C C . ARG B 1 71 ? 30.489 19.999 38.679 1.00 20.72 71 ARG B C 1
ATOM 2584 O O . ARG B 1 71 ? 31.493 19.438 39.065 1.00 21.67 71 ARG B O 1
ATOM 2592 N N . ASN B 1 72 ? 30.498 20.838 37.635 1.00 20.07 72 ASN B N 1
ATOM 2593 C CA . ASN B 1 72 ? 31.759 21.183 36.925 1.00 21.41 72 ASN B CA 1
ATOM 2594 C C . ASN B 1 72 ? 32.766 21.888 37.858 1.00 19.47 72 ASN B C 1
ATOM 2595 O O . ASN B 1 72 ? 33.934 21.554 37.885 1.00 22.13 72 ASN B O 1
ATOM 2600 N N . SER B 1 73 ? 32.298 22.854 38.623 1.00 20.18 73 SER B N 1
ATOM 2601 C CA . SER B 1 73 ? 33.162 23.501 39.640 1.00 21.26 73 SER B CA 1
ATOM 2602 C C . SER B 1 73 ? 33.708 22.536 40.740 1.00 21.51 73 SER B C 1
ATOM 2603 O O . SER B 1 73 ? 34.839 22.728 41.207 1.00 22.96 73 SER B O 1
ATOM 2606 N N . ILE B 1 74 ? 32.948 21.496 41.129 1.00 20.25 74 ILE B N 1
ATOM 2607 C CA . ILE B 1 74 ? 33.528 20.450 41.995 1.00 19.21 74 ILE B CA 1
ATOM 2608 C C . ILE B 1 74 ? 34.631 19.660 41.253 1.00 17.83 74 ILE B C 1
ATOM 2609 O O . ILE B 1 74 ? 35.680 19.344 41.802 1.00 17.64 74 ILE B O 1
ATOM 2614 N N . LYS B 1 75 ? 34.386 19.339 40.002 1.00 16.33 75 LYS B N 1
ATOM 2615 C CA . LYS B 1 75 ? 35.398 18.633 39.205 1.00 15.82 75 LYS B CA 1
ATOM 2616 C C . LYS B 1 75 ? 36.686 19.460 39.152 1.00 14.63 75 LYS B C 1
ATOM 2617 O O . LYS B 1 75 ? 37.772 18.917 39.332 1.00 16.17 75 LYS B O 1
ATOM 2623 N N . GLU B 1 76 ? 36.566 20.757 38.903 1.00 14.20 76 GLU B N 1
ATOM 2624 C CA . GLU B 1 76 ? 37.719 21.661 38.944 1.00 13.74 76 GLU B CA 1
ATOM 2625 C C . GLU B 1 76 ? 38.389 21.562 40.302 1.00 13.27 76 GLU B C 1
ATOM 2626 O O . GLU B 1 76 ? 39.607 21.393 40.411 1.00 12.47 76 GLU B O 1
ATOM 2632 N N . LEU B 1 77 ? 37.590 21.686 41.369 1.00 14.58 77 LEU B N 1
ATOM 2633 C CA . LEU B 1 77 ? 38.121 21.655 42.730 1.00 16.77 77 LEU B CA 1
ATOM 2634 C C . LEU B 1 77 ? 38.896 20.355 43.016 1.00 18.37 77 LEU B C 1
ATOM 2635 O O . LEU B 1 77 ? 40.043 20.386 43.507 1.00 19.30 77 LEU B O 1
ATOM 2640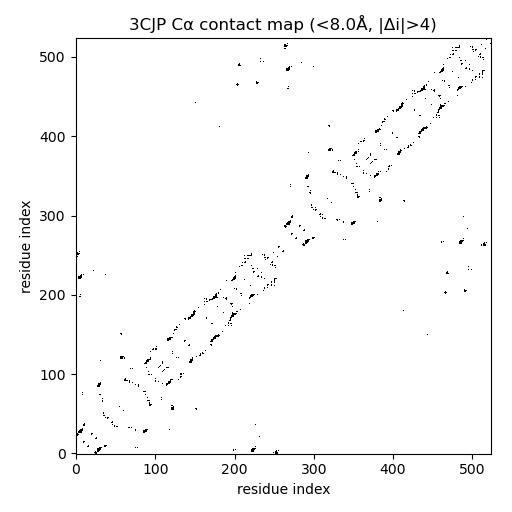 N N . THR B 1 78 ? 38.308 19.209 42.695 1.00 18.11 78 THR B N 1
ATOM 2641 C CA . THR B 1 78 ? 39.006 17.916 42.979 1.00 18.58 78 THR B CA 1
ATOM 2642 C C . THR B 1 78 ? 40.297 17.776 42.177 1.00 19.82 78 THR B C 1
ATOM 2643 O O . THR B 1 78 ? 41.302 17.208 42.664 1.00 20.67 78 THR B O 1
ATOM 2647 N N . ASN B 1 79 ? 40.270 18.274 40.942 1.00 17.85 79 ASN B N 1
ATOM 2648 C CA . ASN B 1 79 ? 41.426 18.215 40.118 1.00 19.52 79 ASN B CA 1
ATOM 2649 C C . ASN B 1 79 ? 42.555 19.127 40.640 1.00 20.92 79 ASN B C 1
ATOM 2650 O O . ASN B 1 79 ? 43.750 18.766 40.526 1.00 20.24 79 ASN B O 1
ATOM 2655 N N . VAL B 1 80 ? 42.184 20.299 41.190 1.00 20.12 80 VAL B N 1
ATOM 2656 C CA . VAL B 1 80 ? 43.159 21.209 41.791 1.00 19.26 80 VAL B CA 1
ATOM 2657 C C . VAL B 1 80 ? 43.775 20.629 43.066 1.00 17.58 80 VAL B C 1
ATOM 2658 O O . VAL B 1 80 ? 44.984 20.622 43.234 1.00 17.23 80 VAL B O 1
ATOM 2662 N N . ILE B 1 81 ? 42.940 20.111 43.949 1.00 16.27 81 ILE B N 1
ATOM 2663 C CA . ILE B 1 81 ? 43.444 19.484 45.183 1.00 18.26 81 ILE B CA 1
ATOM 2664 C C . ILE B 1 81 ? 44.367 18.311 44.911 1.00 18.95 81 ILE B C 1
ATOM 2665 O O . ILE B 1 81 ? 45.358 18.134 45.608 1.00 18.40 81 ILE B O 1
ATOM 2670 N N . GLN B 1 82 ? 44.056 17.528 43.879 1.00 18.73 82 GLN B N 1
ATOM 2671 C CA . GLN B 1 82 ? 44.806 16.324 43.614 1.00 20.45 82 GLN B CA 1
ATOM 2672 C C . GLN B 1 82 ? 46.241 16.707 43.277 1.00 21.40 82 GLN B C 1
ATOM 2673 O O . GLN B 1 82 ? 47.162 15.960 43.607 1.00 24.25 82 GLN B O 1
ATOM 2679 N N . ALA B 1 83 ? 46.412 17.878 42.669 1.00 20.60 83 ALA B N 1
ATOM 2680 C CA . ALA B 1 83 ? 47.742 18.416 42.325 1.00 20.96 83 ALA B CA 1
ATOM 2681 C C . ALA B 1 83 ? 48.546 18.852 43.563 1.00 22.36 83 ALA B C 1
ATOM 2682 O O . ALA B 1 83 ? 49.765 18.676 43.608 1.00 23.89 83 ALA B O 1
ATOM 2684 N N . TYR B 1 84 ? 47.877 19.440 44.553 1.00 20.69 84 TYR B N 1
ATOM 2685 C CA . TYR B 1 84 ? 48.560 19.897 45.779 1.00 20.30 84 TYR B CA 1
ATOM 2686 C C . TYR B 1 84 ? 47.828 19.450 47.033 1.00 21.90 84 TYR B C 1
ATOM 2687 O O . TYR B 1 84 ? 47.305 20.291 47.818 1.00 20.71 84 TYR B O 1
ATOM 2696 N N . PRO B 1 85 ? 47.797 18.111 47.251 1.00 22.84 85 PRO B N 1
ATOM 2697 C CA . PRO B 1 85 ? 47.015 17.581 48.339 1.00 23.12 85 PRO B CA 1
ATOM 2698 C C . PRO B 1 85 ? 47.605 17.893 49.701 1.00 21.90 85 PRO B C 1
ATOM 2699 O O . PRO B 1 85 ? 46.891 17.775 50.667 1.00 24.11 85 PRO B O 1
ATOM 2703 N N . SER B 1 86 ? 48.877 18.283 49.789 1.00 20.78 86 SER B N 1
ATOM 2704 C CA . SER B 1 86 ? 49.408 18.772 51.087 1.00 20.19 86 SER B CA 1
ATOM 2705 C C . SER B 1 86 ? 49.067 20.259 51.396 1.00 19.17 86 SER B C 1
ATOM 2706 O O . SER B 1 86 ? 49.177 20.704 52.533 1.00 18.65 86 SER B O 1
ATOM 2709 N N . ARG B 1 87 ? 48.670 21.011 50.380 1.00 17.24 87 ARG B N 1
ATOM 2710 C CA . ARG B 1 87 ? 48.409 22.445 50.479 1.00 17.09 87 ARG B CA 1
ATOM 2711 C C . ARG B 1 87 ? 46.946 22.818 50.482 1.00 16.83 87 ARG B C 1
ATOM 2712 O O . ARG B 1 87 ? 46.594 23.949 50.869 1.00 17.60 87 ARG B O 1
ATOM 2720 N N . TYR B 1 88 ? 46.106 21.915 49.982 1.00 18.51 88 TYR B N 1
ATOM 2721 C CA . TYR B 1 88 ? 44.665 22.186 49.865 1.00 17.65 88 TYR B CA 1
ATOM 2722 C C . TYR B 1 88 ? 43.722 21.178 50.503 1.00 21.01 88 TYR B C 1
ATOM 2723 O O . TYR B 1 88 ? 43.927 19.935 50.458 1.00 23.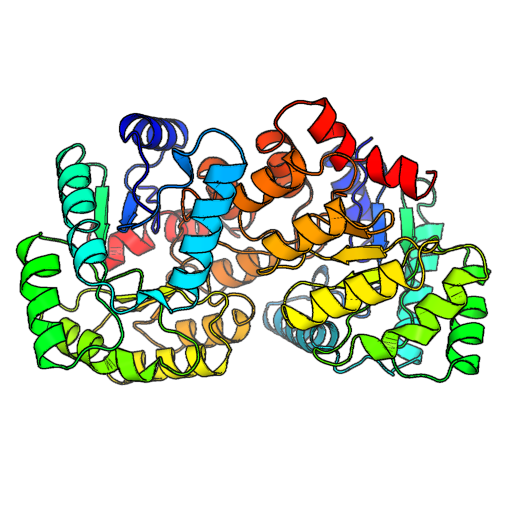00 88 TYR B O 1
ATOM 2732 N N . VAL B 1 89 ? 42.649 21.720 51.060 1.00 19.54 89 VAL B N 1
ATOM 2733 C CA . VAL B 1 89 ? 41.482 20.941 51.491 1.00 20.09 89 VAL B CA 1
ATOM 2734 C C . VAL B 1 89 ? 40.304 21.690 50.888 1.00 20.92 89 VAL B C 1
ATOM 2735 O O . VAL B 1 89 ? 40.445 22.887 50.561 1.00 21.86 89 VAL B O 1
ATOM 2739 N N . GLY B 1 90 ? 39.173 21.013 50.684 1.00 19.05 90 GLY B N 1
ATOM 2740 C CA . GLY B 1 90 ? 38.152 21.609 49.851 1.00 20.25 90 GLY B CA 1
ATOM 2741 C C . GLY B 1 90 ? 36.805 21.533 50.429 1.00 21.10 90 GLY B C 1
ATOM 2742 O O . GLY B 1 90 ? 36.505 20.610 51.194 1.00 22.22 90 GLY B O 1
ATOM 2743 N N . PHE B 1 91 ? 36.012 22.559 50.123 1.00 21.89 91 PHE B N 1
ATOM 2744 C CA . PHE B 1 91 ? 34.595 22.556 50.417 1.00 20.44 91 PHE B CA 1
ATOM 2745 C C . PHE B 1 91 ? 33.965 22.511 49.038 1.00 19.65 91 PHE B C 1
ATOM 2746 O O . PHE B 1 91 ? 34.450 23.198 48.131 1.00 17.30 91 PHE B O 1
ATOM 2754 N N . GLY B 1 92 ? 32.867 21.775 48.895 1.00 21.70 92 GLY B N 1
ATOM 2755 C CA . GLY B 1 92 ? 32.143 21.699 47.604 1.00 20.46 92 GLY B CA 1
ATOM 2756 C C . GLY B 1 92 ? 30.758 22.272 47.727 1.00 20.79 92 GLY B C 1
ATOM 2757 O O . GLY B 1 92 ? 30.122 22.140 48.767 1.00 19.38 92 GLY B O 1
ATOM 2758 N N . ASN B 1 93 ? 30.294 22.929 46.670 1.00 21.75 93 ASN B N 1
ATOM 2759 C CA . ASN B 1 93 ? 29.013 23.634 46.723 1.00 22.30 93 ASN B CA 1
ATOM 2760 C C . ASN B 1 93 ? 27.826 22.709 46.368 1.00 24.09 93 ASN B C 1
ATOM 2761 O O . ASN B 1 93 ? 27.968 21.756 45.596 1.00 25.56 93 ASN B O 1
ATOM 2766 N N . VAL B 1 94 ? 26.664 22.996 46.933 1.00 23.95 94 VAL B N 1
ATOM 2767 C CA . VAL B 1 94 ? 25.486 22.142 46.806 1.00 23.39 94 VAL B CA 1
ATOM 2768 C C . VAL B 1 94 ? 24.300 23.010 46.375 1.00 25.14 94 VAL B C 1
ATOM 2769 O O . VAL B 1 94 ? 24.064 24.056 46.995 1.00 25.78 94 VAL B O 1
ATOM 2773 N N . PRO B 1 95 ? 23.526 22.572 45.346 1.00 27.53 95 PRO B N 1
ATOM 2774 C CA . PRO B 1 95 ? 22.393 23.382 44.880 1.00 29.54 95 PRO B CA 1
ATOM 2775 C C . PRO B 1 95 ? 21.344 23.575 45.958 1.00 33.02 95 PRO B C 1
ATOM 2776 O O . PRO B 1 95 ? 21.025 22.648 46.687 1.00 33.49 95 PRO B O 1
ATOM 2780 N N . VAL B 1 96 ? 20.834 24.793 46.053 1.00 35.76 96 VAL B N 1
ATOM 2781 C CA . VAL B 1 96 ? 19.822 25.149 47.032 1.00 39.67 96 VAL B CA 1
ATOM 2782 C C . VAL B 1 96 ? 18.468 25.170 46.337 1.00 43.09 96 VAL B C 1
ATOM 2783 O O . VAL B 1 96 ? 18.326 25.737 45.248 1.00 43.17 96 VAL B O 1
ATOM 2787 N N . GLY B 1 97 ? 17.482 24.535 46.961 1.00 46.07 97 GLY B N 1
ATOM 2788 C CA . GLY B 1 97 ? 16.122 24.530 46.445 1.00 47.06 97 GLY B CA 1
ATOM 2789 C C . GLY B 1 97 ? 15.791 23.273 45.673 1.00 48.76 97 GLY B C 1
ATOM 2790 O O . GLY B 1 97 ? 14.912 23.286 44.819 1.00 49.48 97 GLY B O 1
ATOM 2791 N N . LEU B 1 98 ? 16.510 22.191 45.962 1.00 49.66 98 LEU B N 1
ATOM 2792 C CA . LEU B 1 98 ? 16.146 20.862 45.479 1.00 49.19 98 LEU B CA 1
ATOM 2793 C C . LEU B 1 98 ? 15.426 20.100 46.586 1.00 48.94 98 LEU B C 1
ATOM 2794 O O . LEU B 1 98 ? 15.336 20.568 47.722 1.00 48.57 98 LEU B O 1
ATOM 2799 N N . SER B 1 99 ? 14.933 18.915 46.242 1.00 49.24 99 SER B N 1
ATOM 2800 C CA . SER B 1 99 ? 14.283 18.017 47.192 1.00 49.27 99 SER B CA 1
ATOM 2801 C C . SER B 1 99 ? 15.306 17.384 48.136 1.00 48.75 99 SER B C 1
ATOM 2802 O O . SER B 1 99 ? 16.506 17.378 47.850 1.00 48.14 99 SER B O 1
ATOM 2805 N N . GLU B 1 100 ? 14.818 16.849 49.253 1.00 48.41 100 GLU B N 1
ATOM 2806 C CA . GLU B 1 100 ? 15.659 16.184 50.244 1.00 48.22 100 GLU B CA 1
ATOM 2807 C C . GLU B 1 100 ? 16.370 14.943 49.674 1.00 47.41 100 GLU B C 1
ATOM 2808 O O . GLU B 1 100 ? 17.516 14.658 50.036 1.00 48.04 100 GLU B O 1
ATOM 2814 N N . ASN B 1 101 ? 15.692 14.218 48.784 1.00 45.32 101 ASN B N 1
ATOM 2815 C CA . ASN B 1 101 ? 16.289 13.063 48.113 1.00 43.82 101 ASN B CA 1
ATOM 2816 C C . ASN B 1 101 ? 17.436 13.466 47.205 1.00 41.08 101 ASN B C 1
ATOM 2817 O O . ASN B 1 101 ? 18.525 12.885 47.273 1.00 40.18 101 ASN B O 1
ATOM 2822 N N . ASP B 1 102 ? 17.167 14.453 46.348 1.00 39.17 102 ASP B N 1
ATOM 2823 C CA . ASP B 1 102 ? 18.124 14.915 45.350 1.00 38.04 102 ASP B CA 1
ATOM 2824 C C . ASP B 1 102 ? 19.291 15.652 45.992 1.00 37.98 102 ASP B C 1
ATOM 2825 O O . ASP B 1 102 ? 20.409 15.623 45.466 1.00 38.50 102 ASP B O 1
ATOM 2830 N N . THR B 1 103 ? 19.025 16.316 47.118 1.00 36.81 103 THR B N 1
ATOM 2831 C CA . THR B 1 103 ? 20.095 16.992 47.857 1.00 36.08 103 THR B CA 1
ATOM 2832 C C . THR B 1 103 ? 21.024 15.940 48.460 1.00 35.13 103 THR B C 1
ATOM 2833 O O . THR B 1 103 ? 22.239 16.070 48.356 1.00 33.93 103 THR B O 1
ATOM 2837 N N . ASN B 1 104 ? 20.458 14.868 49.020 1.00 34.59 104 ASN B N 1
ATOM 2838 C CA . ASN B 1 104 ? 21.253 13.809 49.646 1.00 35.48 104 ASN B CA 1
ATOM 2839 C C . ASN B 1 104 ? 22.152 13.059 48.674 1.00 35.99 104 ASN B C 1
ATOM 2840 O O . ASN B 1 104 ? 23.322 12.806 48.960 1.00 35.99 104 ASN B O 1
ATOM 2845 N N . SER B 1 105 ? 21.584 12.672 47.539 1.00 36.41 105 SER B N 1
ATOM 2846 C CA . SER B 1 105 ? 22.340 11.967 46.515 1.00 36.19 105 SER B CA 1
ATOM 2847 C C . SER B 1 105 ? 23.440 12.875 45.966 1.00 35.02 105 SER B C 1
ATOM 2848 O O . SER B 1 105 ? 24.578 12.437 45.794 1.00 34.98 105 SER B O 1
ATOM 2851 N N . TYR B 1 106 ? 23.091 14.138 45.711 1.00 33.44 106 TYR B N 1
ATOM 2852 C CA . TYR B 1 106 ? 24.064 15.136 45.296 1.00 32.05 106 TYR B CA 1
ATOM 2853 C C . TYR B 1 106 ? 25.232 15.209 46.280 1.00 31.54 106 TYR B C 1
ATOM 2854 O O . TYR B 1 106 ? 26.389 15.185 45.866 1.00 31.19 106 TYR B O 1
ATOM 2863 N N . ILE B 1 107 ? 24.922 15.312 47.572 1.00 29.90 107 ILE B N 1
ATOM 2864 C CA . ILE B 1 107 ? 25.974 15.413 48.576 1.00 30.27 107 ILE B CA 1
ATOM 2865 C C . ILE B 1 107 ? 26.816 14.148 48.580 1.00 29.32 107 ILE B C 1
ATOM 2866 O O . ILE B 1 107 ? 28.043 14.212 48.600 1.00 27.49 107 ILE B O 1
ATOM 2871 N N . GLU B 1 108 ? 26.150 12.992 48.523 1.00 30.43 108 GLU B N 1
ATOM 2872 C CA . GLU B 1 108 ? 26.838 11.700 48.473 1.00 29.17 108 GLU B CA 1
ATOM 2873 C C . GLU B 1 108 ? 27.802 11.611 47.287 1.00 26.69 108 GLU B C 1
ATOM 2874 O O . GLU B 1 108 ? 28.971 11.293 47.469 1.00 26.22 108 GLU B O 1
ATOM 2880 N N . GLU B 1 109 ? 27.321 11.929 46.087 1.00 25.49 109 GLU B N 1
ATOM 2881 C CA . GLU B 1 109 ? 28.118 11.755 44.876 1.00 25.47 109 GLU B CA 1
ATOM 2882 C C . GLU B 1 109 ? 29.269 12.786 44.764 1.00 24.96 109 GLU B C 1
ATOM 2883 O O . GLU B 1 109 ? 30.400 12.417 44.455 1.00 24.84 109 GLU B O 1
ATOM 2889 N N . ASN B 1 110 ? 28.956 14.056 45.047 1.00 24.13 110 ASN B N 1
ATOM 2890 C CA . ASN B 1 110 ? 29.863 15.191 44.771 1.00 22.10 110 ASN B CA 1
ATOM 2891 C C . ASN B 1 110 ? 30.689 15.680 45.961 1.00 21.25 110 ASN B C 1
ATOM 2892 O O . ASN B 1 110 ? 31.769 16.281 45.781 1.00 21.81 110 ASN B O 1
ATOM 2897 N N . ILE B 1 111 ? 30.207 15.423 47.170 1.00 20.84 111 ILE B N 1
ATOM 2898 C CA . ILE B 1 111 ? 30.959 15.807 48.379 1.00 22.12 111 ILE B CA 1
ATOM 2899 C C . ILE B 1 111 ? 31.646 14.591 49.035 1.00 22.87 111 ILE B C 1
ATOM 2900 O O . ILE B 1 111 ? 32.881 14.500 49.050 1.00 23.11 111 ILE B O 1
ATOM 2905 N N . VAL B 1 112 ? 30.842 13.660 49.556 1.00 25.00 112 VAL B N 1
ATOM 2906 C CA . VAL B 1 112 ? 31.363 12.499 50.272 1.00 25.78 112 VAL B CA 1
ATOM 2907 C C . VAL B 1 112 ? 32.304 11.687 49.388 1.00 26.97 112 VAL B C 1
ATOM 2908 O O . VAL B 1 112 ? 33.445 11.408 49.796 1.00 26.16 112 VAL B O 1
ATOM 2912 N N . ASN B 1 113 ? 31.838 11.323 48.187 1.00 27.49 113 ASN B N 1
ATOM 2913 C CA . ASN B 1 113 ? 32.642 10.486 47.273 1.00 27.39 113 ASN B CA 1
ATOM 2914 C C . ASN B 1 113 ? 33.941 11.150 46.778 1.00 27.52 113 ASN B C 1
ATOM 2915 O O . ASN B 1 113 ? 34.842 10.477 46.277 1.00 27.79 113 ASN B O 1
ATOM 2920 N N . ASN B 1 114 ? 34.044 12.471 46.932 1.00 26.94 114 ASN B N 1
ATOM 2921 C CA . ASN B 1 114 ? 35.266 13.205 46.582 1.00 24.56 114 ASN B CA 1
ATOM 2922 C C . ASN B 1 114 ? 36.124 13.524 47.792 1.00 24.96 114 ASN B C 1
ATOM 2923 O O . ASN B 1 114 ? 37.157 14.190 47.664 1.00 24.11 114 ASN B O 1
ATOM 2928 N N . LYS B 1 115 ? 35.679 13.068 48.970 1.00 25.30 115 LYS B N 1
ATOM 2929 C CA . LYS B 1 115 ? 36.395 13.306 50.236 1.00 27.27 115 LYS B CA 1
ATOM 2930 C C . LYS B 1 115 ? 36.655 14.785 50.532 1.00 25.73 115 LYS B C 1
ATOM 2931 O O . LYS B 1 115 ? 37.706 15.147 51.072 1.00 26.89 115 LYS B O 1
ATOM 2937 N N . LEU B 1 116 ? 35.708 15.628 50.151 1.00 23.75 116 LEU B N 1
ATOM 2938 C CA . LEU B 1 116 ? 35.741 17.053 50.504 1.00 22.89 116 LEU B CA 1
ATOM 2939 C C . LEU B 1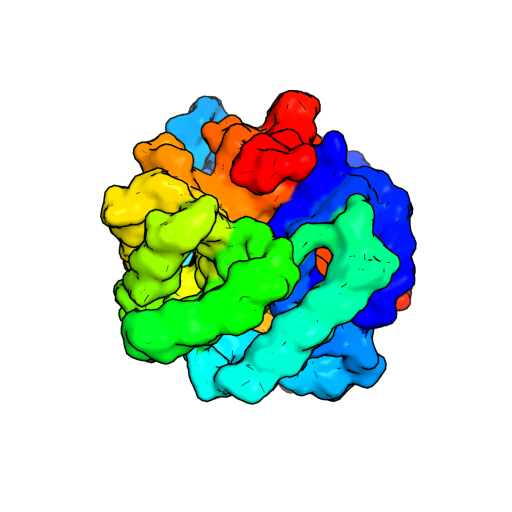 116 ? 35.395 17.188 51.977 1.00 24.67 116 LEU B C 1
ATOM 2940 O O . LEU B 1 116 ? 34.698 16.326 52.531 1.00 25.56 116 LEU B O 1
ATOM 2945 N N . VAL B 1 117 ? 35.847 18.260 52.619 1.00 24.83 117 VAL B N 1
ATOM 2946 C CA . VAL B 1 117 ? 35.719 18.365 54.074 1.00 25.50 117 VAL B CA 1
ATOM 2947 C C . VAL B 1 117 ? 34.536 19.231 54.556 1.00 24.14 117 VAL B C 1
ATOM 2948 O O . VAL B 1 117 ? 34.301 19.352 55.750 1.00 23.32 117 VAL B O 1
ATOM 2952 N N . GLY B 1 118 ? 33.805 19.847 53.632 1.00 23.09 118 GLY B N 1
ATOM 2953 C CA . GLY B 1 118 ? 32.672 20.687 54.012 1.00 20.23 118 GLY B CA 1
ATOM 2954 C C . GLY B 1 118 ? 31.804 21.071 52.830 1.00 20.06 118 GLY B C 1
ATOM 2955 O O . GLY B 1 118 ? 32.125 20.759 51.718 1.00 19.45 118 GLY B O 1
ATOM 2956 N N . ILE B 1 119 ? 30.708 21.762 53.102 1.00 20.36 119 ILE B N 1
ATOM 2957 C CA . ILE B 1 119 ? 29.719 22.152 52.081 1.00 18.62 119 ILE B CA 1
ATOM 2958 C C . ILE B 1 119 ? 29.669 23.679 52.022 1.00 17.60 119 ILE B C 1
ATOM 2959 O O . ILE B 1 119 ? 29.515 24.329 53.054 1.00 16.31 119 ILE B O 1
ATOM 2964 N N . GLY B 1 120 ? 29.786 24.248 50.825 1.00 17.54 120 GLY B N 1
ATOM 2965 C CA . GLY B 1 120 ? 29.811 25.719 50.668 1.00 17.80 120 GLY B CA 1
ATOM 2966 C C . GLY B 1 120 ? 30.619 26.055 49.409 1.00 19.41 120 GLY B C 1
ATOM 2967 O O . GLY B 1 120 ? 31.126 25.147 48.736 1.00 18.93 120 GLY B O 1
ATOM 2968 N N . GLU B 1 121 ? 30.711 27.325 49.034 1.00 20.00 121 GLU B N 1
ATOM 2969 C CA . GLU B 1 121 ? 30.120 28.420 49.762 1.00 20.83 121 GLU B CA 1
ATOM 2970 C C . GLU B 1 121 ? 28.678 28.594 49.315 1.00 22.10 121 GLU B C 1
ATOM 2971 O O . GLU B 1 121 ? 28.425 28.944 48.166 1.00 22.73 121 GLU B O 1
ATOM 2977 N N . LEU B 1 122 ? 27.743 28.346 50.214 1.00 21.10 122 LEU B N 1
ATOM 2978 C CA . LEU B 1 122 ? 26.321 28.595 49.911 1.00 20.25 122 LEU B CA 1
ATOM 2979 C C . LEU B 1 122 ? 26.060 30.101 49.769 1.00 20.49 122 LEU B C 1
ATOM 2980 O O . LEU B 1 122 ? 26.618 30.916 50.500 1.00 17.37 122 LEU B O 1
ATOM 2985 N N . THR B 1 123 ? 25.193 30.448 48.818 1.00 20.64 123 THR B N 1
ATOM 2986 C CA . THR B 1 123 ? 24.856 31.830 48.572 1.00 21.82 123 THR B CA 1
ATOM 2987 C C . THR B 1 123 ? 23.339 31.928 48.538 1.00 22.85 123 THR B C 1
ATOM 2988 O O . THR B 1 123 ? 22.768 32.062 47.447 1.00 23.46 123 THR B O 1
ATOM 2992 N N . PRO B 1 124 ? 22.673 31.829 49.707 1.00 24.82 124 PRO B N 1
ATOM 2993 C CA . PRO B 1 124 ? 21.210 31.885 49.664 1.00 25.22 124 PRO B CA 1
ATOM 2994 C C . PRO B 1 124 ? 20.729 33.292 49.288 1.00 27.05 124 PRO B C 1
ATOM 2995 O O . PRO B 1 124 ? 21.430 34.274 49.527 1.00 25.95 124 PRO B O 1
ATOM 2999 N N . ALA B 1 125 ? 19.554 33.374 48.665 1.00 29.46 125 ALA B N 1
ATOM 3000 C CA . ALA B 1 125 ? 18.946 34.670 48.386 1.00 30.27 125 ALA B CA 1
ATOM 3001 C C . ALA B 1 125 ? 18.357 35.175 49.699 1.00 28.89 125 ALA B C 1
ATOM 3002 O O . ALA B 1 125 ? 17.903 34.361 50.511 1.00 27.14 125 ALA B O 1
ATOM 3004 N N . SER B 1 126 ? 18.364 36.495 49.909 1.00 27.94 126 SER B N 1
ATOM 3005 C CA . SER B 1 126 ? 17.690 37.060 51.066 1.00 27.12 126 SER B CA 1
ATOM 3006 C C . SER B 1 126 ? 16.209 36.622 51.143 1.00 28.01 126 SER B C 1
ATOM 3007 O O . SER B 1 126 ? 15.475 36.646 50.143 1.00 27.77 126 SER B O 1
ATOM 3010 N N . GLY B 1 127 ? 15.789 36.201 52.330 1.00 29.34 127 GLY B N 1
ATOM 3011 C CA . GLY B 1 127 ? 14.449 35.665 52.545 1.00 30.02 127 GLY B CA 1
ATOM 3012 C C . GLY B 1 127 ? 14.404 34.154 52.441 1.00 30.82 127 GLY B C 1
ATOM 3013 O O . GLY B 1 127 ? 13.471 33.514 52.935 1.00 30.34 127 GLY B O 1
ATOM 3014 N N . GLN B 1 128 ? 15.434 33.575 51.827 1.00 31.07 128 GLN B N 1
ATOM 3015 C CA . GLN B 1 128 ? 15.386 32.143 51.496 1.00 31.89 128 GLN B CA 1
ATOM 3016 C C . GLN B 1 128 ? 16.280 31.277 52.369 1.00 27.66 128 GLN B C 1
ATOM 3017 O O . GLN B 1 128 ? 16.719 30.223 51.925 1.00 26.87 128 GLN B O 1
ATOM 3023 N N . ILE B 1 129 ? 16.574 31.712 53.596 1.00 25.31 129 ILE B N 1
ATOM 3024 C CA . ILE B 1 129 ? 17.489 30.946 54.462 1.00 23.97 129 ILE B CA 1
ATOM 3025 C C . ILE B 1 129 ? 16.892 29.576 54.806 1.00 26.86 129 ILE B C 1
ATOM 3026 O O . ILE B 1 129 ? 17.605 28.590 54.896 1.00 27.32 129 ILE B O 1
ATOM 3031 N N . LYS B 1 130 ? 15.575 29.536 54.964 1.00 26.56 130 LYS B N 1
ATOM 3032 C CA . LYS B 1 130 ? 14.870 28.313 55.358 1.00 27.88 130 LYS B CA 1
ATOM 3033 C C . LYS B 1 130 ? 14.969 27.206 54.330 1.00 27.25 130 LYS B C 1
ATOM 3034 O O . LYS B 1 130 ? 14.844 26.033 54.679 1.00 26.35 130 LYS B O 1
ATOM 3040 N N . SER B 1 131 ? 15.267 27.587 53.083 1.00 27.73 131 SER B N 1
ATOM 3041 C CA . SER B 1 131 ? 15.472 26.654 51.985 1.00 26.29 131 SER B CA 1
ATOM 3042 C C . SER B 1 131 ? 16.733 25.819 52.151 1.00 25.71 131 SER B C 1
ATOM 3043 O O . SER B 1 131 ? 16.946 24.878 51.401 1.00 24.11 131 SER B O 1
ATOM 3046 N N . LEU B 1 132 ? 17.558 26.165 53.145 1.00 26.50 132 LEU B N 1
ATOM 3047 C CA . LEU B 1 132 ? 18.805 25.436 53.433 1.00 24.95 132 LEU B CA 1
ATOM 3048 C C . LEU B 1 132 ? 18.610 24.223 54.344 1.00 25.49 132 LEU B C 1
ATOM 3049 O O . LEU B 1 132 ? 19.568 23.486 54.591 1.00 26.20 132 LEU B O 1
ATOM 3054 N N . LYS B 1 133 ? 17.389 24.015 54.840 1.00 27.72 133 LYS B N 1
ATOM 3055 C CA . LYS B 1 133 ? 17.141 22.982 55.844 1.00 29.85 133 LYS B CA 1
ATOM 3056 C C . LYS B 1 133 ? 17.634 21.592 55.385 1.00 29.59 133 LYS B C 1
ATOM 3057 O O . LYS B 1 133 ? 18.344 20.929 56.145 1.00 30.48 133 LYS B O 1
ATOM 3063 N N . PRO B 1 134 ? 17.314 21.169 54.137 1.00 26.95 134 PRO B N 1
ATOM 3064 C CA . PRO B 1 134 ? 17.725 19.817 53.743 1.00 24.84 134 PRO B CA 1
ATOM 3065 C C . PRO B 1 134 ? 19.250 19.631 53.731 1.00 23.38 134 PRO B C 1
ATOM 3066 O O . PRO B 1 134 ? 19.712 18.521 53.954 1.00 23.10 134 PRO B O 1
ATOM 3070 N N . ILE B 1 135 ? 20.025 20.698 53.511 1.00 23.36 135 ILE B N 1
ATOM 3071 C CA . ILE B 1 135 ? 21.497 20.577 53.569 1.00 22.90 135 ILE B CA 1
ATOM 3072 C C . ILE B 1 135 ? 21.964 20.363 55.032 1.00 23.06 135 ILE B C 1
ATOM 3073 O O . ILE B 1 135 ? 22.856 19.553 55.304 1.00 24.49 135 ILE B O 1
ATOM 3078 N N . PHE B 1 136 ? 21.327 21.067 55.966 1.00 21.87 136 PHE B N 1
ATOM 3079 C CA . PHE B 1 136 ? 21.560 20.851 57.392 1.00 21.86 136 PHE B CA 1
ATOM 3080 C C . PHE B 1 136 ? 21.149 19.440 57.829 1.00 24.53 136 PHE B C 1
ATOM 3081 O O . PHE B 1 136 ? 21.857 18.786 58.609 1.00 23.88 136 PHE B O 1
ATOM 3089 N N . LYS B 1 137 ? 19.995 18.984 57.342 1.00 26.74 137 LYS B N 1
ATOM 3090 C CA . LYS B 1 137 ? 19.500 17.638 57.645 1.00 30.26 137 LYS B CA 1
ATOM 3091 C C . LYS B 1 137 ? 20.535 16.596 57.261 1.00 32.63 137 LYS B C 1
ATOM 3092 O O . LYS B 1 137 ? 20.904 15.752 58.089 1.00 33.03 137 LYS B O 1
ATOM 3098 N N . TYR B 1 138 ? 21.024 16.657 56.020 1.00 34.54 138 TYR B N 1
ATOM 3099 C CA . TYR B 1 138 ? 21.972 15.643 55.579 1.00 37.37 138 TYR B CA 1
ATOM 3100 C C . TYR B 1 138 ? 23.149 15.587 56.526 1.00 39.47 138 TYR B C 1
ATOM 3101 O O . TYR B 1 138 ? 23.589 14.505 56.924 1.00 38.85 138 TYR B O 1
ATOM 3110 N N . SER B 1 139 ? 23.655 16.772 56.864 1.00 41.76 139 SER B N 1
ATOM 3111 C CA . SER B 1 139 ? 24.844 16.907 57.697 1.00 43.83 139 SER B CA 1
ATOM 3112 C C . SER B 1 139 ? 24.561 16.431 59.129 1.00 45.99 139 SER B C 1
ATOM 3113 O O . SER B 1 139 ? 25.352 15.679 59.681 1.00 46.13 139 SER B O 1
ATOM 3116 N N . MET B 1 140 ? 23.427 16.845 59.705 1.00 48.77 140 MET B N 1
ATOM 3117 C CA . MET B 1 140 ? 22.993 16.406 61.046 1.00 52.10 140 MET B CA 1
ATOM 3118 C C . MET B 1 140 ? 23.262 14.922 61.214 1.00 54.73 140 MET B C 1
ATOM 3119 O O . MET B 1 140 ? 23.723 14.477 62.268 1.00 55.57 140 MET B O 1
ATOM 3124 N N . ASP B 1 141 ? 22.972 14.175 60.150 1.00 56.15 141 ASP B N 1
ATOM 3125 C CA . ASP B 1 141 ? 23.133 12.733 60.128 1.00 57.39 141 ASP B CA 1
ATOM 3126 C C . ASP B 1 141 ? 24.573 12.364 59.780 1.00 57.41 141 ASP B C 1
ATOM 3127 O O . ASP B 1 141 ? 25.389 12.090 60.674 1.00 58.22 141 ASP B O 1
ATOM 3132 N N . SER B 1 142 ? 24.893 12.417 58.489 1.00 56.05 142 SER B N 1
ATOM 3133 C CA . SER B 1 142 ? 26.039 11.698 57.948 1.00 54.47 142 SER B CA 1
ATOM 3134 C C . SER B 1 142 ? 27.394 12.422 58.004 1.00 52.38 142 SER B C 1
ATOM 3135 O O . SER B 1 142 ? 27.892 12.915 56.982 1.00 52.97 142 SER B O 1
ATOM 3138 N N . GLY B 1 143 ? 27.991 12.467 59.198 1.00 49.52 143 GLY B N 1
ATOM 3139 C CA . GLY B 1 143 ? 29.385 12.914 59.362 1.00 46.54 143 GLY B CA 1
ATOM 3140 C C . GLY B 1 143 ? 29.586 14.384 59.684 1.00 44.14 143 GLY B C 1
ATOM 3141 O O . GLY B 1 143 ? 30.712 14.888 59.645 1.00 44.01 143 GLY B O 1
ATOM 3142 N N . SER B 1 144 ? 28.488 15.072 59.994 1.00 41.45 144 SER B N 1
ATOM 3143 C CA . SER B 1 144 ? 28.490 16.485 60.394 1.00 38.10 144 SER B CA 1
ATOM 3144 C C . SER B 1 144 ? 29.457 17.397 59.632 1.00 34.77 144 SER B C 1
ATOM 3145 O O . SER B 1 144 ? 30.246 18.116 60.264 1.00 35.29 144 SER B O 1
ATOM 3148 N N . LEU B 1 145 ? 29.380 17.366 58.292 1.00 30.23 145 LEU B N 1
ATOM 3149 C CA . LEU B 1 145 ? 30.097 18.312 57.414 1.00 26.94 145 LEU B CA 1
ATOM 3150 C C . LEU B 1 145 ? 29.732 19.758 57.760 1.00 24.08 145 LEU B C 1
ATOM 3151 O O . LEU B 1 145 ? 28.544 20.072 57.849 1.00 22.42 145 LEU B O 1
ATOM 3156 N N . PRO B 1 146 ? 30.747 20.628 57.964 1.00 23.37 146 PRO B N 1
ATOM 3157 C CA . PRO B 1 146 ? 30.520 22.059 58.190 1.00 23.64 146 PRO B CA 1
ATOM 3158 C C . PRO B 1 146 ? 29.850 22.671 56.995 1.00 21.94 146 PRO B C 1
ATOM 3159 O O . PRO B 1 146 ? 30.130 22.270 55.881 1.00 22.62 146 PRO B O 1
ATOM 3163 N N . ILE B 1 147 ? 28.925 23.593 57.251 1.00 19.88 147 ILE B N 1
ATOM 3164 C CA . ILE B 1 147 ? 28.257 24.361 56.209 1.00 18.22 147 ILE B CA 1
ATOM 3165 C C . ILE B 1 147 ? 28.771 25.816 56.237 1.00 16.74 147 ILE B C 1
ATOM 3166 O O . ILE B 1 147 ? 28.762 26.472 57.306 1.00 18.67 147 ILE B O 1
ATOM 3171 N N . TRP B 1 148 ? 29.238 26.320 55.085 1.00 14.37 148 TRP B N 1
ATOM 3172 C CA . TRP B 1 148 ? 29.796 27.666 54.962 1.00 14.20 148 TRP B CA 1
ATOM 3173 C C . TRP B 1 148 ? 28.817 28.559 54.165 1.00 15.70 148 TRP B C 1
ATOM 3174 O O . TRP B 1 148 ? 28.454 28.214 53.019 1.00 17.10 148 TRP B O 1
ATOM 3185 N N . ILE B 1 149 ? 28.339 29.659 54.760 1.00 15.98 149 ILE B N 1
ATOM 3186 C CA . ILE B 1 149 ? 27.240 30.436 54.178 1.00 15.69 149 ILE B CA 1
ATOM 3187 C C . ILE B 1 149 ? 27.706 31.868 53.946 1.00 16.45 149 ILE B C 1
ATOM 3188 O O . ILE B 1 149 ? 28.114 32.551 54.880 1.00 16.02 149 ILE B O 1
ATOM 3193 N N . HIS B 1 150 ? 27.673 32.316 52.688 1.00 18.30 150 HIS B N 1
ATOM 3194 C CA . HIS B 1 150 ? 27.934 33.732 52.367 1.00 19.14 150 HIS B CA 1
ATOM 3195 C C . HIS B 1 150 ? 26.982 34.617 53.191 1.00 19.46 150 HIS B C 1
ATOM 3196 O O . HIS B 1 150 ? 25.767 34.441 53.149 1.00 19.81 150 HIS B O 1
ATOM 3203 N N . ALA B 1 151 ? 27.511 35.576 53.940 1.00 19.01 151 ALA B N 1
ATOM 3204 C CA . ALA B 1 151 ? 26.639 36.410 54.790 1.00 19.01 151 ALA B CA 1
ATOM 3205 C C . ALA B 1 151 ? 26.946 37.921 54.736 1.00 18.20 151 ALA B C 1
ATOM 3206 O O . ALA B 1 151 ? 26.505 38.694 55.604 1.00 18.74 151 ALA B O 1
ATOM 3208 N N . PHE B 1 152 ? 27.655 38.329 53.701 1.00 20.95 152 PHE B N 1
ATOM 3209 C CA . PHE B 1 152 ? 27.779 39.749 53.353 1.00 21.51 152 PHE B CA 1
ATOM 3210 C C . PHE B 1 152 ? 26.466 40.078 52.621 1.00 20.30 152 PHE B C 1
ATOM 3211 O O . PHE B 1 152 ? 25.580 39.234 52.569 1.00 18.28 152 PHE B O 1
ATOM 3219 N N . ASN B 1 153 ? 26.346 41.286 52.062 1.00 19.77 153 ASN B N 1
ATOM 3220 C CA . ASN B 1 153 ? 25.251 41.584 51.102 1.00 21.85 153 ASN B CA 1
ATOM 3221 C C . ASN B 1 153 ? 25.124 40.426 50.095 1.00 21.48 153 ASN B C 1
ATOM 3222 O O . ASN B 1 153 ? 26.126 39.947 49.614 1.00 20.97 153 ASN B O 1
ATOM 3227 N N . PRO B 1 154 ? 23.897 40.019 49.711 1.00 22.20 154 PRO B N 1
ATOM 3228 C CA . PRO B 1 154 ? 22.604 40.636 49.952 1.00 21.23 154 PRO B CA 1
ATOM 3229 C C . PRO B 1 154 ? 21.897 40.248 51.253 1.00 20.66 154 PRO B C 1
ATOM 3230 O O . PRO B 1 154 ? 20.795 40.713 51.499 1.00 19.56 154 PRO B O 1
ATOM 3234 N N . LEU B 1 155 ? 22.530 39.441 52.098 1.00 21.06 155 LEU B N 1
ATOM 3235 C CA . LEU B 1 155 ? 21.902 38.976 53.334 1.00 18.87 155 LEU B CA 1
ATOM 3236 C C . LEU B 1 155 ? 21.644 40.139 54.290 1.00 19.68 155 LEU B C 1
ATOM 3237 O O . LEU B 1 155 ? 22.479 41.016 54.450 1.00 20.52 155 LEU B O 1
ATOM 3242 N N . VAL B 1 156 ? 20.463 40.167 54.901 1.00 21.91 156 VAL B N 1
ATOM 3243 C CA . VAL B 1 156 ? 20.113 41.232 55.844 1.00 22.62 156 VAL B CA 1
ATOM 3244 C C . VAL B 1 156 ? 19.997 40.665 57.271 1.00 23.16 156 VAL B C 1
ATOM 3245 O O . VAL B 1 156 ? 20.174 39.454 57.500 1.00 21.09 156 VAL B O 1
ATOM 3249 N N . LEU B 1 157 ? 19.734 41.547 58.237 1.00 23.84 157 LEU B N 1
ATOM 3250 C CA . LEU B 1 157 ? 19.693 41.133 59.638 1.00 25.65 157 LEU B CA 1
ATOM 3251 C C . LEU B 1 157 ? 18.833 39.881 59.903 1.00 24.51 157 LEU B C 1
ATOM 3252 O O . LEU B 1 157 ? 19.288 38.943 60.587 1.00 23.23 157 LEU B O 1
ATOM 3257 N N . GLN B 1 158 ? 17.615 39.859 59.365 1.00 24.53 158 GLN B N 1
ATOM 3258 C CA . GLN B 1 158 ? 16.717 38.731 59.548 1.00 24.73 158 GLN B CA 1
ATOM 3259 C C . GLN B 1 158 ? 17.252 37.388 59.002 1.00 24.28 158 GLN B C 1
ATOM 3260 O O . GLN B 1 158 ? 16.995 36.331 59.592 1.00 24.25 158 GLN B O 1
ATOM 3266 N N . ASP B 1 159 ? 17.995 37.430 57.892 1.00 22.78 159 ASP B N 1
ATOM 3267 C CA . ASP B 1 159 ? 18.679 36.237 57.381 1.00 21.33 159 ASP B CA 1
ATOM 3268 C C . ASP B 1 159 ? 19.711 35.713 58.375 1.00 21.87 159 ASP B C 1
ATOM 3269 O O . ASP B 1 159 ? 19.837 34.491 58.539 1.00 23.15 159 ASP B O 1
ATOM 3274 N N . ILE B 1 160 ? 20.463 36.617 59.015 1.00 21.36 160 ILE B N 1
ATOM 3275 C CA . ILE B 1 160 ? 21.454 36.205 60.014 1.00 21.87 160 ILE B CA 1
ATOM 3276 C C . ILE B 1 160 ? 20.709 35.495 61.148 1.00 22.12 160 ILE B C 1
ATOM 3277 O O . ILE B 1 160 ? 21.110 34.393 61.550 1.00 21.37 160 ILE B O 1
ATOM 3282 N N . LYS B 1 161 ? 19.613 36.110 61.628 1.00 22.28 161 LYS B N 1
ATOM 3283 C CA . LYS B 1 161 ? 18.790 35.514 62.692 1.00 23.69 161 LYS B CA 1
ATOM 3284 C C . LYS B 1 161 ? 18.286 34.136 62.325 1.00 24.10 161 LYS B C 1
ATOM 3285 O O . LYS B 1 161 ? 18.319 33.214 63.158 1.00 24.01 161 LYS B O 1
ATOM 3291 N N . GLU B 1 162 ? 17.842 33.990 61.076 1.00 22.83 162 GLU B N 1
ATOM 3292 C CA . GLU B 1 162 ? 17.339 32.699 60.593 1.00 22.75 162 GLU B CA 1
ATOM 3293 C C . GLU B 1 162 ? 18.416 31.607 60.491 1.00 23.35 162 GLU B C 1
ATOM 3294 O O . GLU B 1 162 ? 18.124 30.442 60.808 1.00 23.78 162 GLU B O 1
ATOM 3300 N N . ILE B 1 163 ? 19.630 31.988 60.058 1.00 22.32 163 ILE B N 1
ATOM 3301 C CA . ILE B 1 163 ? 20.830 31.120 60.072 1.00 22.20 163 ILE B CA 1
ATOM 3302 C C . ILE B 1 163 ? 21.121 30.627 61.506 1.00 25.24 163 ILE B C 1
ATOM 3303 O O . ILE B 1 163 ? 21.273 29.408 61.726 1.00 25.73 163 ILE B O 1
ATOM 3308 N N . ALA B 1 164 ? 21.156 31.565 62.463 1.00 24.31 164 ALA B N 1
ATOM 3309 C CA . ALA B 1 164 ? 21.233 31.235 63.899 1.00 25.01 164 ALA B CA 1
ATOM 3310 C C . ALA B 1 164 ? 20.237 30.155 64.316 1.00 26.05 164 ALA B C 1
ATOM 3311 O O . ALA B 1 164 ? 20.634 29.188 64.955 1.00 26.93 164 ALA B O 1
ATOM 3313 N N . GLU B 1 165 ? 18.951 30.333 63.981 1.00 24.80 165 GLU B N 1
ATOM 3314 C CA . GLU B 1 165 ? 17.938 29.332 64.327 1.00 25.48 165 GLU B CA 1
ATOM 3315 C C . GLU B 1 165 ? 18.242 27.946 63.768 1.00 23.46 165 GLU B C 1
ATOM 3316 O O . GLU B 1 165 ? 18.011 26.967 64.460 1.00 22.12 165 GLU B O 1
ATOM 3322 N N . LEU B 1 166 ? 18.790 27.860 62.550 1.00 22.16 166 LEU B N 1
ATOM 3323 C CA . LEU B 1 166 ? 19.196 26.555 62.015 1.00 22.86 166 LEU B CA 1
ATOM 3324 C C . LEU B 1 166 ? 20.366 25.939 62.790 1.00 21.53 166 LEU B C 1
ATOM 3325 O O . LEU B 1 166 ? 20.382 24.728 63.055 1.00 19.82 166 LEU B O 1
ATOM 3330 N N . CYS B 1 167 ? 21.351 26.760 63.146 1.00 23.36 167 CYS B N 1
ATOM 3331 C CA . CYS B 1 167 ? 22.386 26.305 64.076 1.00 23.71 167 CYS B CA 1
ATOM 3332 C C . CYS B 1 167 ? 21.815 25.650 65.331 1.00 25.12 167 CYS B C 1
ATOM 3333 O O . CYS B 1 167 ? 22.247 24.565 65.697 1.00 27.11 167 CYS B O 1
ATOM 3336 N N . LYS B 1 168 ? 20.853 26.312 65.975 1.00 24.25 168 LYS B N 1
ATOM 3337 C CA . LYS B 1 168 ? 20.250 25.799 67.211 1.00 23.76 168 LYS B CA 1
ATOM 3338 C C . LYS B 1 168 ? 19.499 24.502 66.962 1.00 21.99 168 LYS B C 1
ATOM 3339 O O . LYS B 1 168 ? 19.573 23.576 67.767 1.00 20.73 168 LYS B O 1
ATOM 3345 N N . ALA B 1 169 ? 18.809 24.430 65.831 1.00 23.38 169 ALA B N 1
ATOM 3346 C CA . ALA B 1 169 ? 17.998 23.260 65.483 1.00 24.14 169 ALA B CA 1
ATOM 3347 C C . ALA B 1 169 ? 18.856 22.070 65.038 1.00 23.79 169 ALA B C 1
ATOM 3348 O O . ALA B 1 169 ? 18.427 20.915 65.088 1.00 23.87 169 ALA B O 1
ATOM 3350 N N . PHE B 1 170 ? 20.077 22.351 64.610 1.00 22.06 170 PHE B N 1
ATOM 3351 C CA . PHE B 1 170 ? 21.015 21.317 64.187 1.00 23.81 170 PHE B CA 1
ATOM 3352 C C . PHE B 1 170 ? 22.353 21.513 64.891 1.00 24.53 170 PHE B C 1
ATOM 3353 O O . PHE B 1 170 ? 23.351 21.824 64.230 1.00 24.11 170 PHE B O 1
ATOM 3361 N N . PRO B 1 171 ? 22.379 21.342 66.234 1.00 24.99 171 PRO B N 1
ATOM 3362 C CA . PRO B 1 171 ? 23.539 21.708 67.070 1.00 24.56 171 PRO B CA 1
ATOM 3363 C C . PRO B 1 171 ? 24.833 20.952 66.768 1.00 25.69 171 PRO B C 1
ATOM 3364 O O . PRO B 1 171 ? 25.915 21.433 67.118 1.00 27.08 171 PRO B O 1
ATOM 3368 N N . LYS B 1 172 ? 24.747 19.806 66.105 1.00 25.08 172 LYS B N 1
ATOM 3369 C CA . LYS B 1 172 ? 25.941 19.026 65.806 1.00 26.55 172 LYS B CA 1
ATOM 3370 C C . LYS B 1 172 ? 26.603 19.478 64.506 1.00 25.86 172 LYS B C 1
ATOM 3371 O O . LYS B 1 172 ? 27.697 19.010 64.157 1.00 27.70 172 LYS B O 1
ATOM 3377 N N . VAL B 1 173 ? 25.956 20.392 63.791 1.00 22.73 173 VAL B N 1
ATOM 3378 C CA . VAL B 1 173 ? 26.491 20.810 62.484 1.00 21.46 173 VAL B CA 1
ATOM 3379 C C . VAL B 1 173 ? 27.167 22.147 62.643 1.00 20.22 173 VAL B C 1
ATOM 3380 O O . VAL B 1 173 ? 26.490 23.153 62.950 1.00 20.36 173 VAL B O 1
ATOM 3384 N N . PRO B 1 174 ? 28.486 22.181 62.414 1.00 17.99 174 PRO B N 1
ATOM 3385 C CA . PRO B 1 174 ? 29.197 23.440 62.459 1.00 18.21 174 PRO B CA 1
ATOM 3386 C C . PRO B 1 174 ? 28.820 24.346 61.292 1.00 17.29 174 PRO B C 1
ATOM 3387 O O . PRO B 1 174 ? 28.646 23.867 60.185 1.00 16.64 174 PRO B O 1
ATOM 3391 N N . VAL B 1 175 ? 28.663 25.635 61.562 1.00 17.35 175 VAL B N 1
ATOM 3392 C CA . VAL B 1 175 ? 28.309 26.593 60.528 1.00 17.08 175 VAL B CA 1
ATOM 3393 C C . VAL B 1 175 ? 29.358 27.702 60.577 1.00 16.11 175 VAL B C 1
ATOM 3394 O O . VAL B 1 175 ? 29.673 28.215 61.656 1.00 16.61 175 VAL B O 1
ATOM 3398 N N . ILE B 1 176 ? 29.863 28.064 59.415 1.00 14.65 176 ILE B N 1
ATOM 3399 C CA . ILE B 1 176 ? 30.816 29.199 59.315 1.00 15.94 176 ILE B CA 1
ATOM 3400 C C . ILE B 1 176 ? 30.054 30.316 58.615 1.00 17.84 176 ILE B C 1
ATOM 3401 O O . ILE B 1 176 ? 29.571 30.155 57.487 1.00 19.31 176 ILE B O 1
ATOM 3406 N N . LEU B 1 177 ? 29.907 31.436 59.320 1.00 17.09 177 LEU B N 1
ATOM 3407 C CA . LEU B 1 177 ? 29.281 32.627 58.774 1.00 17.21 177 LEU B CA 1
ATOM 3408 C C . LEU B 1 177 ? 30.279 33.462 57.977 1.00 16.39 177 LEU B C 1
ATOM 3409 O O . LEU B 1 177 ? 31.160 34.119 58.519 1.00 16.05 177 LEU B O 1
ATOM 3414 N N . GLY B 1 178 ? 30.118 33.415 56.657 1.00 16.51 178 GLY B N 1
ATOM 3415 C CA . GLY B 1 178 ? 30.857 34.232 55.725 1.00 15.13 178 GLY B CA 1
ATOM 3416 C C . GLY B 1 178 ? 30.910 35.709 56.063 1.00 16.91 178 GLY B C 1
ATOM 3417 O O . GLY B 1 178 ? 29.865 36.347 56.275 1.00 16.99 178 GLY B O 1
ATOM 3418 N N . HIS B 1 179 ? 32.133 36.239 56.149 1.00 15.04 179 HIS B N 1
ATOM 3419 C CA . HIS B 1 179 ? 32.340 37.705 56.131 1.00 16.97 179 HIS B CA 1
ATOM 3420 C C . HIS B 1 179 ? 31.827 38.393 57.378 1.00 17.55 179 HIS B C 1
ATOM 3421 O O . HIS B 1 179 ? 31.481 39.586 57.319 1.00 18.28 179 HIS B O 1
ATOM 3428 N N . MET B 1 180 ? 31.719 37.620 58.483 1.00 17.12 180 MET B N 1
ATOM 3429 C CA . MET B 1 180 ? 31.291 38.104 59.814 1.00 18.30 180 MET B CA 1
ATOM 3430 C C . MET B 1 180 ? 29.862 38.664 59.754 1.00 17.03 180 MET B C 1
ATOM 3431 O O . MET B 1 180 ? 29.472 39.452 60.611 1.00 18.20 180 MET B O 1
ATOM 3436 N N . GLY B 1 181 ? 29.073 38.289 58.742 1.00 15.96 181 GLY B N 1
ATOM 3437 C CA . GLY B 1 181 ? 27.734 38.868 58.678 1.00 15.81 181 GLY B CA 1
ATOM 3438 C C . GLY B 1 181 ? 27.617 40.305 58.147 1.00 17.25 181 GLY B C 1
ATOM 3439 O O . GLY B 1 181 ? 26.540 40.918 58.194 1.00 18.06 181 GLY B O 1
ATOM 3440 N N . GLY B 1 182 ? 28.706 40.829 57.623 1.00 16.41 182 GLY B N 1
ATOM 3441 C CA . GLY B 1 182 ? 28.717 42.108 56.934 1.00 19.19 182 GLY B CA 1
ATOM 3442 C C . GLY B 1 182 ? 28.378 43.211 57.891 1.00 18.64 182 GLY B C 1
ATOM 3443 O O . GLY B 1 182 ? 28.893 43.275 59.008 1.00 18.68 182 GLY B O 1
ATOM 3444 N N . SER B 1 183 ? 27.455 44.062 57.463 1.00 18.10 183 SER B N 1
ATOM 3445 C CA A SER B 1 183 ? 27.032 45.191 58.267 0.50 18.01 183 SER B CA 1
ATOM 3446 C CA B SER B 1 183 ? 27.062 45.186 58.275 0.50 18.35 183 SER B CA 1
ATOM 3447 C C . SER B 1 183 ? 26.333 44.716 59.517 1.00 19.28 183 SER B C 1
ATOM 3448 O O . SER B 1 183 ? 26.095 45.506 60.417 1.00 21.93 183 SER B O 1
ATOM 3453 N N . ASN B 1 184 ? 26.016 43.420 59.561 1.00 19.98 184 ASN B N 1
ATOM 3454 C CA . ASN B 1 184 ? 25.298 42.821 60.698 1.00 20.21 184 ASN B CA 1
ATOM 3455 C C . ASN B 1 184 ? 26.214 42.098 61.681 1.00 19.42 184 ASN B C 1
ATOM 3456 O O . ASN B 1 184 ? 25.746 41.253 62.441 1.00 19.14 184 ASN B O 1
ATOM 3461 N N . TRP B 1 185 ? 27.496 42.460 61.676 1.00 18.72 185 TRP B N 1
ATOM 3462 C CA . TRP B 1 185 ? 28.514 41.840 62.541 1.00 19.81 185 TRP B CA 1
ATOM 3463 C C . TRP B 1 185 ? 28.234 41.899 64.063 1.00 21.19 185 TRP B C 1
ATOM 3464 O O . TRP B 1 185 ? 28.637 40.979 64.813 1.00 21.28 185 TRP B O 1
ATOM 3475 N N . MET B 1 186 ? 27.602 42.982 64.526 1.00 21.09 186 MET B N 1
ATOM 3476 C CA . MET B 1 186 ? 27.233 43.110 65.956 1.00 22.92 186 MET B CA 1
ATOM 3477 C C . MET B 1 186 ? 26.312 41.955 66.418 1.00 22.72 186 MET B C 1
ATOM 3478 O O . MET B 1 186 ? 26.552 41.321 67.450 1.00 22.46 186 MET B O 1
ATOM 3483 N N . THR B 1 187 ? 25.270 41.681 65.630 1.00 22.32 187 THR B N 1
ATOM 3484 C CA . THR B 1 187 ? 24.374 40.545 65.887 1.00 20.60 187 THR B CA 1
ATOM 3485 C C . THR B 1 187 ? 25.069 39.197 65.629 1.00 18.98 187 THR B C 1
ATOM 3486 O O . THR B 1 187 ? 24.909 38.269 66.400 1.00 19.52 187 THR B O 1
ATOM 3490 N N . ALA B 1 188 ? 25.837 39.110 64.540 1.00 18.45 188 ALA B N 1
ATOM 3491 C CA . ALA B 1 188 ? 26.642 37.931 64.247 1.00 19.23 188 ALA B CA 1
ATOM 3492 C C . ALA B 1 188 ? 27.567 37.554 65.410 1.00 21.22 188 ALA B C 1
ATOM 3493 O O . ALA B 1 188 ? 27.667 36.374 65.791 1.00 20.73 188 ALA B O 1
ATOM 3495 N N . VAL B 1 189 ? 28.257 38.547 65.974 1.00 21.96 189 VAL B N 1
ATOM 3496 C CA . VAL B 1 189 ? 29.166 38.246 67.083 1.00 22.83 189 VAL B CA 1
ATOM 3497 C C . VAL B 1 189 ? 28.404 37.818 68.363 1.00 22.55 189 VAL B C 1
ATOM 3498 O O . VAL B 1 189 ? 28.844 36.893 69.033 1.00 25.19 189 VAL B O 1
ATOM 3502 N N . GLU B 1 190 ? 27.260 38.430 68.673 1.00 22.23 190 GLU B N 1
ATOM 3503 C CA . GLU B 1 190 ? 26.396 37.951 69.764 1.00 23.31 190 GLU B CA 1
ATOM 3504 C C . GLU B 1 190 ? 25.975 36.499 69.579 1.00 21.17 190 GLU B C 1
ATOM 3505 O O . GLU B 1 190 ? 25.974 35.702 70.547 1.00 19.18 190 GLU B O 1
ATOM 3511 N N . LEU B 1 191 ? 25.598 36.162 68.345 1.00 20.11 191 LEU B N 1
ATOM 3512 C CA . LEU B 1 191 ? 25.012 34.846 68.067 1.00 18.46 191 LEU B CA 1
ATOM 3513 C C . LEU B 1 191 ? 26.099 33.778 68.161 1.00 19.78 191 LEU B C 1
ATOM 3514 O O . LEU B 1 191 ? 25.866 32.705 68.679 1.00 20.18 191 LEU B O 1
ATOM 3519 N N . ALA B 1 192 ? 27.284 34.104 67.675 1.00 19.20 192 ALA B N 1
ATOM 3520 C CA . ALA B 1 192 ? 28.429 33.173 67.713 1.00 18.49 192 ALA B CA 1
ATOM 3521 C C . ALA B 1 192 ? 28.985 32.967 69.145 1.00 18.88 192 ALA B C 1
ATOM 3522 O O . ALA B 1 192 ? 29.410 31.853 69.509 1.00 16.54 192 ALA B O 1
ATOM 3524 N N . LYS B 1 193 ? 28.898 34.007 69.979 1.00 21.38 193 LYS B N 1
ATOM 3525 C CA . LYS B 1 193 ? 29.182 33.888 71.390 1.00 24.64 193 LYS B CA 1
ATOM 3526 C C . LYS B 1 193 ? 28.219 32.868 72.002 1.00 25.46 193 LYS B C 1
ATOM 3527 O O . LYS B 1 193 ? 28.631 32.010 72.791 1.00 25.18 193 LYS B O 1
ATOM 3533 N N . GLU B 1 194 ? 26.933 32.985 71.637 1.00 26.23 194 GLU B N 1
ATOM 3534 C CA . GLU B 1 194 ? 25.834 32.222 72.253 1.00 26.39 194 GLU B CA 1
ATOM 3535 C C . GLU B 1 194 ? 25.767 30.777 71.779 1.00 23.70 194 GLU B C 1
ATOM 3536 O O . GLU B 1 194 ? 25.616 29.863 72.588 1.00 23.61 194 GLU B O 1
ATOM 3542 N N . ILE B 1 195 ? 25.911 30.571 70.471 1.00 23.01 195 ILE B N 1
ATOM 3543 C CA . ILE B 1 195 ? 25.623 29.278 69.827 1.00 20.97 195 ILE B CA 1
ATOM 3544 C C . ILE B 1 195 ? 26.885 28.445 69.615 1.00 18.17 195 ILE B C 1
ATOM 3545 O O . ILE B 1 195 ? 27.784 28.845 68.899 1.00 18.06 195 ILE B O 1
ATOM 3550 N N . GLN B 1 196 ? 26.947 27.290 70.282 1.00 18.30 196 GLN B N 1
ATOM 3551 C CA . GLN B 1 196 ? 28.160 26.446 70.312 1.00 19.82 196 GLN B CA 1
ATOM 3552 C C . GLN B 1 196 ? 28.828 26.241 68.928 1.00 19.92 196 GLN B C 1
ATOM 3553 O O . GLN B 1 196 ? 30.059 26.350 68.788 1.00 19.21 196 GLN B O 1
ATOM 3559 N N . ASN B 1 197 ? 27.995 25.995 67.912 1.00 19.91 197 ASN B N 1
ATOM 3560 C CA . ASN B 1 197 ? 28.448 25.498 66.628 1.00 20.92 197 ASN B CA 1
ATOM 3561 C C . ASN B 1 197 ? 28.574 26.575 65.530 1.00 19.90 197 ASN B C 1
ATOM 3562 O O . ASN B 1 197 ? 28.839 26.271 64.378 1.00 20.38 197 ASN B O 1
ATOM 3567 N N . LEU B 1 198 ? 28.387 27.830 65.907 1.00 19.06 198 LEU B N 1
ATOM 3568 C CA . LEU B 1 198 ? 28.503 28.935 64.969 1.00 18.90 198 LEU B CA 1
ATOM 3569 C C . LEU B 1 198 ? 29.875 29.605 65.068 1.00 19.27 198 LEU B C 1
ATOM 3570 O O . LEU B 1 198 ? 30.284 30.047 66.149 1.00 19.51 198 LEU B O 1
ATOM 3575 N N . TYR B 1 199 ? 30.555 29.729 63.929 1.00 17.90 199 TYR B N 1
ATOM 3576 C CA . TYR B 1 199 ? 31.849 30.392 63.824 1.00 18.93 199 TYR B CA 1
ATOM 3577 C C . TYR B 1 199 ? 31.723 31.527 62.838 1.00 19.26 199 TYR B C 1
ATOM 3578 O O . TYR B 1 199 ? 30.727 31.586 62.099 1.00 19.48 199 TYR B O 1
ATOM 3587 N N . LEU B 1 200 ? 32.748 32.383 62.789 1.00 17.31 200 LEU B N 1
ATOM 3588 C CA . LEU B 1 200 ? 32.744 33.537 61.875 1.00 16.13 200 LEU B CA 1
ATOM 3589 C C . LEU B 1 200 ? 33.965 33.499 60.974 1.00 16.34 200 LEU B C 1
ATOM 3590 O O . LEU B 1 200 ? 35.101 33.341 61.448 1.00 17.59 200 LEU B O 1
ATOM 3595 N N . ASP B 1 201 ? 33.740 33.677 59.666 1.00 15.79 201 ASP B N 1
ATOM 3596 C CA . ASP B 1 201 ? 34.876 33.936 58.797 1.00 14.70 201 ASP B CA 1
ATOM 3597 C C . ASP B 1 201 ? 35.187 35.442 58.793 1.00 15.00 201 ASP B C 1
ATOM 3598 O O . ASP B 1 201 ? 34.275 36.261 58.812 1.00 16.39 201 ASP B O 1
ATOM 3603 N N . THR B 1 202 ? 36.485 35.778 58.738 1.00 17.34 202 THR B N 1
ATOM 3604 C CA . THR B 1 202 ? 36.944 37.165 58.749 1.00 20.45 202 THR B CA 1
ATOM 3605 C C . THR B 1 202 ? 37.031 37.844 57.378 1.00 20.67 202 THR B C 1
ATOM 3606 O O . THR B 1 202 ? 37.138 39.078 57.328 1.00 19.72 202 THR B O 1
ATOM 3610 N N . SER B 1 203 ? 36.969 37.068 56.289 1.00 21.94 203 SER B N 1
ATOM 3611 C CA . SER B 1 203 ? 37.239 37.587 54.928 1.00 22.04 203 SER B CA 1
ATOM 3612 C C . SER B 1 203 ? 36.309 38.721 54.578 1.00 20.91 203 SER B C 1
ATOM 3613 O O . SER B 1 203 ? 35.183 38.706 54.976 1.00 17.48 203 SER B O 1
ATOM 3616 N N . ALA B 1 204 ? 36.769 39.684 53.774 1.00 21.52 204 ALA B N 1
ATOM 3617 C CA . ALA B 1 204 ? 35.874 40.786 53.318 1.00 21.60 204 ALA B CA 1
ATOM 3618 C C . ALA B 1 204 ? 35.363 41.659 54.423 1.00 20.92 204 ALA B C 1
ATOM 3619 O O . ALA B 1 204 ? 34.222 42.162 54.351 1.00 18.92 204 ALA B O 1
ATOM 3621 N N . TYR B 1 205 ? 36.188 41.858 55.456 1.00 22.70 205 TYR B N 1
ATOM 3622 C CA . TYR B 1 205 ? 35.889 42.887 56.453 1.00 20.51 205 TYR B CA 1
ATOM 3623 C C . TYR B 1 205 ? 35.947 44.232 55.671 1.00 21.22 205 TYR B C 1
ATOM 3624 O O . TYR B 1 205 ? 36.754 44.389 54.723 1.00 20.12 205 TYR B O 1
ATOM 3633 N N . PHE B 1 206 ? 35.105 45.180 56.061 1.00 19.79 206 PHE B N 1
ATOM 3634 C CA . PHE B 1 206 ? 35.152 46.541 55.480 1.00 20.54 206 PHE B CA 1
ATOM 3635 C C . PHE B 1 206 ? 35.749 47.560 56.476 1.00 22.16 206 PHE B C 1
ATOM 3636 O O . PHE B 1 206 ? 36.007 48.727 56.095 1.00 21.88 206 PHE B O 1
ATOM 3644 N N . SER B 1 207 ? 35.925 47.143 57.751 1.00 18.56 207 SER B N 1
ATOM 3645 C CA . SER B 1 207 ? 36.491 48.014 58.791 1.00 19.49 207 SER B CA 1
ATOM 3646 C C . SER B 1 207 ? 37.501 47.236 59.662 1.00 18.93 207 SER B C 1
ATOM 3647 O O . SER B 1 207 ? 37.175 46.155 60.174 1.00 16.87 207 SER B O 1
ATOM 3650 N N . THR B 1 208 ? 38.729 47.728 59.738 1.00 19.67 208 THR B N 1
ATOM 3651 C CA . THR B 1 208 ? 39.741 47.108 60.584 1.00 20.50 208 THR B CA 1
ATOM 3652 C C . THR B 1 208 ? 39.398 47.210 62.058 1.00 20.13 208 THR B C 1
ATOM 3653 O O . THR B 1 208 ? 39.817 46.372 62.839 1.00 20.36 208 THR B O 1
ATOM 3657 N N . PHE B 1 209 ? 38.626 48.237 62.433 1.00 19.57 209 PHE B N 1
ATOM 3658 C CA . PHE B 1 209 ? 38.131 48.406 63.807 1.00 20.13 209 PHE B CA 1
ATOM 3659 C C . PHE B 1 209 ? 37.062 47.385 64.150 1.00 19.04 209 PHE B C 1
ATOM 3660 O O . PHE B 1 209 ? 37.064 46.808 65.269 1.00 18.27 209 PHE B O 1
ATOM 3668 N N . VAL B 1 210 ? 36.157 47.134 63.209 1.00 16.65 210 VAL B N 1
ATOM 3669 C CA . VAL B 1 210 ? 35.172 46.056 63.416 1.00 17.50 210 VAL B CA 1
ATOM 3670 C C . VAL B 1 210 ? 35.891 44.719 63.565 1.00 17.60 210 VAL B C 1
ATOM 3671 O O . VAL B 1 210 ? 35.559 43.927 64.440 1.00 16.36 210 VAL B O 1
ATOM 3675 N N . LEU B 1 211 ? 36.877 44.491 62.682 1.00 14.12 211 LEU B N 1
ATOM 3676 C CA . LEU B 1 211 ? 37.709 43.287 62.724 1.00 16.47 211 LEU B CA 1
ATOM 3677 C C . LEU B 1 211 ? 38.394 43.127 64.074 1.00 18.42 211 LEU B C 1
ATOM 3678 O O . LEU B 1 211 ? 38.441 42.029 64.647 1.00 19.23 211 LEU B O 1
ATOM 3683 N N . LYS B 1 212 ? 38.960 44.217 64.566 1.00 17.81 212 LYS B N 1
ATOM 3684 C CA . LYS B 1 212 ? 39.608 44.208 65.874 1.00 18.97 212 LYS B CA 1
ATOM 3685 C C . LYS B 1 212 ? 38.605 43.808 66.966 1.00 20.01 212 LYS B C 1
ATOM 3686 O O . LYS B 1 212 ? 38.872 42.953 67.825 1.00 21.15 212 LYS B O 1
ATOM 3692 N N . ILE B 1 213 ? 37.444 44.420 66.940 1.00 18.58 213 ILE B N 1
ATOM 3693 C CA . ILE B 1 213 ? 36.421 44.171 67.976 1.00 17.21 213 ILE B CA 1
ATOM 3694 C C . ILE B 1 213 ? 35.986 42.700 67.956 1.00 17.27 213 ILE B C 1
ATOM 3695 O O . ILE B 1 213 ? 36.058 42.026 68.987 1.00 16.78 213 ILE B O 1
ATOM 3700 N N . VAL B 1 214 ? 35.601 42.209 66.784 1.00 18.27 214 VAL B N 1
ATOM 3701 C CA . VAL B 1 214 ? 35.132 40.820 66.605 1.00 18.54 214 VAL B CA 1
ATOM 3702 C C . VAL B 1 214 ? 36.218 39.745 66.923 1.00 16.22 214 VAL B C 1
ATOM 3703 O O . VAL B 1 214 ? 35.975 38.850 67.720 1.00 14.36 214 VAL B O 1
ATOM 3707 N N . ILE B 1 215 ? 37.420 39.844 66.348 1.00 16.38 215 ILE B N 1
ATOM 3708 C CA . ILE B 1 215 ? 38.432 38.765 66.617 1.00 16.07 215 ILE B CA 1
ATOM 3709 C C . ILE B 1 215 ? 38.916 38.746 68.088 1.00 16.18 215 ILE B C 1
ATOM 3710 O O . ILE B 1 215 ? 39.231 37.681 68.645 1.00 15.28 215 ILE B O 1
ATOM 3715 N N . ASN B 1 216 ? 38.964 39.914 68.730 1.00 17.09 216 ASN B N 1
ATOM 3716 C CA . ASN B 1 216 ? 39.370 39.965 70.136 1.00 18.84 216 ASN B CA 1
ATOM 3717 C C . ASN B 1 216 ? 38.237 39.584 71.099 1.00 18.62 216 ASN B C 1
ATOM 3718 O O . ASN B 1 216 ? 38.464 39.077 72.213 1.00 18.92 216 ASN B O 1
ATOM 3723 N N . GLU B 1 217 ? 37.006 39.768 70.658 1.00 18.47 217 GLU B N 1
ATOM 3724 C CA . GLU B 1 217 ? 35.864 39.276 71.441 1.00 18.24 217 GLU B CA 1
ATOM 3725 C C . GLU B 1 217 ? 35.651 37.746 71.335 1.00 18.86 217 GLU B C 1
ATOM 3726 O O . GLU B 1 217 ? 35.221 37.101 72.315 1.00 19.97 217 GLU B O 1
ATOM 3732 N N . LEU B 1 218 ? 35.913 37.194 70.148 1.00 16.74 218 LEU B N 1
ATOM 3733 C CA . LEU B 1 218 ? 35.711 35.755 69.873 1.00 17.69 218 LEU B CA 1
ATOM 3734 C C . LEU B 1 218 ? 36.949 35.121 69.284 1.00 17.63 218 LEU B C 1
ATOM 3735 O O . LEU B 1 218 ? 36.915 34.600 68.182 1.00 16.86 218 LEU B O 1
ATOM 3740 N N . PRO B 1 219 ? 38.063 35.131 70.042 1.00 17.30 219 PRO B N 1
ATOM 3741 C CA . PRO B 1 219 ? 39.339 34.706 69.446 1.00 14.27 219 PRO B CA 1
ATOM 3742 C C . PRO B 1 219 ? 39.408 33.216 69.029 1.00 14.48 219 PRO B C 1
ATOM 3743 O O . PRO B 1 219 ? 40.211 32.820 68.183 1.00 17.59 219 PRO B O 1
ATOM 3747 N N . LEU B 1 220 ? 38.562 32.386 69.626 1.00 15.48 220 LEU B N 1
ATOM 3748 C CA . LEU B 1 220 ? 38.580 30.952 69.319 1.00 15.25 220 LEU B CA 1
ATOM 3749 C C . LEU B 1 220 ? 37.482 30.533 68.336 1.00 17.39 220 LEU B C 1
ATOM 3750 O O . LEU B 1 220 ? 37.361 29.351 67.958 1.00 17.22 220 LEU B O 1
ATOM 3755 N N . LYS B 1 221 ? 36.668 31.486 67.897 1.00 15.64 221 LYS B N 1
ATOM 3756 C CA . LYS B 1 221 ? 35.663 31.100 66.944 1.00 16.88 221 LYS B CA 1
ATOM 3757 C C . LYS B 1 221 ? 35.646 31.927 65.670 1.00 17.12 221 LYS B C 1
ATOM 3758 O O . LYS B 1 221 ? 34.712 31.811 64.858 1.00 17.60 221 LYS B O 1
ATOM 3764 N N . CYS B 1 222 ? 36.691 32.737 65.499 1.00 14.60 222 CYS B N 1
ATOM 3765 C CA . CYS B 1 222 ? 36.926 33.486 64.248 1.00 15.05 222 CYS B CA 1
ATOM 3766 C C . CYS B 1 222 ? 37.951 32.749 63.411 1.00 16.73 222 CYS B C 1
ATOM 3767 O O . CYS B 1 222 ? 38.967 32.313 63.939 1.00 18.59 222 CYS B O 1
ATOM 3770 N N . ILE B 1 223 ? 37.664 32.592 62.113 1.00 16.07 223 ILE B N 1
ATOM 3771 C CA . ILE B 1 223 ? 38.527 31.832 61.217 1.00 14.89 223 ILE B CA 1
ATOM 3772 C C . ILE B 1 223 ? 39.033 32.765 60.130 1.00 15.52 223 ILE B C 1
ATOM 3773 O O . ILE B 1 223 ? 38.266 33.285 59.343 1.00 15.27 223 ILE B O 1
ATOM 3778 N N . PHE B 1 224 ? 40.345 32.942 60.075 1.00 15.28 224 PHE B N 1
ATOM 3779 C CA . PHE B 1 224 ? 40.941 33.782 59.086 1.00 15.40 224 PHE B CA 1
ATOM 3780 C C . PHE B 1 224 ? 40.657 33.221 57.696 1.00 17.37 224 PHE B C 1
ATOM 3781 O O . PHE B 1 224 ? 40.861 32.020 57.421 1.00 15.60 224 PHE B O 1
ATOM 3789 N N . GLY B 1 225 ? 40.304 34.132 56.795 1.00 18.14 225 GLY B N 1
ATOM 3790 C CA . GLY B 1 225 ? 40.257 33.788 55.363 1.00 18.07 225 GLY B CA 1
ATOM 3791 C C . GLY B 1 225 ? 40.408 35.077 54.571 1.00 17.12 225 GLY B C 1
ATOM 3792 O O . GLY B 1 225 ? 40.144 36.170 55.088 1.00 16.96 225 GLY B O 1
ATOM 3793 N N . THR B 1 226 ? 40.795 34.945 53.313 1.00 16.90 226 THR B N 1
ATOM 3794 C CA . THR B 1 226 ? 41.065 36.108 52.499 1.00 17.31 226 THR B CA 1
ATOM 3795 C C . THR B 1 226 ? 40.046 36.335 51.389 1.00 19.44 226 THR B C 1
ATOM 3796 O O . THR B 1 226 ? 39.910 37.462 50.862 1.00 19.17 226 THR B O 1
ATOM 3800 N N . ASP B 1 227 ? 39.373 35.250 50.989 1.00 20.92 227 ASP B N 1
ATOM 3801 C CA . ASP B 1 227 ? 38.489 35.281 49.839 1.00 20.71 227 ASP B CA 1
ATOM 3802 C C . ASP B 1 227 ? 39.232 35.668 48.571 1.00 19.90 227 ASP B C 1
ATOM 3803 O O . ASP B 1 227 ? 38.726 36.419 47.768 1.00 17.84 227 ASP B O 1
ATOM 3808 N N . MET B 1 228 ? 40.450 35.171 48.406 1.00 19.10 228 MET B N 1
ATOM 3809 C CA . MET B 1 228 ? 41.094 35.286 47.081 1.00 20.64 228 MET B CA 1
ATOM 3810 C C . MET B 1 228 ? 40.135 34.718 46.033 1.00 20.63 228 MET B C 1
ATOM 3811 O O . MET B 1 228 ? 39.463 33.717 46.300 1.00 19.58 228 MET B O 1
ATOM 3816 N N . PRO B 1 229 ? 40.078 35.325 44.826 1.00 20.67 229 PRO B N 1
ATOM 3817 C CA . PRO B 1 229 ? 40.926 36.416 44.338 1.00 22.26 229 PRO B CA 1
ATOM 3818 C C . PRO B 1 229 ? 40.432 37.833 44.734 1.00 20.59 229 PRO B C 1
ATOM 3819 O O . PRO B 1 229 ? 40.972 38.819 44.259 1.00 19.87 229 PRO B O 1
ATOM 3823 N N . PHE B 1 230 ? 39.428 37.936 45.597 1.00 18.16 230 PHE B N 1
ATOM 3824 C CA . PHE B 1 230 ? 38.859 39.231 45.940 1.00 18.32 230 PHE B CA 1
ATOM 3825 C C . PHE B 1 230 ? 39.624 39.963 46.987 1.00 18.36 230 PHE B C 1
ATOM 3826 O O . PHE B 1 230 ? 39.446 41.165 47.171 1.00 17.75 230 PHE B O 1
ATOM 3834 N N . GLY B 1 231 ? 40.413 39.210 47.741 1.00 18.92 231 GLY B N 1
ATOM 3835 C CA . GLY B 1 231 ? 41.153 39.789 48.849 1.00 18.88 231 GLY B CA 1
ATOM 3836 C C . GLY B 1 231 ? 42.568 39.382 48.571 1.00 20.73 231 GLY B C 1
ATOM 3837 O O . GLY B 1 231 ? 42.837 38.541 47.676 1.00 23.15 231 GLY B O 1
ATOM 3838 N N . ASP B 1 232 ? 43.473 40.034 49.274 1.00 20.61 232 ASP B N 1
ATOM 3839 C CA . ASP B 1 232 ? 44.901 39.855 49.089 1.00 19.61 232 ASP B CA 1
ATOM 3840 C C . ASP B 1 232 ? 45.468 39.135 50.305 1.00 18.38 232 ASP B C 1
ATOM 3841 O O . ASP B 1 232 ? 45.326 39.623 51.421 1.00 16.06 232 ASP B O 1
ATOM 3846 N N . LEU B 1 233 ? 46.174 38.034 50.077 1.00 17.52 233 LEU B N 1
ATOM 3847 C CA . LEU B 1 233 ? 46.687 37.207 51.194 1.00 18.55 233 LEU B CA 1
ATOM 3848 C C . LEU B 1 233 ? 47.643 37.971 52.159 1.00 17.80 233 LEU B C 1
ATOM 3849 O O . LEU B 1 233 ? 47.419 37.990 53.371 1.00 17.63 233 LEU B O 1
ATOM 3854 N N . GLN B 1 234 ? 48.692 38.589 51.651 1.00 17.44 234 GLN B N 1
ATOM 3855 C CA . GLN B 1 234 ? 49.614 39.285 52.568 1.00 19.61 234 GLN B CA 1
ATOM 3856 C C . GLN B 1 234 ? 48.996 40.453 53.322 1.00 21.38 234 GLN B C 1
ATOM 3857 O O . GLN B 1 234 ? 49.294 40.659 54.495 1.00 22.54 234 GLN B O 1
ATOM 3863 N N . LEU B 1 235 ? 48.144 41.219 52.642 1.00 20.72 235 LEU B N 1
ATOM 3864 C CA . LEU B 1 235 ? 47.454 42.357 53.254 1.00 20.10 235 LEU B CA 1
ATOM 3865 C C . LEU B 1 235 ? 46.487 41.882 54.361 1.00 19.55 235 LEU B C 1
ATOM 3866 O O . LEU B 1 235 ? 46.415 42.459 55.474 1.00 20.01 235 LEU B O 1
ATOM 3871 N N . SER B 1 236 ? 45.784 40.787 54.100 1.00 17.14 236 SER B N 1
ATOM 3872 C CA . SER B 1 236 ? 44.836 40.296 55.118 1.00 18.59 236 SER B CA 1
ATOM 3873 C C . SER B 1 236 ? 45.564 39.715 56.326 1.00 17.63 236 SER B C 1
ATOM 3874 O O . SER B 1 236 ? 45.149 39.952 57.457 1.00 17.81 236 SER B O 1
ATOM 3877 N N . ILE B 1 237 ? 46.635 38.955 56.091 1.00 16.35 237 ILE B N 1
ATOM 3878 C CA . ILE B 1 237 ? 47.421 38.416 57.202 1.00 17.45 237 ILE B CA 1
ATOM 3879 C C . ILE B 1 237 ? 47.935 39.562 58.060 1.00 20.13 237 ILE B C 1
ATOM 3880 O O . ILE B 1 237 ? 47.778 39.539 59.273 1.00 19.66 237 ILE B O 1
ATOM 3885 N N . GLU B 1 238 ? 48.547 40.562 57.412 1.00 20.07 238 GLU B N 1
ATOM 3886 C CA . GLU B 1 238 ? 49.032 41.719 58.131 1.00 20.11 238 GLU B CA 1
ATOM 3887 C C . GLU B 1 238 ? 47.980 42.407 59.010 1.00 19.35 238 GLU B C 1
ATOM 3888 O O . GLU B 1 238 ? 48.297 42.782 60.175 1.00 19.82 238 GLU B O 1
ATOM 3894 N N . ALA B 1 239 ? 46.739 42.517 58.515 1.00 18.95 239 ALA B N 1
ATOM 3895 C CA . ALA B 1 239 ? 45.618 43.132 59.267 1.00 19.99 239 ALA B CA 1
ATOM 3896 C C . ALA B 1 239 ? 45.219 42.318 60.508 1.00 20.49 239 ALA B C 1
ATOM 3897 O O . ALA B 1 239 ? 44.989 42.893 61.598 1.00 19.04 239 ALA B O 1
ATOM 3899 N N . ILE B 1 240 ? 45.070 41.006 60.334 1.00 17.62 240 ILE B N 1
ATOM 3900 C CA . ILE B 1 240 ? 44.852 40.119 61.505 1.00 16.90 240 ILE B CA 1
ATOM 3901 C C . ILE B 1 240 ? 45.926 40.346 62.609 1.00 17.21 240 ILE B C 1
ATOM 3902 O O . ILE B 1 240 ? 45.603 40.500 63.813 1.00 17.74 240 ILE B O 1
ATOM 3907 N N . LYS B 1 241 ? 47.201 40.348 62.220 1.00 17.22 241 LYS B N 1
ATOM 3908 C CA . LYS B 1 241 ? 48.279 40.423 63.226 1.00 18.58 241 LYS B CA 1
ATOM 3909 C C . LYS B 1 241 ? 48.298 41.798 63.879 1.00 21.27 241 LYS B C 1
ATOM 3910 O O . LYS B 1 241 ? 48.506 41.906 65.076 1.00 21.19 241 LYS B O 1
ATOM 3916 N N . LYS B 1 242 ? 48.025 42.860 63.117 1.00 21.30 242 LYS B N 1
ATOM 3917 C CA . LYS B 1 242 ? 47.972 44.197 63.697 1.00 19.73 242 LYS B CA 1
ATOM 3918 C C . LYS B 1 242 ? 46.733 44.427 64.602 1.00 19.89 242 LYS B C 1
ATOM 3919 O O . LYS B 1 242 ? 46.834 45.099 65.622 1.00 18.92 242 LYS B O 1
ATOM 3925 N N . MET B 1 243 ? 45.587 43.859 64.259 1.00 18.77 243 MET B N 1
ATOM 3926 C CA . MET B 1 243 ? 44.384 44.078 65.069 1.00 18.98 243 MET B CA 1
ATOM 3927 C C . MET B 1 243 ? 44.321 43.131 66.243 1.00 19.62 243 MET B C 1
ATOM 3928 O O . MET B 1 243 ? 43.572 43.396 67.181 1.00 21.03 243 MET B O 1
ATOM 3933 N N . SER B 1 244 ? 45.071 42.014 66.195 1.00 18.58 244 SER B N 1
ATOM 3934 C CA . SER B 1 244 ? 44.968 41.015 67.297 1.00 18.91 244 SER B CA 1
ATOM 3935 C C . SER B 1 244 ? 45.501 41.626 68.579 1.00 20.26 244 SER B C 1
ATOM 3936 O O . SER B 1 244 ? 46.522 42.285 68.542 1.00 18.80 244 SER B O 1
ATOM 3939 N N . ASN B 1 245 ? 44.844 41.390 69.720 1.00 21.30 245 ASN B N 1
ATOM 3940 C CA . ASN B 1 245 ? 45.403 41.955 70.970 1.00 22.18 245 ASN B CA 1
ATOM 3941 C C . ASN B 1 245 ? 46.692 41.316 71.493 1.00 20.22 245 ASN B C 1
ATOM 3942 O O . ASN B 1 245 ? 47.449 41.957 72.234 1.00 19.05 245 ASN B O 1
ATOM 3947 N N . ASP B 1 246 ? 46.947 40.074 71.081 1.00 17.97 246 ASP B N 1
ATOM 3948 C CA . ASP B 1 246 ? 48.181 39.372 71.437 1.00 17.69 246 ASP B CA 1
ATOM 3949 C C . ASP B 1 246 ? 48.422 38.274 70.421 1.00 18.60 246 ASP B C 1
ATOM 3950 O O . ASP B 1 246 ? 47.556 38.012 69.582 1.00 16.16 246 ASP B O 1
ATOM 3955 N N . SER B 1 247 ? 49.588 37.646 70.481 1.00 20.02 247 SER B N 1
ATOM 3956 C CA . SER B 1 247 ? 49.980 36.621 69.493 1.00 20.64 247 SER B CA 1
ATOM 3957 C C . SER B 1 247 ? 49.189 35.313 69.582 1.00 21.25 247 SER B C 1
ATOM 3958 O O . SER B 1 247 ? 49.061 34.595 68.586 1.00 23.00 247 SER B O 1
ATOM 3961 N N . TYR B 1 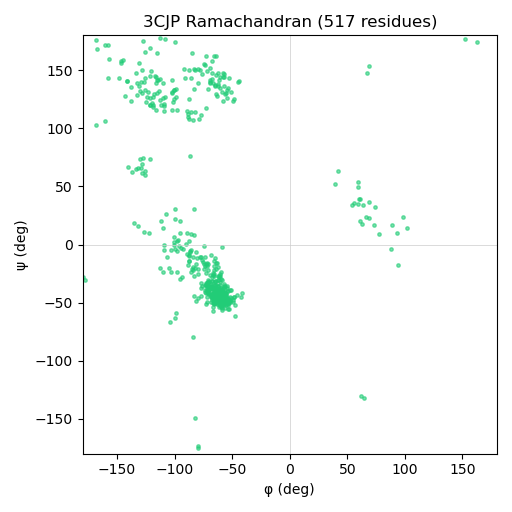248 ? 48.660 34.986 70.764 1.00 20.45 248 TYR B N 1
ATOM 3962 C CA . TYR B 1 248 ? 47.697 33.852 70.887 1.00 18.74 248 TYR B CA 1
ATOM 3963 C C . TYR B 1 248 ? 46.442 34.060 70.013 1.00 16.71 248 TYR B C 1
ATOM 3964 O O . TYR B 1 248 ? 46.040 33.156 69.283 1.00 15.96 248 TYR B O 1
ATOM 3973 N N . VAL B 1 249 ? 45.786 35.208 70.157 1.00 15.97 249 VAL B N 1
ATOM 3974 C CA . VAL B 1 249 ? 44.618 35.562 69.357 1.00 17.75 249 VAL B CA 1
ATOM 3975 C C . VAL B 1 249 ? 44.990 35.457 67.855 1.00 17.92 249 VAL B C 1
ATOM 3976 O O . VAL B 1 249 ? 44.269 34.798 67.061 1.00 19.60 249 VAL B O 1
ATOM 3980 N N . ALA B 1 250 ? 46.108 36.067 67.491 1.00 17.15 250 ALA B N 1
ATOM 3981 C CA . ALA B 1 250 ? 46.574 36.052 66.109 1.00 18.25 250 ALA B CA 1
ATOM 3982 C C . ALA B 1 250 ? 46.733 34.632 65.600 1.00 18.22 250 ALA B C 1
ATOM 3983 O O . ALA B 1 250 ? 46.244 34.291 64.514 1.00 16.76 250 ALA B O 1
ATOM 3985 N N . ASN B 1 251 ? 47.394 33.794 66.390 1.00 18.02 251 ASN B N 1
ATOM 3986 C CA . ASN B 1 251 ? 47.673 32.428 65.931 1.00 17.48 251 ASN B CA 1
ATOM 3987 C C . ASN B 1 251 ? 46.439 31.554 65.902 1.00 16.55 251 ASN B C 1
ATOM 3988 O O . ASN B 1 251 ? 46.371 30.623 65.075 1.00 17.80 251 ASN B O 1
ATOM 3993 N N . ALA B 1 252 ? 45.507 31.790 66.836 1.00 14.74 252 ALA B N 1
ATOM 3994 C CA . ALA B 1 252 ? 44.237 31.094 66.816 1.00 15.73 252 ALA B CA 1
ATOM 3995 C C . ALA B 1 252 ? 43.420 31.452 65.559 1.00 18.02 252 ALA B C 1
ATOM 3996 O O . ALA B 1 252 ? 42.947 30.575 64.788 1.00 15.93 252 ALA B O 1
ATOM 3998 N N . VAL B 1 253 ? 43.293 32.738 65.306 1.00 16.60 253 VAL B N 1
ATOM 3999 C CA . VAL B 1 253 ? 42.489 33.164 64.160 1.00 15.12 253 VAL B CA 1
ATOM 4000 C C . VAL B 1 253 ? 43.156 32.764 62.844 1.00 14.27 253 VAL B C 1
ATOM 4001 O O . VAL B 1 253 ? 42.485 32.323 61.921 1.00 13.56 253 VAL B O 1
ATOM 4005 N N . LEU B 1 254 ? 44.480 32.846 62.805 1.00 16.28 254 LEU B N 1
ATOM 4006 C CA . LEU B 1 254 ? 45.243 32.571 61.579 1.00 16.19 254 LEU B CA 1
ATOM 4007 C C . LEU B 1 254 ? 45.372 31.101 61.196 1.00 16.50 254 LEU B C 1
ATOM 4008 O O . LEU B 1 254 ? 45.722 30.803 60.046 1.00 16.73 254 LEU B O 1
ATOM 4013 N N . GLY B 1 255 ? 45.079 30.176 62.110 1.00 15.90 255 GLY B N 1
ATOM 4014 C CA . GLY B 1 255 ? 45.047 28.757 61.721 1.00 15.47 255 GLY B CA 1
ATOM 4015 C C . GLY B 1 255 ? 44.698 27.726 62.771 1.00 16.68 255 GLY B C 1
ATOM 4016 O O . GLY B 1 255 ? 44.201 26.615 62.440 1.00 14.60 255 GLY B O 1
ATOM 4017 N N . ASP B 1 256 ? 44.987 28.030 64.022 1.00 16.62 256 ASP B N 1
ATOM 4018 C CA . ASP B 1 256 ? 44.751 27.003 65.037 1.00 18.81 256 ASP B CA 1
ATOM 4019 C C . ASP B 1 256 ? 43.243 26.714 65.162 1.00 16.02 256 ASP B C 1
ATOM 4020 O O . ASP B 1 256 ? 42.856 25.580 65.358 1.00 17.34 256 ASP B O 1
ATOM 4025 N N . ASN B 1 257 ? 42.380 27.710 65.003 1.00 16.92 257 ASN B N 1
ATOM 4026 C CA . ASN B 1 257 ? 40.921 27.452 65.142 1.00 16.83 257 ASN B CA 1
ATOM 4027 C C . ASN B 1 257 ? 40.375 26.489 64.087 1.00 15.12 257 ASN B C 1
ATOM 4028 O O . ASN B 1 257 ? 39.595 25.567 64.386 1.00 16.53 257 ASN B O 1
ATOM 4033 N N . ILE B 1 258 ? 40.726 26.741 62.831 1.00 14.63 258 ILE B N 1
ATOM 4034 C CA . ILE B 1 258 ? 40.249 25.864 61.741 1.00 17.16 258 ILE B CA 1
ATOM 4035 C C . ILE B 1 258 ? 40.945 24.494 61.724 1.00 16.60 258 ILE B C 1
ATOM 4036 O O . ILE B 1 258 ? 40.312 23.485 61.396 1.00 17.08 258 ILE B O 1
ATOM 4041 N N . SER B 1 259 ? 42.237 24.447 62.093 1.00 17.18 259 SER B N 1
ATOM 4042 C CA . SER B 1 259 ? 42.876 23.146 62.315 1.00 18.10 259 SER B CA 1
ATOM 4043 C C . SER B 1 259 ? 42.141 22.302 63.361 1.00 17.74 259 SER B C 1
ATOM 4044 O O . SER B 1 259 ? 41.965 21.094 63.171 1.00 16.21 259 SER B O 1
ATOM 4047 N N . ARG B 1 260 ? 41.704 22.935 64.450 1.00 18.02 260 ARG B N 1
ATOM 4048 C CA . ARG B 1 260 ? 40.915 22.272 65.449 1.00 19.28 260 ARG B CA 1
ATOM 4049 C C . ARG B 1 260 ? 39.575 21.867 64.867 1.00 20.81 260 ARG B C 1
ATOM 4050 O O . ARG B 1 260 ? 39.167 20.708 65.013 1.00 19.14 260 ARG B O 1
ATOM 4058 N N . LEU B 1 261 ? 38.902 22.788 64.169 1.00 22.87 261 LEU B N 1
ATOM 4059 C CA . LEU B 1 261 ? 37.545 22.516 63.700 1.00 21.19 261 LEU B CA 1
ATOM 4060 C C . LEU B 1 261 ? 37.467 21.393 62.656 1.00 20.28 261 LEU B C 1
ATOM 4061 O O . LEU B 1 261 ? 36.557 20.509 62.716 1.00 21.14 261 LEU B O 1
ATOM 4066 N N . LEU B 1 262 ? 38.381 21.416 61.709 1.00 18.74 262 LEU B N 1
ATOM 4067 C CA . LEU B 1 262 ? 38.384 20.439 60.626 1.00 21.10 262 LEU B CA 1
ATOM 4068 C C . LEU B 1 262 ? 39.254 19.222 60.946 1.00 24.55 262 LEU B C 1
ATOM 4069 O O . LEU B 1 262 ? 39.274 18.264 60.190 1.00 25.30 262 LEU B O 1
ATOM 4074 N N . ASN B 1 263 ? 39.934 19.255 62.092 1.00 26.48 263 ASN B N 1
ATOM 4075 C CA . ASN B 1 263 ? 40.904 18.236 62.461 1.00 28.25 263 ASN B CA 1
ATOM 4076 C C . ASN B 1 263 ? 42.039 18.118 61.446 1.00 29.41 263 ASN B C 1
ATOM 4077 O O . ASN B 1 263 ? 42.374 17.017 61.011 1.00 29.21 263 ASN B O 1
ATOM 4082 N N . ILE B 1 264 ? 42.641 19.245 61.091 1.00 30.17 264 ILE B N 1
ATOM 4083 C CA . ILE B 1 264 ? 43.645 19.273 60.028 1.00 33.99 264 ILE B CA 1
ATOM 4084 C C . ILE B 1 264 ? 44.981 18.621 60.423 1.00 36.40 264 ILE B C 1
ATOM 4085 O O . ILE B 1 264 ? 45.349 18.599 61.598 1.00 38.14 264 ILE B O 1
#

Sequence (524 aa):
LIIDGHTHVILPVEKHIKIMDEAGVDKTILFSTSIHPETAVNLRDVKKEMKKLNDVVNGKTNSMIDVRRNSSIKELTNVIQAYPSRYVGFGNVPVGLSENDTNSYIEENIVNNKLVGIGELTPASGQIKSLKPIFKYSMDSGSLPIWIHAFNPLVLQDIKEIAELCKAFPKVPVILGHMGGSSNWMTAVELAKEIQNLYLDTSAYFSTFVLKIVINELPLKCIFGTDMPFGDLQLSIEAIKKMSNDSYVANAVLGDNISRLLNILIIDGHTHVILPVEKHIKIMDEAGVDKTILFSTSIHPETAVNLRDVKKEMKKLNDVVNGKTNSMIDVRRNSIKELTNVIQAYPSRYVGFGNVPVGLSENDTNSYIEENIVNNKLVGIGELTPASGQIKSLKPIFKYSMDSGSLPIWIHAFNPLVLQDIKEIAELCKAFPKVPVILGHMGGSSNWMTAVELAKEIQNLYLDTSAYFSTFVLKIVINELPLKCIFGTDMPFGDLQLSIEAIKKMSNDSYVANAVLGDNISRLLNI